Protein 9DQ2 (pdb70)

Structure (mmCIF, N/CA/C/O backbone):
data_9DQ2
#
_entry.id   9DQ2
#
_cell.length_a   75.113
_cell.length_b   78.836
_cell.length_c   97.166
_cell.angle_alpha   90.000
_cell.angle_beta   90.000
_cell.angle_gamma   90.000
#
_symmetry.space_group_name_H-M   'P 21 21 21'
#
loop_
_entity.id
_entity.type
_entity.pdbx_description
1 polymer 'BsmA domain containing protein'
2 non-polymer 6-nitro-L-norleucine
3 non-polymer oxovanadium(2+)
4 non-polymer 'SUCCINIC ACID'
5 non-polymer GLYCEROL
6 non-polymer 'BROMIDE ION'
7 water water
#
loop_
_atom_site.group_PDB
_atom_site.id
_atom_site.type_symbol
_atom_site.label_atom_id
_atom_site.label_alt_id
_atom_site.label_comp_id
_atom_site.label_asym_id
_atom_site.label_entity_id
_atom_site.label_seq_id
_atom_site.pdbx_PDB_ins_code
_atom_site.Cartn_x
_atom_site.Cartn_y
_atom_site.Cartn_z
_atom_site.occupancy
_atom_site.B_iso_or_equiv
_atom_site.auth_seq_id
_atom_site.auth_comp_id
_atom_site.auth_asym_id
_atom_site.auth_atom_id
_atom_site.pdbx_PDB_model_num
ATOM 1 N N . PRO A 1 2 ? -1.27646 11.54705 17.98039 1.000 44.92519 2 PRO A N 1
ATOM 2 C CA . PRO A 1 2 ? -1.55049 11.61726 16.54044 1.000 38.13034 2 PRO A CA 1
ATOM 3 C C . PRO A 1 2 ? -0.27907 11.61784 15.70908 1.000 31.77048 2 PRO A C 1
ATOM 4 O O . PRO A 1 2 ? 0.80143 11.37713 16.25113 1.000 36.69481 2 PRO A O 1
ATOM 8 N N . LEU A 1 3 ? -0.43079 11.86162 14.40940 1.000 26.05387 3 LEU A N 1
ATOM 9 C CA . LEU A 1 3 ? 0.67242 11.80928 13.45792 1.000 23.42938 3 LEU A CA 1
ATOM 10 C C . LEU A 1 3 ? 1.58496 13.02421 13.57506 1.000 33.77057 3 LEU A C 1
ATOM 11 O O . LEU A 1 3 ? 1.15725 14.11303 13.96021 1.000 27.16679 3 LEU A O 1
ATOM 16 N N . GLY A 1 4 ? 2.85039 12.83455 13.17151 1.000 23.77088 4 GLY A N 1
ATOM 17 C CA . GLY A 1 4 ? 3.77726 13.93896 13.02374 1.000 27.85502 4 GLY A CA 1
ATOM 18 C C . GLY A 1 4 ? 3.20934 15.13134 12.26712 1.000 33.62618 4 GLY A C 1
ATOM 19 O O . GLY A 1 4 ? 2.20089 15.01393 11.55605 1.000 27.79411 4 GLY A O 1
ATOM 20 N N . THR A 1 5 ? 3.85535 16.29320 12.41948 1.000 34.69320 5 THR A N 1
ATOM 21 C CA . THR A 1 5 ? 3.35808 17.52047 11.81299 1.000 34.24692 5 THR A CA 1
ATOM 22 C C . THR A 1 5 ? 3.41591 17.47186 10.29527 1.000 28.22222 5 THR A C 1
ATOM 23 O O . THR A 1 5 ? 2.70791 18.23402 9.63195 1.000 29.99722 5 THR A O 1
ATOM 27 N N . GLU A 1 6 ? 4.23863 16.60197 9.72724 1.000 23.54119 6 GLU A N 1
ATOM 28 C CA . GLU A 1 6 ? 4.27466 16.45091 8.28749 1.000 22.58654 6 GLU A CA 1
ATOM 29 C C . GLU A 1 6 ? 3.34418 15.35793 7.79074 1.000 16.85611 6 GLU A C 1
ATOM 30 O O . GLU A 1 6 ? 3.42998 14.98714 6.61748 1.000 21.72901 6 GLU A O 1
ATOM 36 N N . GLY A 1 7 ? 2.47317 14.83190 8.64720 1.000 16.39194 7 GLY A N 1
ATOM 37 C CA . GLY A 1 7 ? 1.44245 13.92379 8.18591 1.000 16.8286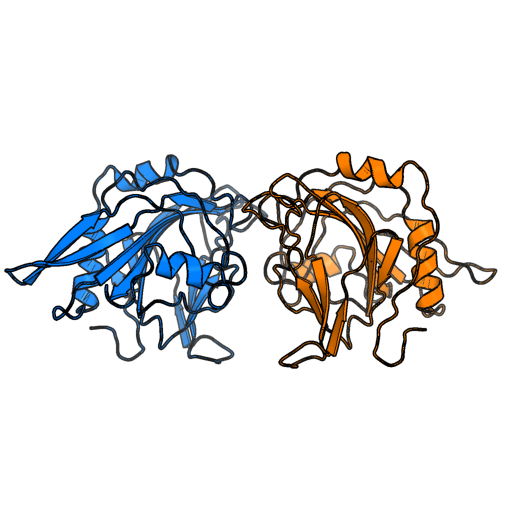7 7 GLY A CA 1
ATOM 38 C C . GLY A 1 7 ? 1.82225 12.46748 8.15086 1.000 10.77744 7 GLY A C 1
ATOM 39 O O . GLY A 1 7 ? 1.10064 11.67248 7.52718 1.000 12.15603 7 GLY A O 1
ATOM 40 N N . PHE A 1 8 ? 2.92849 12.08853 8.77501 1.000 11.76995 8 PHE A N 1
ATOM 41 C CA . PHE A 1 8 ? 3.32222 10.68814 8.84546 1.000 10.55043 8 PHE A CA 1
ATOM 42 C C . PHE A 1 8 ? 4.13960 10.45941 10.10285 1.000 13.68042 8 PHE A C 1
ATOM 43 O O . PHE A 1 8 ? 4.67677 11.40255 10.71288 1.000 12.67922 8 PHE A O 1
ATOM 51 N N . THR A 1 9 ? 4.24191 9.18365 10.46339 1.000 10.44178 9 THR A N 1
ATOM 52 C CA A THR A 1 9 ? 5.06205 8.69874 11.57246 0.640 11.71402 9 THR A CA 1
ATOM 53 C CA B THR A 1 9 ? 5.19110 8.76141 11.47482 0.360 11.79662 9 THR A CA 1
ATOM 54 C C . THR A 1 9 ? 5.60682 7.32050 11.21467 1.000 13.22659 9 THR A C 1
ATOM 55 O O . THR A 1 9 ? 4.85048 6.49576 10.70369 1.000 13.37830 9 THR A O 1
ATOM 62 N N . VAL A 1 10 ? 6.86404 7.04527 11.52755 1.000 10.48752 10 VAL A N 1
ATOM 63 C CA . VAL A 1 10 ? 7.43202 5.72168 11.38966 1.000 10.94852 10 VAL A CA 1
ATOM 64 C C . VAL A 1 10 ? 7.54574 5.13577 12.78868 1.000 14.61603 10 VAL A C 1
ATOM 65 O O . VAL A 1 10 ? 8.04912 5.80183 13.70597 1.000 14.82712 10 VAL A O 1
ATOM 69 N N . ILE A 1 11 ? 7.09481 3.89419 12.94987 1.000 11.35465 11 ILE A N 1
ATOM 70 C CA . ILE A 1 11 ? 7.12445 3.24625 14.25945 1.000 13.26062 11 ILE A CA 1
ATOM 71 C C . ILE A 1 11 ? 7.80443 1.88280 14.16806 1.000 16.33302 11 ILE A C 1
ATOM 72 O O . ILE A 1 11 ? 7.90596 1.26382 13.10210 1.000 14.55642 11 ILE A O 1
ATOM 77 N N . ASP A 1 12 ? 8.31650 1.42765 15.32071 1.000 17.37235 12 ASP A N 1
ATOM 78 C CA . ASP A 1 12 ? 8.77634 0.05781 15.46360 1.000 19.23158 12 ASP A CA 1
ATOM 79 C C . ASP A 1 12 ? 7.60335 -0.83222 15.85416 1.000 20.32702 12 ASP A C 1
ATOM 80 O O . ASP A 1 12 ? 6.70472 -0.40959 16.59011 1.000 24.48088 12 ASP A O 1
ATOM 85 N N . LEU A 1 13 ? 7.61382 -2.07755 15.35473 1.000 19.12044 13 LEU A N 1
ATOM 86 C CA . LEU A 1 13 ? 6.51297 -2.97372 15.65106 1.000 21.04980 13 LEU A CA 1
ATOM 87 C C . LEU A 1 13 ? 6.89101 -3.96196 16.74608 1.000 23.00788 13 LEU A C 1
ATOM 88 O O . LEU A 1 13 ? 8.06105 -4.32235 16.88389 1.000 25.99576 13 LEU A O 1
ATOM 93 N N . PRO A 1 14 ? 5.89892 -4.43990 17.49732 1.000 26.99507 14 PRO A N 1
ATOM 94 C CA . PRO A 1 14 ? 6.16310 -5.48935 18.48419 1.000 39.92251 14 PRO A CA 1
ATOM 95 C C . PRO A 1 14 ? 6.50692 -6.79958 17.79719 1.000 33.08680 14 PRO A C 1
ATOM 96 O O . PRO A 1 14 ? 6.36242 -6.95931 16.58427 1.000 27.51227 14 PRO A O 1
ATOM 100 N N . GLU A 1 15 ? 6.99484 -7.74236 18.60234 1.000 30.90937 15 GLU A N 1
ATOM 101 C CA . GLU A 1 15 ? 7.13260 -9.11917 18.15568 1.000 35.51601 15 GLU A CA 1
ATOM 102 C C . GLU A 1 15 ? 5.76891 -9.64412 17.73340 1.000 24.96830 15 GLU A C 1
ATOM 103 O O . GLU A 1 15 ? 4.74819 -9.31609 18.34473 1.000 29.35724 15 GLU A O 1
ATOM 109 N N . VAL A 1 16 ? 5.73977 -10.42178 16.65844 1.000 28.12880 16 VAL A N 1
ATOM 110 C CA . VAL A 1 16 ? 4.47768 -10.93913 16.14663 1.000 30.38325 16 VAL A CA 1
ATOM 111 C C . VAL A 1 16 ? 4.38267 -12.43612 16.42090 1.000 25.66279 16 VAL A C 1
ATOM 112 O O . VAL A 1 16 ? 5.38139 -13.12960 16.64392 1.000 30.48292 16 VAL A O 1
ATOM 116 N N . ALA A 1 17 ? 3.14734 -12.92624 16.41694 1.000 24.54811 17 ALA A N 1
ATOM 117 C CA . ALA A 1 17 ? 2.87532 -14.33490 16.65546 1.000 26.57268 17 ALA A CA 1
ATOM 118 C C . ALA A 1 17 ? 3.64804 -15.21443 15.67385 1.000 26.84889 17 ALA A C 1
ATOM 119 O O . ALA A 1 17 ? 3.88278 -14.82968 14.52227 1.000 24.27625 17 ALA A O 1
ATOM 121 N N . PRO A 1 18 ? 4.05675 -16.40991 16.09604 1.000 27.90917 18 PRO A N 1
ATOM 122 C CA . PRO A 1 18 ? 4.88368 -17.25496 15.21857 1.000 27.29899 18 PRO A CA 1
ATOM 123 C C . PRO A 1 18 ? 4.19768 -17.72126 13.93261 1.000 20.17965 18 PRO A C 1
ATOM 124 O O . PRO A 1 18 ? 4.91053 -18.13545 13.01010 1.000 25.87610 18 PRO A O 1
ATOM 128 N N . ASP A 1 19 ? 2.86600 -17.67052 13.82360 1.000 24.15213 19 ASP A N 1
ATOM 129 C CA . ASP A 1 19 ? 2.22831 -18.14570 12.59868 1.000 19.45750 19 ASP A CA 1
ATOM 130 C C . ASP A 1 19 ? 2.20077 -17.09220 11.49496 1.000 21.15293 19 ASP A C 1
ATOM 131 O O . ASP A 1 19 ? 1.89038 -17.43230 10.34328 1.000 18.83496 19 ASP A O 1
ATOM 136 N N . ILE A 1 20 ? 2.55723 -15.84693 11.80110 1.000 19.63882 20 ILE A N 1
ATOM 137 C CA . ILE A 1 20 ? 2.38211 -14.77068 10.82342 1.000 19.34154 20 ILE A CA 1
ATOM 138 C C . ILE A 1 20 ? 3.39825 -14.87673 9.68595 1.000 18.84567 20 ILE A C 1
ATOM 139 O O . ILE A 1 20 ? 3.02664 -14.90270 8.50505 1.000 14.97546 20 ILE A O 1
ATOM 144 N N . LEU A 1 21 ? 4.69163 -14.91726 9.99757 1.000 17.62471 21 LEU A N 1
ATOM 145 C CA . LEU A 1 21 ? 5.66247 -14.97471 8.90673 1.000 16.23977 21 LEU A CA 1
ATOM 146 C C . LEU A 1 21 ? 5.47510 -16.19948 8.01381 1.000 15.00919 21 LEU A C 1
ATOM 147 O O . LEU A 1 21 ? 5.49890 -16.04007 6.77564 1.000 17.58011 21 LEU A O 1
ATOM 152 N N . PRO A 1 22 ? 5.21746 -17.40638 8.52997 1.000 14.80369 22 PRO A N 1
ATOM 153 C CA . PRO A 1 22 ? 5.03596 -18.54622 7.62324 1.000 16.75573 22 PRO A CA 1
ATOM 154 C C . PRO A 1 22 ? 3.82060 -18.41698 6.73691 1.000 13.63201 22 PRO A C 1
ATOM 155 O O . PRO A 1 22 ? 3.79465 -18.99426 5.64716 1.000 15.40019 22 PRO A O 1
ATOM 159 N N . SER A 1 23 ? 2.82257 -17.64956 7.16345 1.000 13.97084 23 SER A N 1
ATOM 160 C CA . SER A 1 23 ? 1.58473 -17.59879 6.39827 1.000 14.24134 23 SER A CA 1
ATOM 161 C C . SER A 1 23 ? 1.78355 -16.94780 5.04199 1.000 13.26514 23 SER A C 1
ATOM 162 O O . SER A 1 23 ? 0.96067 -17.15271 4.13737 1.000 12.48746 23 SER A O 1
ATOM 165 N N . TYR A 1 24 ? 2.85920 -16.18079 4.87413 1.000 14.48500 24 TYR A N 1
ATOM 166 C CA . TYR A 1 24 ? 3.05614 -15.54643 3.57516 1.000 13.89348 24 TYR A CA 1
ATOM 167 C C . TYR A 1 24 ? 3.36758 -16.56833 2.50193 1.000 13.90650 24 TYR A C 1
ATOM 168 O O . TYR A 1 24 ? 3.11409 -16.30235 1.32159 1.000 14.32583 24 TYR A O 1
ATOM 177 N N . ASP A 1 25 ? 3.88184 -17.74536 2.89068 1.000 15.24943 25 ASP A N 1
ATOM 178 C CA . ASP A 1 25 ? 4.12932 -18.79515 1.92305 1.000 17.51096 25 ASP A CA 1
ATOM 179 C C . ASP A 1 25 ? 2.84553 -19.38116 1.36893 1.000 16.90657 25 ASP A C 1
ATOM 180 O O . ASP A 1 25 ? 2.89932 -20.06420 0.34668 1.000 21.19482 25 ASP A O 1
ATOM 185 N N . ARG A 1 26 ? 1.70332 -19.14008 2.00852 1.000 14.41345 26 ARG A N 1
ATOM 186 C CA . ARG A 1 26 ? 0.42361 -19.69935 1.60027 1.000 14.60072 26 ARG A CA 1
ATOM 187 C C . ARG A 1 26 ? -0.50028 -18.64486 1.00356 1.000 13.22491 26 ARG A C 1
ATOM 188 O O . ARG A 1 26 ? -1.71827 -18.85738 0.93205 1.000 17.68482 26 ARG A O 1
ATOM 196 N N . CYS A 1 27 ? 0.05478 -17.51388 0.57247 1.000 13.97045 27 CYS A N 1
ATOM 197 C CA . CYS A 1 27 ? -0.75474 -16.49711 -0.10956 1.000 13.93322 27 CYS A CA 1
ATOM 198 C C . CYS A 1 27 ? -0.76795 -16.77808 -1.60961 1.000 10.12390 27 CYS A C 1
ATOM 199 O O . CYS A 1 27 ? 0.30442 -16.83277 -2.22522 1.000 12.83335 27 CYS A O 1
ATOM 202 N N . PRO A 1 28 ? -1.94519 -16.95015 -2.22130 1.000 11.67893 28 PRO A N 1
ATOM 203 C CA . PRO A 1 28 ? -2.02927 -17.18317 -3.67213 1.000 11.57586 28 PRO A CA 1
ATOM 204 C C . PRO A 1 28 ? -1.57806 -15.97276 -4.46994 1.000 12.21061 28 PRO A C 1
ATOM 205 O O . PRO A 1 28 ? -1.65769 -14.84848 -3.99662 1.000 10.34180 28 PRO A O 1
ATOM 209 N N . VAL A 1 29 ? -1.19109 -16.21526 -5.72912 1.000 13.08128 29 VAL A N 1
ATOM 210 C CA . VAL A 1 29 ? -0.80717 -15.12314 -6.62582 1.000 8.92441 29 VAL A CA 1
ATOM 211 C C . VAL A 1 29 ? -1.96765 -14.13455 -6.76813 1.000 9.85166 29 VAL A C 1
ATOM 212 O O . VAL A 1 29 ? -3.15472 -14.50718 -6.76391 1.000 11.51141 29 VAL A O 1
ATOM 216 N N . ASP A 1 30 ? -1.61287 -12.85425 -6.83444 1.000 8.98366 30 ASP A N 1
ATOM 217 C CA . ASP A 1 30 ? -2.56381 -11.77269 -7.11718 1.000 7.77576 30 ASP A CA 1
ATOM 218 C C . ASP A 1 30 ? -2.81063 -11.75020 -8.61733 1.000 10.57036 30 ASP A C 1
ATOM 219 O O . ASP A 1 30 ? -1.89276 -11.44982 -9.38981 1.000 9.69750 30 ASP A O 1
ATOM 224 N N . ASP A 1 31 ? -4.03235 -12.11048 -9.04558 1.000 7.17440 31 ASP A N 1
ATOM 225 C CA . ASP A 1 31 ? -4.29755 -12.20008 -10.47640 1.000 9.50047 31 ASP A CA 1
ATOM 226 C C . ASP A 1 31 ? -4.45958 -10.84316 -11.13795 1.000 8.20424 31 ASP A C 1
ATOM 227 O O . ASP A 1 31 ? -4.53449 -10.77379 -12.37341 1.000 11.57771 31 ASP A O 1
ATOM 232 N N . TYR A 1 32 ? -4.48625 -9.76255 -10.36973 1.000 9.24927 32 TYR A N 1
ATOM 233 C CA . TYR A 1 32 ? -4.89797 -8.47756 -10.90324 1.000 9.16647 32 TYR A CA 1
ATOM 234 C C . TYR A 1 32 ? -3.82228 -7.42255 -10.91010 1.000 9.55278 32 TYR A C 1
ATOM 235 O O . TYR A 1 32 ? -3.96557 -6.41914 -11.62931 1.000 12.14615 32 TYR A O 1
ATOM 244 N N . MET A 1 33 ? -2.80572 -7.57335 -10.07938 1.000 8.18248 33 MET A N 1
ATOM 245 C CA A MET A 1 33 ? -1.74640 -6.59284 -9.97137 0.615 8.83396 33 MET A CA 1
ATOM 246 C CA B MET A 1 33 ? -1.74981 -6.59050 -9.92930 0.385 8.87410 33 MET A CA 1
ATOM 247 C C . MET A 1 33 ? -0.41331 -7.29383 -9.83814 1.000 7.68081 33 MET A C 1
ATOM 248 O O . MET A 1 33 ? -0.32368 -8.40453 -9.30264 1.000 10.04273 33 MET A O 1
ATOM 257 N N . GLY A 1 34 ? 0.59263 -6.61893 -10.35562 1.000 6.43350 34 GLY A N 1
ATOM 258 C CA . GLY A 1 34 ? 1.98112 -7.02027 -10.20967 1.000 9.61233 34 GLY A CA 1
ATOM 259 C C . GLY A 1 34 ? 2.46575 -8.01803 -11.22422 1.000 10.40392 34 GLY A C 1
ATOM 260 O O . GLY A 1 34 ? 3.62661 -8.43077 -11.15429 1.000 8.10464 34 GLY A O 1
ATOM 261 N N . ASN A 1 35 ? 1.62653 -8.41429 -12.18008 1.000 7.56752 35 ASN A N 1
ATOM 262 C CA . ASN A 1 35 ? 2.06351 -9.26090 -13.29440 1.000 6.34747 35 ASN A CA 1
ATOM 263 C C . ASN A 1 35 ? 2.85686 -10.48557 -12.82667 1.000 8.00135 35 ASN A C 1
ATOM 264 O O . ASN A 1 35 ? 3.92720 -10.82752 -13.35901 1.000 10.85414 35 ASN A O 1
ATOM 269 N N . GLY A 1 36 ? 2.27866 -11.17297 -11.84137 1.000 8.70299 36 GLY A N 1
ATOM 270 C CA . GLY A 1 36 ? 2.81464 -12.42383 -11.36094 1.000 10.02564 36 GLY A CA 1
ATOM 271 C C . GLY A 1 36 ? 3.84971 -12.30274 -10.26977 1.000 10.95744 36 GLY A C 1
ATOM 272 O O . GLY A 1 36 ? 4.32264 -13.34846 -9.78952 1.000 14.36424 36 GLY A O 1
ATOM 273 N N . THR A 1 37 ? 4.25825 -11.08052 -9.90749 1.000 8.66105 37 THR A N 1
ATOM 274 C CA . THR A 1 37 ? 5.25448 -10.86985 -8.84294 1.000 8.69394 37 THR A CA 1
ATOM 275 C C . THR A 1 37 ? 4.64341 -10.72755 -7.45877 1.000 8.78116 37 THR A C 1
ATOM 276 O O . THR A 1 37 ? 5.40271 -10.63622 -6.48066 1.000 9.22530 37 THR A O 1
ATOM 280 N N . ARG A 1 38 ? 3.32042 -10.66410 -7.35948 1.000 7.84304 38 ARG A N 1
ATOM 281 C CA . ARG A 1 38 ? 2.62963 -10.34358 -6.10506 1.000 6.34807 38 ARG A CA 1
ATOM 282 C C . ARG A 1 38 ? 1.69576 -11.47728 -5.68396 1.000 8.39509 38 ARG A C 1
ATOM 283 O O . ARG A 1 38 ? 1.05857 -12.12752 -6.52863 1.000 8.84030 38 ARG A O 1
ATOM 291 N N . PHE A 1 39 ? 1.60161 -11.68841 -4.36891 1.000 6.65134 39 PHE A N 1
ATOM 292 C CA . PHE A 1 39 ? 0.78415 -12.71150 -3.74897 1.000 8.76939 39 PHE A CA 1
ATOM 293 C C . PHE A 1 39 ? 0.01883 -12.02552 -2.62791 1.000 10.20674 39 PHE A C 1
ATOM 294 O O . PHE A 1 39 ? 0.56117 -11.13686 -1.95892 1.000 10.60953 39 PHE A O 1
ATOM 302 N N . LYS A 1 40 ? -1.24478 -12.38924 -2.44809 1.000 9.00033 40 LYS A N 1
ATOM 303 C CA . LYS A 1 40 ? -2.12246 -11.56371 -1.61862 1.000 9.66185 40 LYS A CA 1
ATOM 304 C C . LYS A 1 40 ? -3.19508 -12.39709 -0.92830 1.000 11.32246 40 LYS A C 1
ATOM 305 O O . LYS A 1 40 ? -3.70220 -13.35559 -1.50693 1.000 11.78467 40 LYS A O 1
ATOM 311 N N . ARG A 1 41 ? -3.54045 -12.01522 0.30067 1.000 7.38855 41 ARG A N 1
ATOM 312 C CA . ARG A 1 41 ? -4.83474 -12.32648 0.88881 1.000 8.52416 41 ARG A CA 1
ATOM 313 C C . ARG A 1 41 ? -5.44378 -11.02493 1.39640 1.000 7.14481 41 ARG A C 1
ATOM 314 O O . ARG A 1 41 ? -4.73959 -10.01314 1.59016 1.000 9.03712 41 ARG A O 1
ATOM 322 N N . PHE A 1 42 ? -6.76238 -11.03666 1.62800 1.000 7.49744 42 PHE A N 1
ATOM 323 C CA . PHE A 1 42 ? -7.48747 -9.78998 1.86938 1.000 7.34561 42 PHE A CA 1
ATOM 324 C C . PHE A 1 42 ? -8.63311 -10.03228 2.82500 1.000 8.89025 42 PHE A C 1
ATOM 325 O O . PHE A 1 42 ? -9.42472 -10.95149 2.60925 1.000 9.47434 42 PHE A O 1
ATOM 333 N N . SER A 1 43 ? -8.77198 -9.16522 3.83020 1.000 7.28806 43 SER A N 1
ATOM 334 C CA A SER A 1 43 ? -9.90976 -9.24446 4.73867 0.916 8.74778 43 SER A CA 1
ATOM 335 C CA B SER A 1 43 ? -9.90620 -9.24487 4.73726 0.084 8.76248 43 SER A CA 1
ATOM 336 C C . SER A 1 43 ? -10.29058 -7.83756 5.16378 1.000 6.64217 43 SER A C 1
ATOM 337 O O . SER A 1 43 ? -9.50404 -6.89485 5.05316 1.000 7.62882 43 SER A O 1
ATOM 342 N N . GLN A 1 44 ? -11.52686 -7.70710 5.64990 1.000 7.88007 44 GLN A N 1
ATOM 343 C CA . GLN A 1 44 ? -12.05235 -6.41817 6.06364 1.000 6.71114 44 GLN A CA 1
ATOM 344 C C . GLN A 1 44 ? -12.66250 -6.52937 7.44959 1.000 9.27048 44 GLN A C 1
ATOM 345 O O . GLN A 1 44 ? -13.21140 -7.57503 7.81048 1.000 11.15703 44 GLN A O 1
ATOM 351 N N . TYR A 1 45 ? -12.51536 -5.47060 8.23232 1.000 9.04093 45 TYR A N 1
ATOM 352 C CA . TYR A 1 45 ? -12.97493 -5.49450 9.61457 1.000 11.02680 45 TYR A CA 1
ATOM 353 C C . TYR A 1 45 ? -13.74678 -4.23072 9.94437 1.000 10.07032 45 TYR A C 1
ATOM 354 O O . TYR A 1 45 ? -13.47956 -3.14425 9.40962 1.000 10.04887 45 TYR A O 1
ATOM 363 N N . LYS A 1 46 ? -14.71280 -4.38920 10.85644 1.000 10.30243 46 LYS A N 1
ATOM 364 C CA . LYS A 1 46 ? -15.27726 -3.26838 11.58936 1.000 8.72139 46 LYS A CA 1
ATOM 365 C C . LYS A 1 46 ? -14.44718 -3.01698 12.84215 1.000 11.05640 46 LYS A C 1
ATOM 366 O O . LYS A 1 46 ? -14.06042 -3.95001 13.55419 1.000 12.90763 46 LYS A O 1
ATOM 372 N N . LEU A 1 47 ? -14.17030 -1.75335 13.10292 1.000 10.44963 47 LEU A N 1
ATOM 373 C CA . LEU A 1 47 ? -13.24477 -1.33771 14.14919 1.000 12.65777 47 LEU A CA 1
ATOM 374 C C . LEU A 1 47 ? -13.96486 -0.37981 15.10077 1.000 21.64416 47 LEU A C 1
ATOM 375 O O . LEU A 1 47 ? -14.39655 0.70266 14.69103 1.000 17.86768 47 LEU A O 1
ATOM 380 N N . THR A 1 48 ? -14.13924 -0.79051 16.36877 1.000 21.16157 48 THR A N 1
ATOM 381 C CA . THR A 1 48 ? -14.96147 0.02733 17.26025 1.000 20.85758 48 THR A CA 1
ATOM 382 C C . THR A 1 48 ? -14.23773 0.30548 18.57153 1.000 21.38130 48 THR A C 1
ATOM 383 O O . THR A 1 48 ? -13.51194 -0.55512 19.09389 1.000 19.26906 48 THR A O 1
ATOM 387 N N . PRO A 1 49 ? -14.40258 1.49811 19.12879 1.000 24.98915 49 PRO A N 1
ATOM 388 C CA . PRO A 1 49 ? -13.74185 1.80150 20.40711 1.000 26.82830 49 PRO A CA 1
ATOM 389 C C . PRO A 1 49 ? -14.33136 0.97261 21.54107 1.000 32.86918 49 PRO A C 1
ATOM 390 O O . PRO A 1 49 ? -15.54565 0.77756 21.62497 1.000 32.44852 49 PRO A O 1
ATOM 394 N N . ALA A 1 50 ? -13.45634 0.48899 22.41235 1.000 38.27842 50 ALA A N 1
ATOM 395 C CA . ALA A 1 50 ? -13.82536 -0.37223 23.52258 1.000 51.22054 50 ALA A CA 1
ATOM 396 C C . ALA A 1 50 ? -13.42926 0.30293 24.83030 1.000 47.50899 50 ALA A C 1
ATOM 397 O O . ALA A 1 50 ? -12.48340 1.09505 24.86781 1.000 44.38774 50 ALA A O 1
ATOM 399 N N . GLU A 1 51 ? -14.17046 0.00089 25.90272 1.000 56.88512 51 GLU A N 1
ATOM 400 C CA . GLU A 1 51 ? -13.90817 0.62814 27.19714 1.000 64.91737 51 GLU A CA 1
ATOM 401 C C . GLU A 1 51 ? -12.49728 0.27162 27.67116 1.000 56.92330 51 GLU A C 1
ATOM 402 O O . GLU A 1 51 ? -11.87503 -0.66387 27.14822 1.000 52.49945 51 GLU A O 1
ATOM 408 N N . ASP A 1 52 ? -11.97445 1.04220 28.63547 1.000 57.88317 52 ASP A N 1
ATOM 409 C CA . ASP A 1 52 ? -10.57493 0.97498 29.05472 1.000 60.90129 52 ASP A CA 1
ATOM 410 C C . ASP A 1 52 ? -9.65133 1.40877 27.91747 1.000 54.20064 52 ASP A C 1
ATOM 411 O 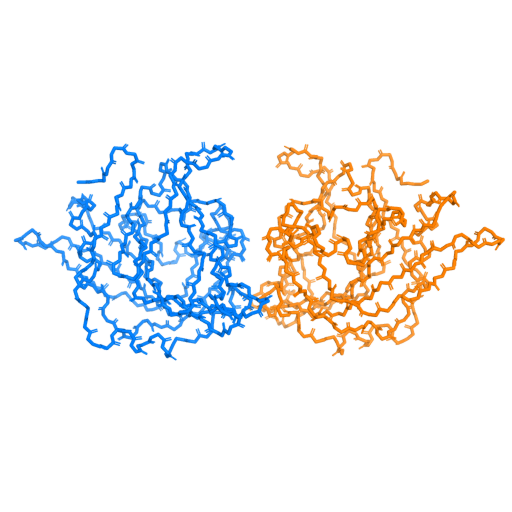O . ASP A 1 52 ? -8.47889 1.02870 27.86603 1.000 57.91389 52 ASP A O 1
ATOM 416 N N . ASP A 1 53 ? -10.20521 2.21277 27.00275 1.000 52.87903 53 ASP A N 1
ATOM 417 C CA . ASP A 1 53 ? -9.44381 2.96071 25.99982 1.000 50.94914 53 ASP A CA 1
ATOM 418 C C . ASP A 1 53 ? -8.73471 2.04044 25.00599 1.000 52.77365 53 ASP A C 1
ATOM 419 O O . ASP A 1 53 ? -7.60340 2.29517 24.58709 1.000 49.71902 53 ASP A O 1
ATOM 424 N N . THR A 1 54 ? -9.41426 0.97685 24.60645 1.000 45.40436 54 THR A N 1
ATOM 425 C CA . THR A 1 54 ? -8.90917 0.03243 23.62432 1.000 43.95055 54 THR A CA 1
ATOM 426 C C . THR A 1 54 ? -9.84953 0.01447 22.42189 1.000 31.57485 54 THR A C 1
ATOM 427 O O . THR A 1 54 ? -10.80041 0.80140 22.34124 1.000 28.96198 54 THR A O 1
ATOM 431 N N . TRP A 1 55 ? -9.58438 -0.91355 21.49578 1.000 31.96884 55 TRP A N 1
ATOM 432 C CA . TRP A 1 55 ? -10.39947 -1.10614 20.30421 1.000 24.58609 55 TRP A CA 1
ATOM 433 C C . TRP A 1 55 ? -10.69383 -2.58239 20.10771 1.000 18.53967 55 TRP A C 1
ATOM 434 O O . TRP A 1 55 ? -9.87147 -3.44750 20.42619 1.000 30.93584 55 TRP A O 1
ATOM 445 N N . SER A 1 56 ? -11.86277 -2.84448 19.54914 1.000 20.31233 56 SER A N 1
ATOM 446 C CA . SER A 1 56 ? -12.35651 -4.17445 19.21992 1.000 25.59782 56 SER A CA 1
ATOM 447 C C . SER A 1 56 ? -12.47090 -4.32226 17.71007 1.000 20.54576 56 SER A C 1
ATOM 448 O O . SER A 1 56 ? -12.92078 -3.39839 17.02037 1.000 19.50485 56 SER A O 1
ATOM 451 N N . PHE A 1 57 ? -12.10948 -5.50274 17.21628 1.000 18.17692 57 PHE A N 1
ATOM 452 C CA . PHE A 1 57 ? -12.12549 -5.82325 15.79683 1.000 15.49561 57 PHE A CA 1
ATOM 453 C C . PHE A 1 57 ? -13.18391 -6.88214 15.51223 1.000 22.01933 57 PHE A C 1
ATOM 454 O O . PHE A 1 57 ? -13.26836 -7.89342 16.22190 1.000 18.72524 57 PHE A O 1
ATOM 462 N N . LYS A 1 58 ? -13.95524 -6.68512 14.44497 1.000 14.80739 58 LYS A N 1
ATOM 463 C CA . LYS A 1 58 ? -14.92281 -7.68680 13.99722 1.000 16.68367 58 LYS A CA 1
ATOM 464 C C . LYS A 1 58 ? -14.70413 -7.95272 12.51979 1.000 11.52975 58 LYS A C 1
ATOM 465 O O . LYS A 1 58 ? -14.83057 -7.03540 11.70855 1.000 14.38531 58 LYS A O 1
ATOM 471 N N . ARG A 1 59 ? -14.34920 -9.18786 12.16612 1.000 12.16156 59 ARG A N 1
ATOM 472 C CA . ARG A 1 59 ? -14.13010 -9.49622 10.75834 1.000 12.79817 59 ARG A CA 1
ATOM 473 C C . ARG A 1 59 ? -15.47681 -9.48279 10.04167 1.000 17.58961 59 ARG A C 1
ATOM 474 O O . ARG A 1 59 ? -16.46121 -10.05353 10.51892 1.000 17.01961 59 ARG A O 1
ATOM 482 N N . LEU A 1 60 ? -15.54463 -8.78416 8.92320 1.000 13.05070 60 LEU A N 1
ATOM 483 C CA . LEU A 1 60 ? -16.75524 -8.66924 8.12036 1.000 8.91594 60 LEU A CA 1
ATOM 484 C C . LEU A 1 60 ? -16.86143 -9.81164 7.11883 1.000 11.68522 60 LEU A C 1
ATOM 485 O O . LEU A 1 60 ? -15.84669 -10.38740 6.73179 1.000 12.44051 60 LEU A O 1
ATOM 490 N N . PRO A 1 61 ? -18.09089 -10.15494 6.70431 1.000 14.43742 61 PRO A N 1
ATOM 491 C CA . PRO A 1 61 ? -18.27164 -11.20357 5.69180 1.000 15.09975 61 PRO A CA 1
ATOM 492 C C . PRO A 1 61 ? -17.41834 -10.92097 4.47033 1.000 15.03699 61 PRO A C 1
ATOM 493 O O . PRO A 1 61 ? -17.32567 -9.78601 4.00383 1.000 15.50608 61 PRO A O 1
ATOM 497 N N . HIS A 1 62 ? -16.81123 -11.97774 3.95560 1.000 15.80435 62 HIS A N 1
ATOM 498 C CA . HIS A 1 62 ? -15.81580 -11.82810 2.91785 1.000 11.34329 62 HIS A CA 1
ATOM 499 C C . HIS A 1 62 ? -16.44341 -11.36725 1.61040 1.000 14.01424 62 HIS A C 1
ATOM 500 O O . HIS A 1 62 ? -17.40701 -11.96906 1.10650 1.000 14.13207 62 HIS A O 1
ATOM 507 N N . ARG A 1 63 ? -15.87579 -10.28978 1.05012 1.000 10.43588 63 ARG A N 1
ATOM 508 C CA . ARG A 1 63 ? -16.32700 -9.69712 -0.20275 1.000 12.03169 63 ARG A CA 1
ATOM 509 C C . ARG A 1 63 ? -15.13362 -9.40727 -1.10153 1.000 9.44978 63 ARG A C 1
ATOM 510 O O . ARG A 1 63 ? -14.00413 -9.20805 -0.62054 1.000 13.04322 63 ARG A O 1
ATOM 518 N N . ASP A 1 64 ? -15.40219 -9.38300 -2.41199 1.000 11.28236 64 ASP A N 1
ATOM 519 C CA . ASP A 1 64 ? -14.38827 -8.96823 -3.38517 1.000 11.77888 64 ASP A CA 1
ATOM 520 C C . ASP A 1 64 ? -13.89618 -7.56705 -3.04993 1.000 9.68963 64 ASP A C 1
ATOM 521 O O . ASP A 1 64 ? -14.64888 -6.71725 -2.55754 1.000 11.77921 64 ASP A O 1
ATOM 526 N N . TYR A 1 65 ? -12.62281 -7.31629 -3.32842 1.000 9.40705 65 TYR A N 1
ATOM 527 C CA . TYR A 1 65 ? -12.05771 -5.98167 -3.15081 1.000 7.32605 65 TYR A CA 1
ATOM 528 C C . TYR A 1 65 ? -12.42802 -5.12979 -4.35171 1.000 10.55811 65 TYR A C 1
ATOM 529 O O . TYR A 1 65 ? -12.27962 -5.56481 -5.49439 1.000 9.85514 65 TYR A O 1
ATOM 538 N N . THR A 1 66 ? -12.88510 -3.90857 -4.10007 1.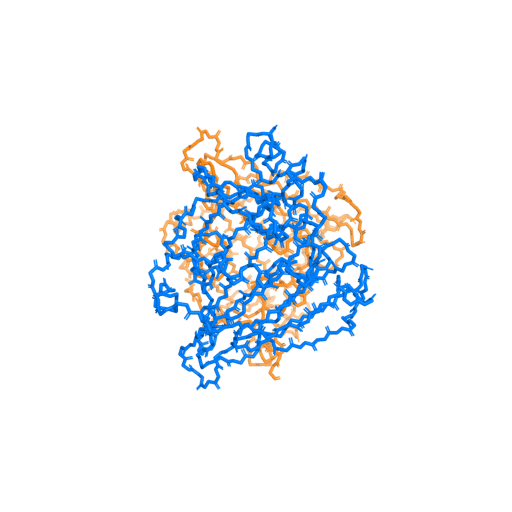000 8.18117 66 THR A N 1
ATOM 539 C CA . THR A 1 66 ? -13.16770 -2.96151 -5.17729 1.000 9.64240 66 THR A CA 1
ATOM 540 C C . THR A 1 66 ? -12.58185 -1.60874 -4.79452 1.000 9.10677 66 THR A C 1
ATOM 541 O O . THR A 1 66 ? -12.72415 -1.14709 -3.65060 1.000 10.99038 66 THR A O 1
ATOM 545 N N . THR A 1 67 ? -11.86275 -0.99078 -5.73622 1.000 8.73418 67 THR A N 1
ATOM 546 C CA . THR A 1 67 ? -11.41659 0.38078 -5.53123 1.000 9.19889 67 THR A CA 1
ATOM 547 C C . THR A 1 67 ? -11.72254 1.19499 -6.79126 1.000 8.24744 67 THR A C 1
ATOM 548 O O . THR A 1 67 ? -12.27223 0.68151 -7.76477 1.000 9.82776 67 THR A O 1
ATOM 552 N N . TYR A 1 68 ? -11.43826 2.49129 -6.72598 1.000 10.39207 68 TYR A N 1
ATOM 553 C CA . TYR A 1 68 ? -11.79945 3.42694 -7.78960 1.000 9.17189 68 TYR A CA 1
ATOM 554 C C . TYR A 1 68 ? -10.63518 3.64036 -8.73360 1.000 12.66120 68 TYR A C 1
ATOM 555 O O . TYR A 1 68 ? -9.50467 3.82536 -8.27710 1.000 11.60594 68 TYR A O 1
ATOM 564 N N . LYS A 1 69 ? -10.94487 3.76280 -10.03590 1.000 11.69186 69 LYS A N 1
ATOM 565 C CA . LYS A 1 69 ? -9.89792 4.09922 -10.99416 1.000 11.77412 69 LYS A CA 1
ATOM 566 C C . LYS A 1 69 ? -9.26757 5.45239 -10.69720 1.000 13.83425 69 LYS A C 1
ATOM 567 O O . LYS A 1 69 ? -8.08116 5.65618 -10.97284 1.000 12.24230 69 LYS A O 1
ATOM 573 N N . LYS A 1 70 ? -10.01726 6.36804 -10.08806 1.000 12.46860 70 LYS A N 1
ATOM 574 C CA . LYS A 1 70 ? -9.46424 7.68207 -9.80516 1.000 16.70003 70 LYS A CA 1
ATOM 575 C C . LYS A 1 70 ? -8.35456 7.64323 -8.76484 1.000 17.16725 70 LYS A C 1
ATOM 576 O O . LYS A 1 70 ? -7.57669 8.59434 -8.69505 1.000 18.84308 70 LYS A O 1
ATOM 582 N N . PHE A 1 71 ? -8.27196 6.59022 -7.93954 1.000 10.92532 71 PHE A N 1
ATOM 583 C CA . PHE A 1 71 ? -7.14890 6.41801 -7.02259 1.000 13.42374 71 PHE A CA 1
ATOM 584 C C . PHE A 1 71 ? -6.13179 5.41765 -7.54227 1.000 13.99293 71 PHE A C 1
ATOM 585 O O . PHE A 1 71 ? -4.92642 5.60304 -7.35002 1.000 15.30095 71 PHE A O 1
ATOM 593 N N . ASN A 1 72 ? -6.60023 4.37495 -8.21784 1.000 12.23014 72 ASN A N 1
ATOM 594 C CA . ASN A 1 72 ? -5.75703 3.27095 -8.66587 1.000 10.75267 72 ASN A CA 1
ATOM 595 C C . ASN A 1 72 ? -6.11587 2.98936 -10.11708 1.000 14.29851 72 ASN A C 1
ATOM 596 O O . ASN A 1 72 ? -7.04723 2.22648 -10.40869 1.000 11.09222 72 ASN A O 1
ATOM 601 N N . PRO A 1 73 ? -5.38833 3.58170 -11.06318 1.000 11.47828 73 PRO A N 1
ATOM 602 C CA . PRO A 1 73 ? -5.76651 3.41634 -12.47579 1.000 13.13311 73 PRO A CA 1
ATOM 603 C C . PRO A 1 73 ? -5.46329 2.03649 -13.02325 1.000 15.56293 73 PRO A C 1
ATOM 604 O O . PRO A 1 73 ? -6.01773 1.66678 -14.05380 1.000 19.60217 73 PRO A O 1
ATOM 608 N N A VAL A 1 74 ? -4.60599 1.26637 -12.36886 0.486 13.31921 74 VAL A N 1
ATOM 609 N N B VAL A 1 74 ? -4.60395 1.24606 -12.37911 0.514 13.31954 74 VAL A N 1
ATOM 610 C CA A VAL A 1 74 ? -4.25910 -0.05801 -12.87158 0.486 13.10077 74 VAL A CA 1
ATOM 611 C CA B VAL A 1 74 ? -4.26741 -0.07235 -12.91753 0.514 13.06359 74 VAL A CA 1
ATOM 612 C C A VAL A 1 74 ? -5.19540 -1.11996 -12.31666 0.486 14.70113 74 VAL A C 1
ATOM 613 C C B VAL A 1 74 ? -5.03119 -1.20548 -12.24475 0.514 14.54009 74 VAL A C 1
ATOM 614 O O A VAL A 1 74 ? -5.57903 -2.05616 -13.02782 0.486 15.67550 74 VAL A O 1
ATOM 615 O O B VAL A 1 74 ? -5.11744 -2.30202 -12.82452 0.514 15.20441 74 VAL A O 1
ATOM 622 N N . GLY A 1 75 ? -5.58745 -0.98251 -11.05205 1.000 10.35716 75 GLY A N 1
ATOM 623 C CA . GLY A 1 75 ? -6.34616 -2.02192 -10.38071 1.000 13.11890 75 GLY A CA 1
ATOM 624 C C . GLY A 1 75 ? -7.71396 -1.59055 -9.90758 1.000 11.34765 75 GLY A C 1
ATOM 625 O O . GLY A 1 75 ? -8.35560 -2.31488 -9.14421 1.000 10.12919 75 GLY A O 1
ATOM 626 N N . GLY A 1 76 ? -8.17845 -0.42734 -10.37133 1.000 9.48349 76 GLY A N 1
ATOM 627 C CA . GLY A 1 76 ? -9.47795 0.08881 -9.98084 1.000 7.70900 76 GLY A CA 1
ATOM 628 C C . GLY A 1 76 ? -10.58008 -0.27875 -10.95637 1.000 9.06555 76 GLY A C 1
ATOM 629 O O . GLY A 1 76 ? -10.33847 -0.69273 -12.09804 1.000 12.17230 76 GLY A O 1
ATOM 630 N N . GLY A 1 77 ? -11.80924 -0.08630 -10.49508 1.000 11.19869 77 GLY A N 1
ATOM 631 C CA . GLY A 1 77 ? -12.94964 -0.27897 -11.36571 1.000 10.41764 77 GLY A CA 1
ATOM 632 C C . GLY A 1 77 ? -13.32120 -1.71528 -11.63276 1.000 10.99844 77 GLY A C 1
ATOM 633 O O . GLY A 1 77 ? -14.15524 -1.96459 -12.51393 1.000 16.90454 77 GLY A O 1
ATOM 634 N N . ILE A 1 78 ? -12.76137 -2.67661 -10.90310 1.000 9.13649 78 ILE A N 1
ATOM 635 C CA . ILE A 1 78 ? -13.04100 -4.08370 -11.15236 1.000 11.97982 78 ILE A CA 1
ATOM 636 C C . ILE A 1 78 ? -13.21744 -4.85380 -9.84157 1.000 9.91278 78 ILE A C 1
ATOM 637 O O . ILE A 1 78 ? -12.65712 -4.50101 -8.79560 1.000 11.80336 78 ILE A O 1
ATOM 642 N N A ARG A 1 79 ? -13.98445 -5.93714 -9.90583 0.495 11.31700 79 ARG A N 1
ATOM 643 N N B ARG A 1 79 ? -13.95118 -5.95886 -9.92516 0.505 11.28280 79 ARG A N 1
ATOM 644 C CA A ARG A 1 79 ? -14.10845 -6.83063 -8.75655 0.495 11.95607 79 ARG A CA 1
ATOM 645 C CA B ARG A 1 79 ? -14.10374 -6.85689 -8.78203 0.505 11.95700 79 ARG A CA 1
ATOM 646 C C A ARG A 1 79 ? -12.86527 -7.70971 -8.67267 0.495 12.18267 79 ARG A C 1
ATOM 647 C C B ARG A 1 79 ? -12.87699 -7.75330 -8.66167 0.505 12.17950 79 ARG A C 1
ATOM 648 O O A ARG A 1 79 ? -12.54236 -8.42702 -9.62602 0.495 15.45445 79 ARG A O 1
ATOM 649 O O B ARG A 1 79 ? -12.58920 -8.54270 -9.56822 0.505 15.48147 79 ARG A O 1
ATOM 664 N N . ARG A 1 80 ? -12.15565 -7.64803 -7.53916 1.000 8.66052 80 ARG A N 1
ATOM 665 C CA . ARG A 1 80 ? -10.91228 -8.39058 -7.34541 1.000 8.26620 80 ARG A CA 1
ATOM 666 C C . ARG A 1 80 ? -11.15579 -9.47351 -6.30730 1.000 11.30000 80 ARG A C 1
ATOM 667 O O . ARG A 1 80 ? -11.34705 -9.17687 -5.11967 1.000 11.71584 80 ARG A O 1
ATOM 675 N N . VAL A 1 81 ? -11.15279 -10.73013 -6.76287 1.000 9.68204 81 VAL A N 1
ATOM 676 C CA . VAL A 1 81 ? -11.55546 -11.86921 -5.95091 1.000 13.02332 81 VAL A CA 1
ATOM 677 C C . VAL A 1 81 ? -10.30651 -12.39592 -5.25576 1.000 13.34668 81 VAL A C 1
ATOM 678 O O . VAL A 1 81 ? -9.41025 -12.94504 -5.91190 1.000 16.87393 81 VAL A O 1
ATOM 682 N N . TYR A 1 82 ? -10.23739 -12.22261 -3.92789 1.000 10.84020 82 TYR A N 1
ATOM 683 C CA . TYR A 1 82 ? -9.08272 -12.62498 -3.13208 1.000 12.35307 82 TYR A CA 1
ATOM 684 C C . TYR A 1 82 ? -9.52106 -13.60997 -2.05420 1.000 12.36455 82 TYR A C 1
ATOM 685 O O . TYR A 1 82 ? -10.68900 -13.63605 -1.63942 1.000 18.46934 82 TYR A O 1
ATOM 694 N N . GLU A 1 83 ? -8.59214 -14.41669 -1.62900 1.000 10.36742 83 GLU A N 1
ATOM 695 C CA . GLU A 1 83 ? -8.84597 -15.29084 -0.49945 1.000 11.68280 83 GLU A CA 1
ATOM 696 C C . GLU A 1 83 ? -8.69044 -14.51707 0.80093 1.000 10.76547 83 GLU A C 1
ATOM 697 O O . GLU A 1 83 ? -7.86548 -13.59767 0.88871 1.000 11.15535 83 GLU A O 1
ATOM 703 N N . PRO A 1 84 ? -9.41216 -14.92083 1.84501 1.000 10.50497 84 PRO A N 1
ATOM 704 C CA . PRO A 1 84 ? -9.26676 -14.26815 3.15460 1.000 12.26082 84 PRO A CA 1
ATOM 705 C C . PRO A 1 84 ? -7.90886 -14.49854 3.80816 1.000 10.48824 84 PRO A C 1
ATOM 706 O O . PRO A 1 84 ? -7.22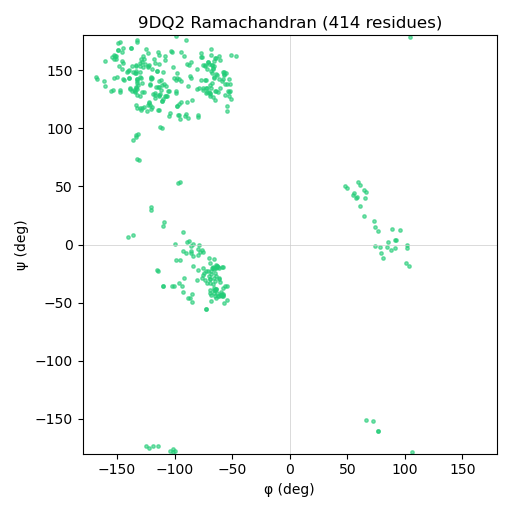611 -15.50299 3.58653 1.000 12.37259 84 PRO A O 1
ATOM 710 N N . ILE A 1 85 ? -7.55051 -13.54628 4.66374 1.000 10.48974 85 ILE A N 1
ATOM 711 C CA . ILE A 1 85 ? -6.38059 -13.66756 5.52465 1.000 10.80687 85 ILE A CA 1
ATOM 712 C C . ILE A 1 85 ? -6.62425 -14.75475 6.56357 1.000 13.21434 85 ILE A C 1
ATOM 713 O O . ILE A 1 85 ? -7.71195 -14.84244 7.15159 1.000 17.36687 85 ILE A O 1
ATOM 718 N N . GLU A 1 86 ? -5.61972 -15.61212 6.76245 1.000 13.11854 86 GLU A N 1
ATOM 719 C CA . GLU A 1 86 ? -5.77346 -16.73985 7.68916 1.000 15.32293 86 GLU A CA 1
ATOM 720 C C . GLU A 1 86 ? -5.31626 -16.40979 9.09190 1.000 19.84597 86 GLU A C 1
ATOM 721 O O . GLU A 1 86 ? -5.82224 -16.99506 10.05469 1.000 25.23115 86 GLU A O 1
ATOM 727 N N . VAL A 1 87 ? -4.36108 -15.50057 9.23070 1.000 13.86583 87 VAL A N 1
ATOM 728 C CA . VAL A 1 87 ? -3.77020 -15.17611 10.51650 1.000 17.27166 87 VAL A CA 1
ATOM 729 C C . VAL A 1 87 ? -4.41391 -13.91370 11.07981 1.000 19.02282 87 VAL A C 1
ATOM 730 O O . VAL A 1 87 ? -5.29934 -13.31859 10.45192 1.000 18.56670 87 VAL A O 1
ATOM 734 N N . ASP A 1 88 ? -3.97335 -13.50051 12.27257 1.000 18.68681 88 ASP A N 1
ATOM 735 C CA . ASP A 1 88 ? -4.59089 -12.39840 13.02172 1.000 15.24299 88 ASP A CA 1
ATOM 736 C C . ASP A 1 88 ? -3.62005 -11.23072 13.08416 1.000 17.05049 88 ASP A C 1
ATOM 737 O O . ASP A 1 88 ? -2.67083 -11.23509 13.88269 1.000 14.75235 88 ASP A O 1
ATOM 742 N N . PHE A 1 89 ? -3.85397 -10.22873 12.23797 1.000 14.35504 89 PHE A N 1
ATOM 743 C CA . PHE A 1 89 ? -3.02155 -9.04035 12.26642 1.000 11.97697 89 PHE A CA 1
ATOM 744 C C . PHE A 1 89 ? -3.52348 -8.00177 13.26584 1.000 12.33725 89 PHE A C 1
ATOM 745 O O . PHE A 1 89 ? -2.93061 -6.91269 13.36983 1.000 15.18586 89 PHE A O 1
ATOM 753 N N . THR A 1 90 ? -4.59473 -8.30820 14.01927 1.000 15.81373 90 THR A N 1
ATOM 754 C CA . THR A 1 90 ? -5.16991 -7.20005 14.78255 1.000 14.77592 90 THR A CA 1
ATOM 755 C C . THR A 1 90 ? -4.26927 -6.72316 15.92833 1.000 17.88584 90 THR A C 1
ATOM 756 O O . THR A 1 90 ? -4.30407 -5.52104 16.22464 1.000 15.54670 90 THR A O 1
ATOM 760 N N . PRO A 1 91 ? -3.41563 -7.56036 16.56434 1.000 18.45917 91 PRO A N 1
ATOM 761 C CA . PRO A 1 91 ? -2.42282 -6.98427 17.50227 1.000 20.18661 91 PRO A CA 1
ATOM 762 C C . PRO A 1 91 ? -1.48856 -5.95662 16.85681 1.000 18.82730 91 PRO A C 1
ATOM 763 O O . PRO A 1 91 ? -1.22608 -4.88690 17.42279 1.000 16.49179 91 PRO A O 1
ATOM 767 N N . LEU A 1 92 ? -0.98650 -6.24724 15.66157 1.000 16.49748 92 LEU A N 1
ATOM 768 C CA . LEU A 1 92 ? -0.09369 -5.30586 14.99444 1.000 15.02022 92 LEU A CA 1
ATOM 769 C C . LEU A 1 92 ? -0.83884 -4.03238 14.63447 1.000 17.19956 92 LEU A C 1
ATOM 770 O O . LEU A 1 92 ? -0.30747 -2.91866 14.74885 1.000 15.52703 92 LEU A O 1
ATOM 775 N N . ILE A 1 93 ? -2.08016 -4.17858 14.19125 1.000 13.52664 93 ILE A N 1
ATOM 776 C CA . ILE A 1 93 ? -2.84910 -3.01710 13.77984 1.000 10.66582 93 ILE A CA 1
ATOM 777 C C . ILE A 1 93 ? -3.14518 -2.13088 14.97323 1.000 15.74061 93 ILE A C 1
ATOM 778 O O . ILE A 1 93 ? -3.16408 -0.90229 14.85711 1.000 16.28647 93 ILE A O 1
ATOM 783 N N . SER A 1 94 ? -3.34193 -2.73725 16.15003 1.000 14.53272 94 SER A N 1
ATOM 784 C CA . SER A 1 94 ? -3.58322 -1.94713 17.35054 1.000 17.88672 94 SER A CA 1
ATOM 785 C C . SER A 1 94 ? -2.41865 -1.02346 17.66238 1.000 20.07923 94 SER A C 1
ATOM 786 O O . SER A 1 94 ? -2.63045 0.05167 18.23693 1.000 18.30492 94 SER A O 1
ATOM 789 N N . GLU A 1 95 ? -1.18556 -1.43944 17.34418 1.000 18.32335 95 GLU A N 1
ATOM 790 C CA . GLU A 1 95 ? -0.02772 -0.56672 17.54765 1.000 20.47180 95 GLU A CA 1
ATOM 791 C C . GLU A 1 95 ? -0.12580 0.67039 16.66793 1.000 21.85193 95 GLU A C 1
ATOM 792 O O . GLU A 1 95 ? 0.18121 1.78400 17.10845 1.000 22.11064 95 GLU A O 1
ATOM 798 N N . GLY A 1 96 ? -0.61201 0.51338 15.43312 1.000 16.75315 96 GLY A N 1
ATOM 799 C CA . GLY A 1 96 ? -0.79239 1.67702 14.57609 1.000 15.81313 96 GLY A CA 1
ATOM 800 C C . GLY A 1 96 ? -1.90867 2.58288 15.04757 1.000 21.66716 96 GLY A C 1
ATOM 801 O O . GLY A 1 96 ? -1.79181 3.81137 14.97974 1.000 19.77844 96 GLY A O 1
ATOM 802 N N . ILE A 1 97 ? -3.00756 1.98834 15.53205 1.000 16.19871 97 ILE A N 1
ATOM 803 C CA . ILE A 1 97 ? -4.15168 2.75704 16.01503 1.000 18.17980 97 ILE A CA 1
ATOM 804 C C . ILE A 1 97 ? -3.72895 3.65516 17.16270 1.000 20.03837 97 ILE A C 1
ATOM 805 O O . ILE A 1 97 ? -4.13360 4.81867 17.24372 1.000 19.87999 97 ILE A O 1
ATOM 810 N N . ARG A 1 98 ? -2.93308 3.11454 18.07714 1.000 20.20382 98 ARG A N 1
ATOM 811 C CA . ARG A 1 98 ? -2.48192 3.89395 19.22662 1.000 24.14651 98 ARG A CA 1
ATOM 812 C C . ARG A 1 98 ? -1.72915 5.14455 18.78626 1.000 24.58869 98 ARG A C 1
ATOM 813 O O . ARG A 1 98 ? -1.85846 6.20720 19.40224 1.000 22.60635 98 ARG A O 1
ATOM 821 N N . GLU A 1 99 ? -0.94239 5.03524 17.71506 1.000 20.29465 99 GLU A N 1
ATOM 822 C CA . GLU A 1 99 ? -0.14781 6.15407 17.23739 1.000 21.45449 99 GLU A CA 1
ATOM 823 C C . GLU A 1 99 ? -0.96965 7.12164 16.40200 1.000 24.05192 99 GLU A C 1
ATOM 824 O O . GLU A 1 99 ? -0.70220 8.33088 16.40168 1.000 27.45628 99 GLU A O 1
ATOM 830 N N . LEU A 1 100 ? -1.98489 6.62024 15.70534 1.000 15.95065 100 LEU A N 1
ATOM 831 C CA . LEU A 1 100 ? -2.87816 7.48263 14.95049 1.000 17.83926 100 LEU A CA 1
ATOM 832 C C . LEU A 1 100 ? -3.75015 8.32373 15.86573 1.000 23.54588 100 LEU A C 1
ATOM 833 O O . LEU A 1 100 ? -4.14873 9.43028 15.49689 1.000 26.22961 100 LEU A O 1
ATOM 838 N N . GLY A 1 101 ? -4.06124 7.81206 17.05447 1.000 27.46025 101 GLY A N 1
ATOM 839 C CA . GLY A 1 101 ? -5.05328 8.46953 17.87562 1.000 25.96526 101 GLY A CA 1
ATOM 840 C C . GLY A 1 101 ? -6.36613 8.53082 17.13026 1.000 27.01924 101 GLY A C 1
ATOM 841 O O . GLY A 1 101 ? -6.93120 9.61520 16.92616 1.000 27.64639 101 GLY A O 1
ATOM 842 N N . LEU A 1 102 ? -6.84002 7.37590 16.66245 1.000 21.19340 102 LEU A N 1
ATOM 843 C CA . LEU A 1 102 ? -8.05512 7.36053 15.86411 1.000 21.46322 102 LEU A CA 1
ATOM 844 C C . LEU A 1 102 ? -9.20919 7.90558 16.68211 1.000 16.34532 102 LEU A C 1
ATOM 845 O O . LEU A 1 102 ? -9.41391 7.49473 17.82864 1.000 21.81283 102 LEU A O 1
ATOM 850 N N . ASP A 1 103 ? -9.97559 8.77449 16.05954 1.000 18.26532 103 ASP A N 1
ATOM 851 C CA . ASP A 1 103 ? -11.14486 9.37922 16.68068 1.000 21.85710 103 ASP A CA 1
ATOM 852 C C . ASP A 1 103 ? -12.10174 8.30982 17.21246 1.000 20.89469 103 ASP A C 1
ATOM 853 O O . ASP A 1 103 ? -12.59948 7.46987 16.46797 1.000 17.22175 103 ASP A O 1
ATOM 858 N N . ARG A 1 104 ? -12.33203 8.31942 18.51449 1.000 17.96571 104 ARG A N 1
ATOM 859 C CA . ARG A 1 104 ? -13.18950 7.32001 19.13547 1.000 18.57099 104 ARG A CA 1
ATOM 860 C C . ARG A 1 104 ? -14.66454 7.69454 19.07637 1.000 16.80187 104 ARG A C 1
ATOM 861 O O . ARG A 1 104 ? -15.50136 6.92568 19.56662 1.000 17.63436 104 ARG A O 1
ATOM 869 N N A SER A 1 105 ? -15.01007 8.83161 18.48106 0.351 15.46414 105 SER A N 1
ATOM 870 N N B SER A 1 105 ? -15.00818 8.82248 18.46304 0.649 15.38137 105 SER A N 1
ATOM 871 C CA A SER A 1 105 ? -16.40030 9.26405 18.49084 0.351 15.14811 105 SER A CA 1
ATOM 872 C CA B SER A 1 105 ? -16.38737 9.30180 18.44830 0.649 15.09971 105 SER A CA 1
ATOM 873 C C A SER A 1 105 ? -17.28144 8.49460 17.51539 0.351 16.01456 105 SER A C 1
ATOM 874 C C B SER A 1 105 ? -17.25706 8.64616 17.38280 0.649 16.40993 105 SER A C 1
ATOM 875 O O A SER A 1 105 ? -18.50814 8.58767 17.62030 0.351 13.90995 105 SER A O 1
ATOM 876 O O B SER A 1 105 ? -18.44722 8.97645 17.28664 0.649 14.75782 105 SER A O 1
ATOM 881 N N . GLU A 1 106 ? -16.70814 7.73840 16.58561 1.000 14.11233 106 GLU A N 1
ATOM 882 C CA . GLU A 1 106 ? -17.51278 6.96802 15.65082 1.000 16.90531 106 GLU A CA 1
ATOM 883 C C . GLU A 1 106 ? -16.73970 5.72170 15.27518 1.000 16.01871 106 GLU A C 1
ATOM 884 O O . GLU A 1 106 ? -15.52622 5.64315 15.52515 1.000 13.51058 106 GLU A O 1
ATOM 890 N N . PRO A 1 107 ? -17.41974 4.70148 14.76983 1.000 13.15436 107 PRO A N 1
ATOM 891 C CA . PRO A 1 107 ? -16.73872 3.46530 14.37109 1.000 12.61448 107 PRO A CA 1
ATOM 892 C C . PRO A 1 107 ? -16.00142 3.63148 13.04695 1.000 11.62259 107 PRO A C 1
ATOM 893 O O . PRO A 1 107 ? -16.29832 4.52060 12.24680 1.000 9.62140 107 PRO A O 1
ATOM 897 N N . TRP A 1 108 ? -15.06045 2.71044 12.81222 1.000 11.34769 108 TRP A N 1
ATOM 898 C CA . TRP A 1 108 ? -14.21233 2.70587 11.61786 1.000 8.23054 108 TRP A CA 1
ATOM 899 C C . TRP A 1 108 ? -14.32088 1.37434 10.90145 1.000 10.43299 108 TRP A C 1
ATOM 900 O O . TRP A 1 108 ? -14.86912 0.40024 11.41329 1.000 10.88502 108 TRP A O 1
ATOM 911 N N . GLN A 1 109 ? -13.78494 1.35295 9.67829 1.000 8.81851 109 GLN A N 1
ATOM 912 C CA . GLN A 1 109 ? -13.78612 0.15931 8.84883 1.000 7.37733 109 GLN A CA 1
ATOM 913 C C . GLN A 1 109 ? -12.40350 0.08961 8.23355 1.000 8.10159 109 GLN A C 1
ATOM 914 O O . GLN A 1 109 ? -11.88511 1.12029 7.78176 1.000 9.41451 109 GLN A O 1
ATOM 920 N N . ILE A 1 110 ? -11.77825 -1.07818 8.28255 1.000 8.05108 110 ILE A N 1
ATOM 921 C CA . ILE A 1 110 ? -10.43906 -1.23849 7.70439 1.000 7.50620 110 ILE A CA 1
ATOM 922 C C . ILE A 1 110 ? -10.43251 -2.29677 6.61392 1.000 9.79521 110 ILE A C 1
ATOM 923 O O . ILE A 1 110 ? -11.09431 -3.34312 6.70597 1.000 8.83050 110 ILE A O 1
ATOM 928 N N . ASN A 1 111 ? -9.62504 -2.02008 5.59419 1.000 7.85342 111 ASN A N 1
ATOM 929 C CA . ASN A 1 111 ? -9.21528 -2.99009 4.58422 1.000 5.72275 111 ASN A CA 1
ATOM 930 C C . ASN A 1 111 ? -7.83338 -3.47162 4.97643 1.000 5.90866 111 ASN A C 1
ATOM 931 O O . ASN A 1 111 ? -6.94181 -2.65354 5.23276 1.000 8.55183 111 ASN A O 1
ATOM 936 N N . VAL A 1 112 ? -7.62460 -4.77524 4.96389 1.000 5.98709 112 VAL A N 1
ATOM 937 C CA . VAL A 1 112 ? -6.33622 -5.35297 5.34320 1.000 7.77600 112 VAL A CA 1
ATOM 938 C C . VAL A 1 112 ? -5.85323 -6.18890 4.18363 1.000 8.83078 112 VAL A C 1
ATOM 939 O O . VAL A 1 112 ? -6.54318 -7.14421 3.77069 1.000 7.74984 112 VAL A O 1
ATOM 943 N N . HIS A 1 113 ? -4.67668 -5.81805 3.66054 1.000 5.56797 113 HIS A N 1
ATOM 944 C CA . HIS A 1 113 ? -4.04075 -6.50157 2.53128 1.000 6.04613 113 HIS A CA 1
ATOM 945 C C . HIS A 1 113 ? -2.76509 -7.15743 3.00134 1.000 5.85000 113 HIS A C 1
ATOM 946 O O . HIS A 1 113 ? -1.81210 -6.46200 3.38601 1.000 6.56519 113 HIS A O 1
ATOM 953 N N . GLN A 1 114 ? -2.71720 -8.48482 2.93502 1.000 5.39856 114 GLN A N 1
ATOM 954 C CA . GLN A 1 114 ? -1.50518 -9.22489 3.25007 1.000 7.04821 114 GLN A CA 1
ATOM 955 C C . GLN A 1 114 ? -0.81012 -9.48549 1.92013 1.000 6.03036 114 GLN A C 1
ATOM 956 O O . GLN A 1 114 ? -1.30422 -10.26009 1.10146 1.000 8.72774 114 GLN A O 1
ATOM 962 N N . ASN A 1 115 ? 0.33783 -8.84099 1.70594 1.000 5.40459 115 ASN A N 1
ATOM 963 C CA . ASN A 1 115 ? 1.03670 -8.87717 0.40986 1.000 6.49154 115 ASN A CA 1
ATOM 964 C C . ASN A 1 115 ? 2.44445 -9.43877 0.52367 1.000 6.75029 115 ASN A C 1
ATOM 965 O O . ASN A 1 115 ? 3.21008 -9.06434 1.43454 1.000 8.89232 115 ASN A O 1
ATOM 970 N N . ARG A 1 116 ? 2.81658 -10.27677 -0.45490 1.000 8.51164 116 ARG A N 1
ATOM 971 C CA . ARG A 1 116 ? 4.20668 -10.61972 -0.73018 1.000 7.30355 116 ARG A CA 1
ATOM 972 C C . ARG A 1 116 ? 4.51678 -10.16364 -2.14110 1.000 8.44843 116 ARG A C 1
ATOM 973 O O . ARG A 1 116 ? 3.74771 -10.47350 -3.06514 1.000 9.77531 116 ARG A O 1
ATOM 981 N N . THR A 1 117 ? 5.62135 -9.42708 -2.30278 1.000 6.20270 117 THR A N 1
ATOM 982 C CA . THR A 1 117 ? 6.17193 -9.12026 -3.61711 1.000 5.66695 117 THR A CA 1
ATOM 983 C C . THR A 1 117 ? 7.51707 -9.81501 -3.74763 1.000 9.73745 117 THR A C 1
ATOM 984 O O . THR A 1 117 ? 8.37354 -9.69341 -2.86470 1.000 10.41054 117 THR A O 1
ATOM 988 N N . ARG A 1 118 ? 7.67973 -10.54690 -4.84211 1.000 7.94958 118 ARG A N 1
ATOM 989 C CA . ARG A 1 118 ? 8.91420 -11.24777 -5.16416 1.000 10.52299 118 ARG A CA 1
ATOM 990 C C . ARG A 1 118 ? 9.75709 -10.43897 -6.13779 1.000 10.70995 118 ARG A C 1
ATOM 991 O O . ARG A 1 118 ? 9.22515 -9.78927 -7.05605 1.000 11.14572 118 ARG A O 1
ATOM 999 N N . ALA A 1 119 ? 11.08142 -10.50317 -5.95896 1.000 10.22877 119 ALA A N 1
ATOM 1000 C CA . ALA A 1 119 ? 12.04630 -9.98200 -6.91519 1.000 11.90886 119 ALA A CA 1
ATOM 1001 C C . ALA A 1 119 ? 12.98797 -11.10516 -7.32850 1.000 11.89495 119 ALA A C 1
ATOM 1002 O O . ALA A 1 119 ? 13.18041 -12.07016 -6.59494 1.000 14.08163 119 ALA A O 1
ATOM 1004 N N . ASP A 1 120 ? 13.53372 -10.98847 -8.53886 1.000 14.04815 120 ASP A N 1
ATOM 1005 C CA . ASP A 1 120 ? 14.56434 -11.91519 -8.99593 1.000 14.60484 120 ASP A CA 1
ATOM 1006 C C . ASP A 1 120 ? 15.53071 -11.14675 -9.88492 1.000 15.48333 120 ASP A C 1
ATOM 1007 O O . ASP A 1 120 ? 15.25192 -10.03789 -10.33430 1.000 14.62923 120 ASP A O 1
ATOM 1012 N N . GLY A 1 121 ? 16.69530 -11.74715 -10.15340 1.000 17.82361 121 GLY A N 1
ATOM 1013 C CA . GLY A 1 121 ? 17.59065 -11.09256 -11.08116 1.000 19.68168 121 GLY A CA 1
ATOM 1014 C C . GLY A 1 121 ? 16.90678 -10.75238 -12.39667 1.000 18.38962 121 GLY A C 1
ATOM 1015 O O . GLY A 1 121 ? 16.24265 -11.59894 -13.00695 1.000 23.26869 121 GLY A O 1
ATOM 1016 N N . GLY A 1 122 ? 17.02084 -9.49247 -12.79294 1.000 21.43090 122 GLY A N 1
ATOM 1017 C CA . GLY A 1 122 ? 16.42276 -9.00150 -14.01482 1.000 19.76022 122 GLY A CA 1
ATOM 1018 C C . GLY A 1 122 ? 14.94475 -8.71441 -13.92868 1.000 22.76808 122 GLY A C 1
ATOM 1019 O O . GLY A 1 122 ? 14.38294 -8.17159 -14.89332 1.000 19.86602 122 GLY A O 1
ATOM 1020 N N . ARG A 1 123 ? 14.27952 -9.06701 -12.82707 1.000 15.06148 123 ARG A N 1
ATOM 1021 C CA . ARG A 1 123 ? 12.84153 -8.81303 -12.69082 1.000 15.25870 123 ARG A CA 1
ATOM 1022 C C . ARG A 1 123 ? 12.54438 -8.19965 -11.33109 1.000 11.23149 123 ARG A C 1
ATOM 1023 O O . ARG A 1 123 ? 12.26365 -8.92415 -10.35999 1.000 12.27442 123 ARG A O 1
ATOM 1031 N N . PRO A 1 124 ? 12.52986 -6.88005 -11.25372 1.000 12.42794 124 PRO A N 1
ATOM 1032 C CA . PRO A 1 124 ? 12.11906 -6.22212 -10.01169 1.000 11.57971 124 PRO A CA 1
ATOM 1033 C C . PRO A 1 124 ? 10.66444 -6.52728 -9.69380 1.000 11.63473 124 PRO A C 1
ATOM 1034 O O . PRO A 1 124 ? 9.87884 -6.99096 -10.53302 1.000 13.19449 124 PRO A O 1
ATOM 1038 N N . GLY A 1 125 ? 10.32405 -6.32487 -8.42633 1.000 9.82907 125 GLY A N 1
ATOM 1039 C CA . GLY A 1 125 ? 8.95900 -6.50165 -7.99485 1.000 10.03747 125 GLY A CA 1
ATOM 1040 C C . GLY A 1 125 ? 8.30784 -5.15364 -7.78611 1.000 9.27929 125 GLY A C 1
ATOM 1041 O O . GLY A 1 125 ? 8.64928 -4.39692 -6.87560 1.000 11.11531 125 GLY A O 1
ATOM 1042 N N . PRO A 1 126 ? 7.36171 -4.80124 -8.64150 1.000 8.78612 126 PRO A N 1
ATOM 1043 C CA . PRO A 1 126 ? 6.78158 -3.46362 -8.51808 1.000 9.46461 126 PRO A CA 1
ATOM 1044 C C . PRO A 1 126 ? 5.88149 -3.37870 -7.30504 1.000 10.24778 126 PRO A C 1
ATOM 1045 O O . PRO A 1 126 ? 5.11985 -4.30329 -6.99467 1.000 12.13831 126 PRO A O 1
ATOM 1049 N N . LEU A 1 127 ? 5.94258 -2.23929 -6.63135 1.000 8.72969 127 LEU A N 1
ATOM 1050 C CA . LEU A 1 127 ? 5.14260 -2.05713 -5.43110 1.000 8.22445 127 LEU A CA 1
ATOM 1051 C C . LEU A 1 127 ? 4.02045 -1.04956 -5.61283 1.000 12.10290 127 LEU A C 1
ATOM 1052 O O . LEU A 1 127 ? 2.94718 -1.22670 -5.03614 1.000 13.95704 127 LEU A O 1
ATOM 1057 N N . THR A 1 128 ? 4.24862 0.00659 -6.38999 1.000 11.05912 128 THR A N 1
ATOM 1058 C CA . THR A 1 128 ? 3.22307 1.01736 -6.67060 1.000 10.91914 128 THR A CA 1
ATOM 1059 C C . THR A 1 128 ? 3.16335 1.27431 -8.17542 1.000 11.50647 128 THR A C 1
ATOM 1060 O O . THR A 1 128 ? 3.56887 2.32897 -8.66780 1.000 12.95857 128 THR A O 1
ATOM 1064 N N . PRO A 1 129 ? 2.61516 0.32498 -8.93638 1.000 13.76401 129 PRO A N 1
ATOM 1065 C CA . PRO A 1 129 ? 2.37319 0.58975 -10.35637 1.000 16.67786 129 PRO A CA 1
ATOM 1066 C C . PRO A 1 129 ? 1.37483 1.70821 -10.58927 1.000 18.36739 129 PRO A C 1
ATOM 1067 O O . PRO A 1 129 ? 1.34601 2.26200 -11.69866 1.000 22.12053 129 PRO A O 1
ATOM 1071 N N . GLU A 1 130 ? 0.57089 2.06263 -9.57798 1.000 13.92791 130 GLU A N 1
ATOM 1072 C CA . GLU A 1 130 ? -0.27345 3.25416 -9.58925 1.000 17.77260 130 GLU A CA 1
ATOM 1073 C C . GLU A 1 130 ? 0.53725 4.53374 -9.77733 1.000 18.34584 130 GLU A C 1
ATOM 1074 O O . GLU A 1 130 ? -0.03393 5.55720 -10.16672 1.000 22.06789 130 GLU A O 1
ATOM 1080 N N . GLY A 1 131 ? 1.84429 4.50189 -9.50965 1.000 13.93028 131 GLY A N 1
ATOM 1081 C CA . GLY A 1 131 ? 2.65019 5.71333 -9.42353 1.000 13.97535 131 GLY A CA 1
ATOM 1082 C C . GLY A 1 131 ? 2.39068 6.42223 -8.10114 1.000 10.77994 131 GLY A C 1
ATOM 1083 O O . GLY A 1 131 ? 1.92738 5.81954 -7.14800 1.000 10.61461 131 GLY A O 1
ATOM 1084 N N . VAL A 1 132 ? 2.72653 7.71064 -8.05182 1.000 8.92184 132 VAL A N 1
ATOM 1085 C CA . VAL A 1 132 ? 2.44480 8.53761 -6.88311 1.000 7.25634 132 VAL A CA 1
ATOM 1086 C C . VAL A 1 132 ? 0.93921 8.64807 -6.73024 1.000 9.09882 132 VAL A C 1
ATOM 1087 O O . VAL A 1 132 ? 0.24346 9.05881 -7.66810 1.000 11.81776 132 VAL A O 1
ATOM 1091 N N . HIS A 1 133 ? 0.41813 8.27164 -5.56184 1.000 7.98126 133 HIS A N 1
ATOM 1092 C CA . HIS A 1 133 ? -1.03714 8.16645 -5.45389 1.000 8.61196 133 HIS A CA 1
ATOM 1093 C C . HIS A 1 133 ? -1.48699 8.44645 -4.02984 1.000 7.16516 133 HIS A C 1
ATOM 1094 O O . HIS A 1 133 ? -0.70848 8.36969 -3.06237 1.000 7.61911 133 HIS A O 1
ATOM 1101 N N . HIS A 1 134 ? -2.79157 8.74232 -3.91681 1.000 9.58414 134 HIS A N 1
ATOM 1102 C CA . HIS A 1 134 ? -3.54653 8.56019 -2.67967 1.000 9.11287 134 HIS A CA 1
ATOM 1103 C C . HIS A 1 134 ? -4.31700 7.24574 -2.75275 1.000 8.22355 134 HIS A C 1
ATOM 1104 O O . HIS A 1 134 ? -4.81464 6.89092 -3.81342 1.000 10.09558 134 HIS A O 1
ATOM 1111 N N . ASP A 1 135 ? -4.40436 6.51786 -1.63161 1.000 8.93704 135 ASP A N 1
ATOM 1112 C CA . ASP A 1 135 ? -5.23515 5.30025 -1.61327 1.000 8.58641 135 ASP A CA 1
ATOM 1113 C C . ASP A 1 135 ? -6.72776 5.60769 -1.64724 1.000 9.96752 135 ASP A C 1
ATOM 1114 O O . ASP A 1 135 ? -7.51458 4.73735 -2.05170 1.000 10.77004 135 ASP A O 1
ATOM 1119 N N . GLY A 1 136 ? -7.12924 6.80378 -1.23739 1.000 9.85240 136 GLY A N 1
ATOM 1120 C CA . GLY A 1 136 ? -8.52422 7.17057 -1.18886 1.000 10.38174 136 GLY A CA 1
ATOM 1121 C C . GLY A 1 136 ? -9.13088 7.12879 0.19522 1.000 9.98338 136 GLY A C 1
ATOM 1122 O O . GLY A 1 136 ? -10.32691 7.44224 0.34352 1.000 13.27696 136 GLY A O 1
ATOM 1123 N N . HIS A 1 137 ? -8.37778 6.71389 1.19029 1.000 9.79708 137 HIS A N 1
ATOM 1124 C CA . HIS A 1 137 ? -8.86631 6.56879 2.55264 1.000 7.86004 137 HIS A CA 1
ATOM 1125 C C . HIS A 1 137 ? -8.40417 7.75891 3.38709 1.000 13.00254 137 HIS A C 1
ATOM 1126 O O . HIS A 1 137 ? -7.78522 8.70921 2.89391 1.000 18.77751 137 HIS A O 1
ATOM 1133 N N . GLU A 1 138 ? -8.70163 7.71324 4.67832 1.000 7.61755 138 GLU A N 1
ATOM 1134 C CA . GLU A 1 138 ? -8.29266 8.77863 5.57465 1.000 8.10374 138 GLU A CA 1
ATOM 1135 C C . GLU A 1 138 ? -6.88540 8.54715 6.11144 1.000 8.37020 138 GLU A C 1
ATOM 1136 O O . GLU A 1 138 ? -6.06049 9.47844 6.14555 1.000 11.22992 138 GLU A O 1
ATOM 1142 N N . PHE A 1 139 ? -6.59931 7.32637 6.55736 1.000 8.51376 139 PHE A N 1
ATOM 1143 C CA . PHE A 1 139 ? -5.27422 6.96973 7.04234 1.000 9.78850 139 PHE A CA 1
ATOM 1144 C C . PHE A 1 139 ? -4.87932 5.64265 6.43314 1.000 9.23003 139 PHE A C 1
ATOM 1145 O O . PHE A 1 139 ? -5.74653 4.82208 6.11481 1.000 8.68923 139 PHE A O 1
ATOM 1153 N N . VAL A 1 140 ? -3.56511 5.43383 6.31449 1.000 6.31022 140 VAL A N 1
ATOM 1154 C CA . VAL A 1 140 ? -2.97249 4.19825 5.80521 1.000 5.54081 140 VAL A CA 1
ATOM 1155 C C . VAL A 1 140 ? -1.83496 3.79639 6.73627 1.000 7.57552 140 VAL A C 1
ATOM 1156 O O . VAL A 1 140 ? -1.04998 4.63892 7.17110 1.000 9.69751 140 VAL A O 1
ATOM 1160 N N . MET A 1 141 ? -1.76855 2.50728 7.07330 1.000 7.60882 141 MET A N 1
ATOM 1161 C CA . MET A 1 141 ? -0.63589 1.92867 7.76159 1.000 8.41595 141 MET A CA 1
ATOM 1162 C C . MET A 1 141 ? -0.00211 0.88343 6.85964 1.000 8.22495 141 MET A C 1
ATOM 1163 O O . MET A 1 141 ? -0.70219 0.00533 6.34471 1.000 8.39078 141 MET A O 1
ATOM 1168 N N . ILE A 1 142 ? 1.31015 0.97450 6.65038 1.000 6.84572 142 ILE A N 1
ATOM 1169 C CA . ILE A 1 142 ? 2.03612 -0.03721 5.88043 1.000 6.42134 142 ILE A CA 1
ATOM 1170 C C . ILE A 1 142 ? 3.09707 -0.62475 6.79579 1.000 9.33695 142 ILE A C 1
ATOM 1171 O O . ILE A 1 142 ? 3.99517 0.10425 7.23688 1.000 8.99764 142 ILE A O 1
ATOM 1176 N N . ALA A 1 143 ? 2.99573 -1.92270 7.08848 1.000 7.23619 143 ALA A N 1
ATOM 1177 C CA . ALA A 1 143 ? 3.90411 -2.56626 8.03515 1.000 7.79480 143 ALA A CA 1
ATOM 1178 C C . ALA A 1 143 ? 4.73743 -3.58696 7.29171 1.000 7.92628 143 ALA A C 1
ATOM 1179 O O . ALA A 1 143 ? 4.18487 -4.37193 6.51818 1.000 9.30319 143 ALA A O 1
ATOM 1181 N N . ILE A 1 144 ? 6.05633 -3.61418 7.56086 1.000 7.23726 144 ILE A N 1
ATOM 1182 C CA . ILE A 1 144 ? 6.95849 -4.58471 6.94157 1.000 10.36449 144 ILE A CA 1
ATOM 1183 C C . ILE A 1 144 ? 7.17276 -5.73780 7.90906 1.000 12.27755 144 ILE A C 1
ATOM 1184 O O . ILE A 1 144 ? 7.71209 -5.54194 9.01285 1.000 12.16246 144 ILE A O 1
ATOM 1189 N N . LEU A 1 145 ? 6.78943 -6.93696 7.49523 1.000 10.24582 145 LEU A N 1
ATOM 1190 C CA . LEU A 1 145 ? 6.94686 -8.12749 8.32418 1.000 10.14547 145 LEU A CA 1
ATOM 1191 C C . LEU A 1 145 ? 8.23660 -8.89518 8.05448 1.000 11.97665 145 LEU A C 1
ATOM 1192 O O . LEU A 1 145 ? 8.82896 -9.44784 8.99168 1.000 12.37139 145 LEU A O 1
ATOM 1197 N N . ASN A 1 146 ? 8.69978 -8.95201 6.80737 1.000 10.25544 146 ASN A N 1
ATOM 1198 C CA . ASN A 1 146 ? 9.85723 -9.76605 6.49563 1.000 10.18110 146 ASN A CA 1
ATOM 1199 C C . ASN A 1 146 ? 10.42609 -9.28453 5.18376 1.000 13.44799 146 ASN A C 1
ATOM 1200 O O . ASN A 1 146 ? 9.67296 -9.03569 4.22629 1.000 12.38821 146 ASN A O 1
ATOM 1205 N N . LYS A 1 147 ? 11.74984 -9.17301 5.13515 1.000 9.81381 147 LYS A N 1
ATOM 1206 C CA . LYS A 1 147 ? 12.45661 -8.89814 3.89403 1.000 9.14307 147 LYS A CA 1
ATOM 1207 C C . LYS A 1 147 ? 13.57204 -9.91237 3.77662 1.000 16.01549 147 LYS A C 1
ATOM 1208 O O . LYS A 1 147 ? 14.37796 -10.06793 4.70095 1.000 16.48962 147 LYS A O 1
ATOM 1214 N N . VAL A 1 148 ? 13.63463 -10.59230 2.64763 1.000 13.03326 148 VAL A N 1
ATOM 1215 C CA . VAL A 1 148 ? 14.66355 -11.60998 2.44181 1.000 15.54184 148 VAL A CA 1
ATOM 1216 C C . VAL A 1 148 ? 15.32462 -11.33383 1.10569 1.000 15.04015 148 VAL A C 1
ATOM 1217 O O . VAL A 1 148 ? 14.65900 -11.39525 0.06671 1.000 12.86020 148 VAL A O 1
ATOM 1221 N N . ASN A 1 149 ? 16.63484 -11.02989 1.13541 1.000 13.61998 149 ASN A N 1
ATOM 1222 C CA . ASN A 1 149 ? 17.46894 -10.89869 -0.06836 1.000 14.57405 149 ASN A CA 1
ATOM 1223 C C . ASN A 1 149 ? 16.93735 -9.84745 -1.04019 1.000 15.33883 149 ASN A C 1
ATOM 1224 O O . ASN A 1 149 ? 16.98481 -10.02551 -2.26604 1.000 14.66520 149 ASN A O 1
ATOM 1229 N N . VAL A 1 150 ? 16.45235 -8.72386 -0.51651 1.000 13.97535 150 VAL A N 1
ATOM 1230 C CA . VAL A 1 150 ? 15.97769 -7.65924 -1.38258 1.000 16.14360 150 VAL A CA 1
ATOM 1231 C C . VAL A 1 150 ? 16.66301 -6.34534 -1.04689 1.000 18.47821 150 VAL A C 1
ATOM 1232 O O . VAL A 1 150 ? 17.17369 -6.13819 0.06138 1.000 20.75526 150 VAL A O 1
ATOM 1236 N N . ALA A 1 151 ? 16.71329 -5.48252 -2.03908 1.000 12.81416 151 ALA A N 1
ATOM 1237 C CA . ALA A 1 151 ? 17.09276 -4.08954 -1.93388 1.000 14.14453 151 ALA A CA 1
ATOM 1238 C C . ALA A 1 151 ? 15.94427 -3.26356 -2.52062 1.000 16.83624 151 ALA A C 1
ATOM 1239 O O . ALA A 1 151 ? 14.89560 -3.81431 -2.86562 1.000 14.48082 151 ALA A O 1
ATOM 1241 N N . GLY A 1 152 ? 16.14883 -1.94991 -2.64413 1.000 17.59475 152 GLY A N 1
ATOM 1242 C CA . GLY A 1 152 ? 15.06589 -1.08534 -3.13858 1.000 14.88784 152 GLY A CA 1
ATOM 1243 C C . GLY A 1 152 ? 13.91398 -1.04885 -2.14459 1.000 16.11183 152 GLY A C 1
ATOM 1244 O O . GLY A 1 152 ? 14.10033 -1.21811 -0.93441 1.000 14.20153 152 GLY A O 1
ATOM 1245 N N . GLY A 1 153 ? 12.69860 -0.83897 -2.66232 1.000 13.37974 153 GLY A N 1
ATOM 1246 C CA . GLY A 1 153 ? 11.53221 -0.75143 -1.79521 1.000 11.42430 153 GLY A CA 1
ATOM 1247 C C . GLY A 1 153 ? 11.60802 0.44794 -0.86778 1.000 9.40432 153 GLY A C 1
ATOM 1248 O O . GLY A 1 153 ? 11.33651 0.37240 0.33502 1.000 11.45313 153 GLY A O 1
ATOM 1249 N N . THR A 1 154 ? 11.93995 1.59603 -1.43172 1.000 9.96468 154 THR A N 1
ATOM 1250 C CA . THR A 1 154 ? 12.05722 2.83443 -0.68221 1.000 11.42531 154 THR A CA 1
ATOM 1251 C C . THR A 1 154 ? 10.75265 3.60696 -0.79373 1.000 10.32187 154 THR A C 1
ATOM 1252 O O . THR A 1 154 ? 10.33553 3.95085 -1.90545 1.000 9.17096 154 THR A O 1
ATOM 1256 N N . THR A 1 155 ? 10.13679 3.86737 0.34976 1.000 8.49708 155 THR A N 1
ATOM 1257 C CA . THR A 1 155 ? 8.93279 4.68984 0.45147 1.000 9.27330 155 THR A CA 1
ATOM 1258 C C . THR A 1 155 ? 9.26953 6.16172 0.22899 1.000 10.04973 155 THR A C 1
ATOM 1259 O O . THR A 1 155 ? 10.22008 6.68812 0.81720 1.000 10.08464 155 THR A O 1
ATOM 1263 N N . ARG A 1 156 ? 8.45394 6.84382 -0.58828 1.000 7.52243 156 ARG A N 1
ATOM 1264 C CA . ARG A 1 156 ? 8.63794 8.26237 -0.85304 1.000 7.26688 156 ARG A CA 1
ATOM 1265 C C . ARG A 1 156 ? 7.30273 8.95582 -0.59629 1.000 8.12375 156 ARG A C 1
ATOM 1266 O O . ARG A 1 156 ? 6.25139 8.47640 -1.04926 1.000 8.11369 156 ARG A O 1
ATOM 1274 N N . LEU A 1 157 ? 7.33963 10.05163 0.16530 1.000 7.46030 157 LEU A N 1
ATOM 1275 C CA . LEU A 1 157 ? 6.11841 10.78163 0.48413 1.000 7.41415 157 LEU A CA 1
ATOM 1276 C C . LEU A 1 157 ? 6.15923 12.14060 -0.21155 1.000 8.63558 157 LEU A C 1
ATOM 1277 O O . LEU A 1 157 ? 7.20886 12.78267 -0.26922 1.000 10.67626 157 LEU A O 1
ATOM 1282 N N . TRP A 1 158 ? 5.01484 12.56794 -0.71416 1.000 8.73058 158 TRP A N 1
ATOM 1283 C CA . TRP A 1 158 ? 4.92136 13.69774 -1.62512 1.000 7.86231 158 TRP A CA 1
ATOM 1284 C C . TRP A 1 158 ? 3.83072 14.64213 -1.16702 1.000 9.89011 158 TRP A C 1
ATOM 1285 O O . TRP A 1 158 ? 2.72696 14.21714 -0.81758 1.000 10.93771 158 TRP A O 1
ATOM 1296 N N . LYS A 1 159 ? 4.11087 15.93808 -1.21412 1.000 9.74616 159 LYS A N 1
ATOM 1297 C CA . LYS A 1 159 ? 3.02844 16.88446 -1.04483 1.000 11.09611 159 LYS A CA 1
ATOM 1298 C C . LYS A 1 159 ? 2.14825 16.86418 -2.29075 1.000 12.69122 159 LYS A C 1
ATOM 1299 O O . LYS A 1 159 ? 2.62805 16.58033 -3.39409 1.000 12.60018 159 LYS A O 1
ATOM 1305 N N . PRO A 1 160 ? 0.85947 17.15991 -2.15855 1.000 13.05468 160 PRO A N 1
ATOM 1306 C CA . PRO A 1 160 ? -0.01562 17.07026 -3.33298 1.000 18.34478 160 PRO A CA 1
ATOM 1307 C C . PRO A 1 160 ? 0.48823 17.94328 -4.47744 1.000 13.79748 160 PRO A C 1
ATOM 1308 O O . PRO A 1 160 ? 0.83766 19.11872 -4.30215 1.000 17.65463 160 PRO A O 1
ATOM 1312 N N . GLY A 1 161 ? 0.60427 17.32503 -5.64927 1.000 17.32662 161 GLY A N 1
ATOM 1313 C CA . GLY A 1 161 ? 1.03558 18.02008 -6.84518 1.000 11.96319 161 GLY A CA 1
ATOM 1314 C C . GLY A 1 161 ? 2.52227 18.28404 -6.96982 1.000 11.55570 161 GLY A C 1
ATOM 1315 O O . GLY A 1 161 ? 2.94491 18.83806 -7.98800 1.000 15.05438 161 GLY A O 1
ATOM 1316 N N . ALA A 1 162 ? 3.34135 17.91970 -5.98061 1.000 10.55638 162 ALA A N 1
ATOM 1317 C CA . ALA A 1 162 ? 4.77098 18.21541 -6.01942 1.000 10.68088 162 ALA A CA 1
ATOM 1318 C C . ALA A 1 162 ? 5.48611 17.38231 -7.06934 1.000 12.90331 162 ALA A C 1
ATOM 1319 O O . ALA A 1 162 ? 5.02346 16.29976 -7.44338 1.000 16.22578 162 ALA A O 1
ATOM 1321 N N . ASP A 1 163 ? 6.62745 17.88964 -7.54761 1.000 13.29919 163 ASP A N 1
ATOM 1322 C CA . ASP A 1 163 ? 7.35358 17.12623 -8.55063 1.000 16.66341 163 ASP A CA 1
ATOM 1323 C C . ASP A 1 163 ? 8.51641 16.33658 -7.96052 1.000 15.20464 163 ASP A C 1
ATOM 1324 O O . ASP A 1 163 ? 9.22013 15.63717 -8.69242 1.000 15.47238 163 ASP A O 1
ATOM 1329 N N . ALA A 1 164 ? 8.72035 16.42078 -6.66239 1.000 14.66433 164 ALA A N 1
ATOM 1330 C CA . ALA A 1 164 ? 9.72202 15.62688 -5.97206 1.000 15.19968 164 ALA A CA 1
ATOM 1331 C C . ALA A 1 164 ? 9.18572 15.29757 -4.59294 1.000 12.17364 164 ALA A C 1
ATOM 1332 O O . ALA A 1 164 ? 8.40022 16.06512 -4.03638 1.000 12.62834 164 ALA A O 1
ATOM 1334 N N . PRO A 1 165 ? 9.59383 14.17310 -4.01431 1.000 12.10464 165 PRO A N 1
ATOM 1335 C CA . PRO A 1 165 ? 9.15320 13.84934 -2.65152 1.000 10.72300 165 PRO A CA 1
ATOM 1336 C C . PRO A 1 165 ? 9.83749 14.71245 -1.60845 1.000 13.10317 165 PRO A C 1
ATOM 1337 O O . PRO A 1 165 ? 10.94066 15.22876 -1.82078 1.000 18.88690 165 PRO A O 1
ATOM 1341 N N . PHE A 1 166 ? 9.17508 14.87793 -0.46436 1.000 11.32880 166 PHE A N 1
ATOM 1342 C CA . PHE A 1 166 ? 9.82313 15.62117 0.62027 1.000 12.53691 166 PHE A CA 1
ATOM 1343 C C . PHE A 1 166 ? 10.45019 14.72435 1.66766 1.000 16.25538 166 PHE A C 1
ATOM 1344 O O . PHE A 1 166 ? 11.23339 15.21398 2.49171 1.000 18.85254 166 PHE A O 1
ATOM 1352 N N . TRP A 1 167 ? 10.12838 13.43540 1.66446 1.000 13.89767 167 TRP A N 1
ATOM 1353 C CA . TRP A 1 167 ? 10.72756 12.47250 2.58108 1.000 11.67520 167 TRP A CA 1
ATOM 1354 C C . TRP A 1 167 ? 10.86908 11.14811 1.85224 1.000 13.46729 167 TRP A C 1
ATOM 1355 O O . TRP A 1 167 ? 9.99138 10.76941 1.08040 1.000 10.42678 167 TRP A O 1
ATOM 1366 N N . SER A 1 168 ? 11.97678 10.44070 2.11443 1.000 10.85546 168 SER A N 1
ATOM 1367 C CA . SER A 1 168 ? 12.21944 9.13454 1.53764 1.000 10.12951 168 SER A CA 1
ATOM 1368 C C . SER A 1 168 ? 12.82448 8.27564 2.63276 1.000 14.67268 168 SER A C 1
ATOM 1369 O O . SER A 1 168 ? 13.62486 8.76590 3.44214 1.000 18.13212 168 SER A O 1
ATOM 1372 N N . GLY A 1 169 ? 12.45512 6.99966 2.64756 1.000 13.23732 169 GLY A N 1
ATOM 1373 C CA . GLY A 1 169 ? 13.06854 6.09475 3.61537 1.000 10.49009 169 GLY A CA 1
ATOM 1374 C C . GLY A 1 169 ? 12.72183 4.68086 3.25687 1.000 12.21397 169 GLY A C 1
ATOM 1375 O O . GLY A 1 169 ? 11.61789 4.40354 2.77550 1.000 10.57800 169 GLY A O 1
ATOM 1376 N N . THR A 1 170 ? 13.64968 3.76639 3.46836 1.000 12.18255 170 THR A N 1
ATOM 1377 C CA . THR A 1 170 ? 13.42529 2.35229 3.19883 1.000 11.68750 170 THR A CA 1
ATOM 1378 C C . THR A 1 170 ? 12.99434 1.68547 4.48707 1.000 13.92270 170 THR A C 1
ATOM 1379 O O . THR A 1 170 ? 13.79818 1.55033 5.42257 1.000 13.68797 170 THR A O 1
ATOM 1383 N N . LEU A 1 171 ? 11.72313 1.31574 4.56253 1.000 11.52025 171 LEU A N 1
ATOM 1384 C CA . LEU A 1 171 ? 11.23602 0.65521 5.76261 1.000 8.46660 171 LEU A CA 1
ATOM 1385 C C . LEU A 1 171 ? 11.79613 -0.75520 5.82324 1.000 8.50648 171 LEU A C 1
ATOM 1386 O O . LEU A 1 171 ? 11.75849 -1.50611 4.84437 1.000 12.30565 171 LEU A O 1
ATOM 1391 N N . GLU A 1 172 ? 12.27920 -1.14195 7.00072 1.000 11.22191 172 GLU A N 1
ATOM 1392 C CA . GLU A 1 172 ? 12.82147 -2.48144 7.21301 1.000 10.57478 172 GLU A CA 1
ATOM 1393 C C . GLU A 1 172 ? 11.82121 -3.35800 7.96172 1.000 7.78526 172 GLU A C 1
ATOM 1394 O O . GLU A 1 172 ? 10.84745 -2.86762 8.53820 1.000 9.71492 172 GLU A O 1
ATOM 1400 N N . ALA A 1 173 ? 12.09179 -4.67525 7.96166 1.000 11.06463 173 ALA A N 1
ATOM 1401 C CA . ALA A 1 173 ? 11.26566 -5.61166 8.71697 1.000 9.78420 173 ALA A CA 1
ATOM 1402 C C . ALA A 1 173 ? 11.16454 -5.15936 10.16472 1.000 11.78071 173 ALA A C 1
ATOM 1403 O O . ALA A 1 173 ? 12.17178 -4.78340 10.77867 1.000 13.76809 173 ALA A O 1
ATOM 1405 N N . GLY A 1 174 ? 9.94220 -5.13659 10.69148 1.000 9.87492 174 GLY A N 1
ATOM 1406 C CA . GLY A 1 174 ? 9.71330 -4.61623 12.03829 1.000 10.28108 174 GLY A CA 1
ATOM 1407 C C . GLY A 1 174 ? 9.38593 -3.13716 12.13217 1.000 15.34092 174 GLY A C 1
ATOM 1408 O O . GLY A 1 174 ? 9.24095 -2.61609 13.25471 1.000 16.50980 174 GLY A O 1
ATOM 1409 N N . GLN A 1 175 ? 9.25491 -2.43985 11.00380 1.000 10.54912 175 GLN A N 1
ATOM 1410 C CA . GLN A 1 175 ? 8.85949 -1.03370 10.98441 1.000 10.26463 175 GLN A CA 1
ATOM 1411 C C . GLN A 1 175 ? 7.53020 -0.87529 10.25330 1.000 10.06907 175 GLN A C 1
ATOM 1412 O O . GLN A 1 175 ? 7.15833 -1.71149 9.42219 1.000 9.77021 175 GLN A O 1
ATOM 1418 N N . ALA A 1 176 ? 6.83142 0.19959 10.57231 1.000 11.03217 176 ALA A N 1
ATOM 1419 C CA . ALA A 1 176 ? 5.60601 0.55950 9.86193 1.000 11.05268 176 ALA A CA 1
ATOM 1420 C C . ALA A 1 176 ? 5.55802 2.06242 9.68878 1.000 11.45923 176 ALA A C 1
ATOM 1421 O O . ALA A 1 176 ? 6.08477 2.81690 10.51907 1.000 9.71798 176 ALA A O 1
ATOM 1423 N N . VAL A 1 177 ? 4.93519 2.50962 8.58372 1.000 9.78959 177 VAL A N 1
ATOM 1424 C CA . VAL A 1 177 ? 4.65116 3.92668 8.42140 1.000 10.10480 177 VAL A CA 1
ATOM 1425 C C . VAL A 1 177 ? 3.13732 4.14830 8.52226 1.000 10.60990 177 VAL A C 1
ATOM 1426 O O . VAL A 1 177 ? 2.33032 3.33028 8.04433 1.000 8.69816 177 VAL A O 1
ATOM 1430 N N . LEU A 1 178 ? 2.76001 5.19347 9.23994 1.000 9.91028 178 LEU A N 1
ATOM 1431 C CA . LEU A 1 178 ? 1.38574 5.64957 9.35643 1.000 9.14849 178 LEU A CA 1
ATOM 1432 C C . LEU A 1 178 ? 1.28683 6.95972 8.57784 1.000 9.46323 178 LEU A C 1
ATOM 1433 O O . LEU A 1 178 ? 2.13788 7.83209 8.74541 1.000 11.02547 178 LEU A O 1
ATOM 1438 N N A LEU A 1 179 ? 0.28684 7.11229 7.72112 0.389 8.95119 179 LEU A N 1
ATOM 1439 N N B LEU A 1 179 ? 0.24650 7.09274 7.73823 0.611 8.93105 179 LEU A N 1
ATOM 1440 C CA A LEU A 1 179 ? 0.27245 8.34401 6.94499 0.389 8.10638 179 LEU A CA 1
ATOM 1441 C CA B LEU A 1 179 ? 0.11962 8.18365 6.76885 0.611 8.17454 179 LEU A CA 1
ATOM 1442 C C A LEU A 1 179 ? -1.13687 8.87870 6.77061 0.389 9.53536 179 LEU A C 1
ATOM 1443 C C B LEU A 1 179 ? -1.22924 8.87661 6.86148 0.611 9.55693 179 LEU A C 1
ATOM 1444 O O A LEU A 1 179 ? -2.11492 8.13162 6.65534 0.389 8.42247 179 LEU A O 1
ATOM 1445 O O B LEU A 1 179 ? -2.27363 8.22575 6.97337 0.611 8.48135 179 LEU A O 1
ATOM 1454 N N . ASP A 1 180 ? -1.20473 10.20481 6.74153 1.000 8.81301 180 ASP A N 1
ATOM 1455 C CA . ASP A 1 180 ? -2.39422 10.95475 6.40322 1.000 10.09894 180 ASP A CA 1
ATOM 1456 C C . ASP A 1 180 ? -2.59566 10.80934 4.90640 1.000 12.63411 180 ASP A C 1
ATOM 1457 O O . ASP A 1 180 ? -1.93027 11.47433 4.10882 1.000 12.91796 180 ASP A O 1
ATOM 1462 N N . ASP A 1 181 ? -3.51616 9.93652 4.51006 1.000 9.30108 181 ASP A N 1
ATOM 1463 C CA . ASP A 1 181 ? -3.64371 9.57003 3.10863 1.000 9.01165 181 ASP A CA 1
ATOM 1464 C C . ASP A 1 181 ? -4.36257 10.62145 2.27329 1.000 12.62815 181 ASP A C 1
ATOM 1465 O O . ASP A 1 181 ? -4.40706 10.49668 1.03890 1.000 11.33692 181 ASP A O 1
ATOM 1470 N N . ARG A 1 182 ? -4.90600 11.66209 2.91416 1.000 10.80944 182 ARG A N 1
ATOM 1471 C CA . ARG A 1 182 ? -5.49171 12.78864 2.20333 1.000 13.80637 182 ARG A CA 1
ATOM 1472 C C . ARG A 1 182 ? -4.48417 13.90671 1.98875 1.000 11.28075 182 ARG A C 1
ATOM 1473 O O . ARG A 1 182 ? -4.41758 14.46384 0.88306 1.000 16.31818 182 ARG A O 1
ATOM 1481 N N . GLY A 1 183 ? -3.66036 14.19292 2.99922 1.000 10.75390 183 GLY A N 1
ATOM 1482 C CA . GLY A 1 183 ? -2.77359 15.34077 2.91827 1.000 12.95652 183 GLY A CA 1
ATOM 1483 C C . GLY A 1 183 ? -1.48415 15.07132 2.18207 1.000 16.25791 183 GLY A C 1
ATOM 1484 O O . GLY A 1 183 ? -0.81235 16.01284 1.76054 1.000 14.70141 183 GLY A O 1
ATOM 1485 N N . LEU A 1 184 ? -1.11601 13.81093 2.03623 1.000 10.48732 184 LEU A N 1
ATOM 1486 C CA . LEU A 1 184 ? 0.12410 13.39711 1.38642 1.000 11.67714 184 LEU A CA 1
ATOM 1487 C C . LEU A 1 184 ? -0.21209 12.33659 0.35395 1.000 11.09461 184 LEU A C 1
ATOM 1488 O O . LEU A 1 184 ? -1.22542 11.64138 0.46510 1.000 13.05940 184 LEU A O 1
ATOM 1493 N N . ALA A 1 185 ? 0.65809 12.20252 -0.64150 1.000 8.00653 185 ALA A N 1
ATOM 1494 C CA . ALA A 1 185 ? 0.63405 11.08214 -1.57271 1.000 8.11291 185 ALA A CA 1
ATOM 1495 C C . ALA A 1 185 ? 1.89338 10.25444 -1.37235 1.000 6.59284 185 ALA A C 1
ATOM 1496 O O . ALA A 1 185 ? 2.85325 10.69858 -0.73016 1.000 8.89518 185 ALA A O 1
ATOM 1498 N N . HIS A 1 186 ? 1.88960 9.04113 -1.92182 1.000 7.22224 186 HIS A N 1
ATOM 1499 C CA . HIS A 1 186 ? 3.04493 8.18029 -1.69093 1.000 7.13454 186 HIS A CA 1
ATOM 1500 C C . HIS A 1 186 ? 3.30981 7.32916 -2.92362 1.000 6.36670 186 HIS A C 1
ATOM 1501 O O . HIS A 1 186 ? 2.42251 7.06232 -3.75921 1.000 6.92066 186 HIS A O 1
ATOM 1508 N N . ASP A 1 187 ? 4.56322 6.87988 -3.00951 1.000 6.73887 187 ASP A N 1
ATOM 1509 C CA . ASP A 1 187 ? 4.87251 5.76310 -3.88328 1.000 7.46010 187 ASP A CA 1
ATOM 1510 C C . ASP A 1 187 ? 6.03312 5.03422 -3.24563 1.000 9.06973 187 ASP A C 1
ATOM 1511 O O . ASP A 1 187 ? 6.54422 5.46079 -2.20998 1.000 7.62070 187 ASP A O 1
ATOM 1516 N N . VAL A 1 188 ? 6.39584 3.89219 -3.82740 1.000 6.98196 188 VAL A N 1
ATOM 1517 C CA . VAL A 1 188 ? 7.50211 3.07834 -3.31790 1.000 9.77017 188 VAL A CA 1
ATOM 1518 C C . VAL A 1 188 ? 8.31279 2.57647 -4.50749 1.000 11.61751 188 VAL A C 1
ATOM 1519 O O . VAL A 1 188 ? 7.75043 2.09579 -5.50075 1.000 11.33555 188 VAL A O 1
ATOM 1523 N N . THR A 1 189 ? 9.63966 2.67045 -4.41340 1.000 9.14746 189 THR A N 1
ATOM 1524 C CA . THR A 1 189 ? 10.44310 2.13382 -5.51673 1.000 8.90946 189 THR A CA 1
ATOM 1525 C C . THR A 1 189 ? 10.38948 0.59989 -5.54393 1.000 12.51508 189 THR A C 1
ATOM 1526 O O . THR A 1 189 ? 10.10974 -0.06025 -4.53859 1.000 11.95266 189 THR A O 1
ATOM 1530 N N . ASP A 1 190 ? 10.65227 0.02797 -6.71792 1.000 10.61134 190 ASP A N 1
ATOM 1531 C CA . ASP A 1 190 ? 10.56275 -1.41491 -6.91136 1.000 11.39901 190 ASP A CA 1
ATOM 1532 C C . ASP A 1 190 ? 11.47010 -2.16592 -5.93080 1.000 9.42821 190 ASP A C 1
ATOM 1533 O O . ASP A 1 190 ? 12.54179 -1.67472 -5.53880 1.000 12.58032 190 ASP A O 1
ATOM 1538 N N . VAL A 1 191 ? 11.01543 -3.36235 -5.55941 1.000 11.62863 191 VAL A N 1
ATOM 1539 C CA . VAL A 1 191 ? 11.83109 -4.33323 -4.82778 1.000 12.10464 191 VAL A CA 1
ATOM 1540 C C . VAL A 1 191 ? 12.84718 -4.89828 -5.80288 1.000 12.71708 191 VAL A C 1
ATOM 1541 O O . VAL A 1 191 ? 12.47765 -5.33756 -6.89265 1.000 12.89613 191 VAL A O 1
ATOM 1545 N N . LEU A 1 192 ? 14.12364 -4.91352 -5.41615 1.000 11.54278 192 LEU A N 1
ATOM 1546 C CA . LEU A 1 192 ? 15.17138 -5.46396 -6.26114 1.000 14.09546 192 LEU A CA 1
ATOM 1547 C C . LEU A 1 192 ? 15.79080 -6.67945 -5.59489 1.000 13.71376 192 LEU A C 1
ATOM 1548 O O . LEU A 1 192 ? 15.87218 -6.75519 -4.36519 1.000 15.35393 192 LEU A O 1
ATOM 1553 N N . SER A 1 193 ? 16.25652 -7.61597 -6.41022 1.000 12.61091 193 SER A N 1
ATOM 1554 C CA . SER A 1 193 ? 17.06856 -8.70746 -5.88553 1.000 14.69241 193 SER A CA 1
ATOM 1555 C C . SER A 1 193 ? 18.38629 -8.16105 -5.34184 1.000 13.97601 193 SER A C 1
ATOM 1556 O O . SER A 1 193 ? 19.06455 -7.36116 -5.99767 1.000 15.97624 193 SER A O 1
ATOM 1559 N N . ALA A 1 194 ? 18.75502 -8.58386 -4.12135 1.000 15.71409 194 ALA A N 1
ATOM 1560 C CA . ALA A 1 194 ? 19.97575 -8.05213 -3.52623 1.000 19.99483 194 ALA A CA 1
ATOM 1561 C C . ALA A 1 194 ? 21.22966 -8.65461 -4.14948 1.000 19.57283 194 ALA A C 1
ATOM 1562 O O . ALA A 1 194 ? 22.28795 -8.00736 -4.15146 1.000 20.87420 194 ALA A O 1
ATOM 1564 N N . ASP A 1 195 ? 21.13221 -9.86999 -4.69480 1.000 18.59976 195 ASP A N 1
ATOM 1565 C CA . ASP A 1 195 ? 22.32747 -10.54472 -5.18272 1.000 23.69853 195 ASP A CA 1
ATOM 1566 C C . ASP A 1 195 ? 22.15494 -11.21842 -6.53740 1.000 25.93245 195 ASP A C 1
ATOM 1567 O O . ASP A 1 195 ? 23.05219 -11.96490 -6.94853 1.000 28.24773 195 ASP A O 1
ATOM 1572 N N . GLY A 1 196 ? 21.03629 -11.01089 -7.23428 1.000 25.15385 196 GLY A N 1
ATOM 1573 C CA . GLY A 1 196 ? 20.76914 -11.67371 -8.48738 1.000 19.90235 196 GLY A CA 1
ATOM 1574 C C . GLY A 1 196 ? 19.82567 -12.85170 -8.38458 1.000 24.53773 196 GLY A C 1
ATOM 1575 O O . GLY A 1 196 ? 19.29363 -13.29358 -9.41719 1.000 22.76387 196 GLY A O 1
ATOM 1576 N N . GLY A 1 197 ? 19.59731 -13.36070 -7.17083 1.000 18.31062 197 GLY A N 1
ATOM 1577 C CA . GLY A 1 197 ? 18.70705 -14.46621 -6.94273 1.000 17.62336 197 GLY A CA 1
ATOM 1578 C C . GLY A 1 197 ? 17.35781 -14.01184 -6.39600 1.000 14.02169 197 GLY A C 1
ATOM 1579 O O . GLY A 1 197 ? 17.10254 -12.81762 -6.22264 1.000 18.66959 197 GLY A O 1
ATOM 1580 N N . PRO A 1 198 ? 16.47603 -14.96904 -6.12602 1.000 18.99298 198 PRO A N 1
ATOM 1581 C CA . PRO A 1 198 ? 15.13479 -14.61983 -5.63317 1.000 19.20565 198 PRO A CA 1
ATOM 1582 C C . PRO A 1 198 ? 15.17064 -13.97474 -4.25871 1.000 18.33545 198 PRO A C 1
ATOM 1583 O O . PRO A 1 198 ? 15.97265 -14.33550 -3.39127 1.000 18.91554 198 PRO A O 1
ATOM 1587 N N . GLY A 1 199 ? 14.26179 -13.02131 -4.06071 1.000 13.09011 199 GLY A N 1
ATOM 1588 C CA . GLY A 1 199 ? 14.10154 -12.34114 -2.79220 1.000 14.23066 199 GLY A CA 1
ATOM 1589 C C . GLY A 1 199 ? 12.64066 -11.96592 -2.67835 1.000 15.12794 199 GLY A C 1
ATOM 1590 O O . GLY A 1 199 ? 11.87874 -12.06714 -3.64963 1.000 12.61466 199 GLY A O 1
ATOM 1591 N N . HIS A 1 200 ? 12.23652 -11.56456 -1.47407 1.000 11.06696 200 HIS A N 1
ATOM 1592 C CA . HIS A 1 200 ? 10.83899 -11.16709 -1.31655 1.000 12.50594 200 HIS A CA 1
ATOM 1593 C C . HIS A 1 200 ? 10.66669 -10.19136 -0.16247 1.000 11.02380 200 HIS A C 1
ATOM 1594 O O . HIS A 1 200 ? 11.50595 -10.07080 0.73227 1.000 10.27391 200 HIS A O 1
ATOM 1601 N N . ARG A 1 201 ? 9.53897 -9.49258 -0.19583 1.000 8.62450 201 ARG A N 1
ATOM 1602 C CA . ARG A 1 201 ? 9.19745 -8.48953 0.79487 1.000 10.54076 201 ARG A CA 1
ATOM 1603 C C . ARG A 1 201 ? 7.75538 -8.73229 1.20578 1.000 10.97225 201 ARG A C 1
ATOM 1604 O O . ARG A 1 201 ? 6.84757 -8.68276 0.36472 1.000 7.56635 201 ARG A O 1
ATOM 1612 N N . ASP A 1 202 ? 7.55256 -8.99520 2.49762 1.000 7.25753 202 ASP A N 1
ATOM 1613 C CA . ASP A 1 202 ? 6.25694 -9.40170 3.03722 1.000 7.94102 202 ASP A CA 1
ATOM 1614 C C . ASP A 1 202 ? 5.71979 -8.26756 3.90000 1.000 9.20088 202 ASP A C 1
ATOM 1615 O O . ASP A 1 202 ? 6.38216 -7.84422 4.86199 1.000 8.27784 202 ASP A O 1
ATOM 1620 N N . ILE A 1 203 ? 4.50916 -7.77241 3.57730 1.000 6.52154 203 ILE A N 1
ATOM 1621 C CA . ILE A 1 203 ? 3.96751 -6.56930 4.21962 1.000 6.84656 203 ILE A CA 1
ATOM 1622 C C . ILE A 1 203 ? 2.48841 -6.77413 4.54261 1.000 6.75385 203 ILE A C 1
ATOM 1623 O O . ILE A 1 203 ? 1.83509 -7.73629 4.11302 1.000 6.94678 203 ILE A O 1
ATOM 1628 N N . VAL A 1 204 ? 1.95246 -5.84947 5.32011 1.000 6.20351 204 VAL A N 1
ATOM 1629 C CA . VAL A 1 204 ? 0.50562 -5.74822 5.46773 1.000 7.50950 204 VAL A CA 1
ATOM 1630 C C . VAL A 1 204 ? 0.16125 -4.27661 5.32388 1.000 7.83771 204 VAL A C 1
ATOM 1631 O O . VAL A 1 204 ? 0.86718 -3.40954 5.85659 1.000 8.83502 204 VAL A O 1
ATOM 1635 N N . ILE A 1 205 ? -0.87101 -3.98484 4.54090 1.000 6.23347 205 ILE A N 1
ATOM 1636 C CA . ILE A 1 205 ? -1.36492 -2.62343 4.34787 1.000 5.38254 205 ILE A CA 1
ATOM 1637 C C . ILE A 1 205 ? -2.74283 -2.52603 4.97349 1.000 6.25196 205 ILE A C 1
ATOM 1638 O O . ILE A 1 205 ? -3.59825 -3.38278 4.73224 1.000 7.60479 205 ILE A O 1
ATOM 1643 N N . ILE A 1 206 ? -2.95069 -1.51316 5.80153 1.000 5.19592 206 ILE A N 1
ATOM 1644 C CA . ILE A 1 206 ? -4.23964 -1.33384 6.44895 1.000 7.95555 206 ILE A CA 1
ATOM 1645 C C . ILE A 1 206 ? -4.74878 0.04751 6.07964 1.000 8.33278 206 ILE A C 1
ATOM 1646 O O . ILE A 1 206 ? -4.10301 1.06059 6.36986 1.000 9.39238 206 ILE A O 1
ATOM 1651 N N . ALA A 1 207 ? -5.91288 0.09385 5.46266 1.000 6.54944 207 ALA A N 1
ATOM 1652 C CA . ALA A 1 207 ? -6.50172 1.34712 5.02809 1.000 5.40359 207 ALA A CA 1
ATOM 1653 C C . ALA A 1 207 ? -7.69032 1.63878 5.93843 1.000 8.55858 207 ALA A C 1
ATOM 1654 O O . ALA A 1 207 ? -8.59419 0.79456 6.06731 1.000 9.05010 207 ALA A O 1
ATOM 1656 N N . PHE A 1 208 ? -7.70974 2.84082 6.51812 1.000 6.01892 208 PHE A N 1
ATOM 1657 C CA . PHE A 1 208 ? -8.69504 3.23073 7.53541 1.000 8.29708 208 PHE A CA 1
ATOM 1658 C C . PHE A 1 208 ? -9.69824 4.22617 6.96659 1.000 8.06396 208 PHE A C 1
ATOM 1659 O O . PHE A 1 208 ? -9.31550 5.30479 6.47484 1.000 9.32858 208 PHE A O 1
ATOM 1667 N N . SER A 1 209 ? -10.97104 3.91240 7.13362 1.000 7.84766 209 SER A N 1
ATOM 1668 C CA . SER A 1 209 ? -12.05328 4.83819 6.81913 1.000 8.10106 209 SER A CA 1
ATOM 1669 C C . SER A 1 209 ? -13.09339 4.81182 7.92528 1.000 10.69182 209 SER A C 1
ATOM 1670 O O . SER A 1 209 ? -13.33573 3.77391 8.55097 1.000 9.93754 209 SER A O 1
ATOM 1673 N N . ARG A 1 210 ? -13.73760 5.95826 8.13435 1.000 11.00726 210 ARG A N 1
ATOM 1674 C CA . ARG A 1 210 ? -14.86114 5.96158 9.07279 1.000 8.81239 210 ARG A CA 1
ATOM 1675 C C . ARG A 1 210 ? -15.96162 5.05182 8.53740 1.000 11.04836 210 ARG A C 1
ATOM 1676 O O . ARG A 1 210 ? -16.14408 4.89899 7.32221 1.000 10.59320 210 ARG A O 1
ATOM 1684 N N . TRP A 1 211 ? -16.67911 4.38187 9.45939 1.000 10.46002 211 TRP A N 1
ATOM 1685 C CA . TRP A 1 211 ? -17.76023 3.51001 9.00401 1.000 9.79978 211 TRP A CA 1
ATOM 1686 C C . TRP A 1 211 ? -18.74888 4.26396 8.10403 1.000 11.31016 211 TRP A C 1
ATOM 1687 O O . TRP A 1 211 ? -19.25512 3.70368 7.13042 1.000 10.31272 211 TRP A O 1
ATOM 1698 N N . ALA A 1 212 ? -18.99919 5.54749 8.38445 1.000 12.78421 212 ALA A N 1
ATOM 1699 C CA . ALA A 1 212 ? -19.88914 6.35775 7.55993 1.000 13.23317 212 ALA A CA 1
ATOM 1700 C C . ALA A 1 212 ? -19.38055 6.53259 6.13112 1.000 15.76190 212 ALA A C 1
ATOM 1701 O O . ALA A 1 212 ? -20.15405 6.91353 5.24792 1.000 15.11608 212 ALA A O 1
ATOM 1703 N N . GLU A 1 213 ? -18.08921 6.28615 5.89582 1.000 12.43130 213 GLU A N 1
ATOM 1704 C CA . GLU A 1 213 ? -17.44070 6.37547 4.59035 1.000 16.24718 213 GLU A CA 1
ATOM 1705 C C . GLU A 1 213 ? -16.82783 5.04422 4.18146 1.000 14.13740 213 GLU A C 1
ATOM 1706 O O . GLU A 1 213 ? -15.80929 5.02163 3.47746 1.000 13.41310 213 GLU A O 1
ATOM 1712 N N . LYS A 1 214 ? -17.40967 3.93046 4.62666 1.000 12.12493 214 LYS A N 1
ATOM 1713 C CA . LYS A 1 214 ? -16.72093 2.64639 4.53314 1.000 9.99117 214 LYS A CA 1
ATOM 1714 C C . LYS A 1 214 ? -16.53927 2.18841 3.08263 1.000 11.06749 214 LYS A C 1
ATOM 1715 O O . LYS A 1 214 ? -17.34196 2.47047 2.18601 1.000 11.65921 214 LYS A O 1
ATOM 1721 N N . TRP A 1 215 ? -15.48117 1.42349 2.87974 1.000 11.73772 215 TRP A N 1
ATOM 1722 C CA . TRP A 1 215 ? -15.18081 0.82022 1.58399 1.000 10.61636 215 TRP A CA 1
ATOM 1723 C C . TRP A 1 215 ? -15.67411 -0.61360 1.53638 1.000 11.66896 215 TRP A C 1
ATOM 1724 O O . TRP A 1 215 ? -14.93071 -1.56085 1.28476 1.000 11.36512 215 TRP A O 1
ATOM 1735 N N . TYR A 1 216 ? -16.94775 -0.80235 1.85062 1.000 9.62807 216 TYR A N 1
ATOM 1736 C CA . TYR A 1 216 ? -17.47502 -2.13991 2.08091 1.000 9.48707 216 TYR A CA 1
ATOM 1737 C C . TYR A 1 216 ? -18.96364 -2.12102 1.76675 1.000 11.31521 216 TYR A C 1
ATOM 1738 O O . TYR A 1 216 ? -19.67140 -1.22204 2.23458 1.000 13.57143 216 TYR A O 1
ATOM 1747 N N . GLY A 1 217 ? -19.43896 -3.09266 1.00588 1.000 11.61633 217 GLY A N 1
ATOM 1748 C CA . GLY A 1 217 ? -20.86632 -3.24042 0.79220 1.000 13.34951 217 GLY A CA 1
ATOM 1749 C C . GLY A 1 217 ? -21.32175 -2.80874 -0.59933 1.000 16.50180 217 GLY A C 1
ATOM 1750 O O . GLY A 1 217 ? -20.54188 -2.38598 -1.45161 1.000 13.35915 217 GLY A O 1
ATOM 1751 N N . ASP A 1 218 ? -22.64351 -2.91231 -0.80387 1.000 15.95419 218 ASP A N 1
ATOM 1752 C CA . ASP A 1 218 ? -23.21132 -2.77211 -2.14863 1.000 19.56292 218 ASP A CA 1
ATOM 1753 C C . ASP A 1 218 ? -23.02556 -1.37276 -2.71472 1.000 17.24328 218 ASP A C 1
ATOM 1754 O O . ASP A 1 218 ? -22.71764 -1.21737 -3.90349 1.000 15.51057 218 ASP A O 1
ATOM 1759 N N . GLU A 1 219 ? -23.27620 -0.34683 -1.89737 1.000 15.47969 219 GLU A N 1
ATOM 1760 C CA . GLU A 1 219 ? -23.17232 1.03427 -2.34753 1.000 18.41424 219 GLU A CA 1
ATOM 1761 C C . GLU A 1 219 ? -21.73940 1.37333 -2.72972 1.000 15.48239 219 GLU A C 1
ATOM 1762 O O . GLU A 1 219 ? -21.50185 1.99466 -3.77282 1.000 17.64657 219 GLU A O 1
ATOM 1768 N N . HIS A 1 220 ? -20.77985 0.99277 -1.87471 1.000 16.32842 220 HIS A N 1
ATOM 1769 C CA . HIS A 1 220 ? -19.37462 1.19947 -2.19867 1.000 10.53585 220 HIS A CA 1
ATOM 1770 C C . HIS A 1 220 ? -19.02957 0.52849 -3.51478 1.000 13.03759 220 HIS A C 1
ATOM 1771 O O . HIS A 1 220 ? -18.39504 1.13559 -4.38472 1.000 12.47716 220 HIS A O 1
ATOM 1778 N N . ASP A 1 221 ? -19.39902 -0.74683 -3.65484 1.000 10.92376 221 ASP A N 1
ATOM 1779 C CA . ASP A 1 221 ? -19.04620 -1.48387 -4.86324 1.000 11.09819 221 ASP A CA 1
ATOM 1780 C C . ASP A 1 221 ? -19.60208 -0.80086 -6.10032 1.000 12.48063 221 ASP A C 1
ATOM 1781 O O . ASP A 1 221 ? -18.91794 -0.69447 -7.12146 1.000 13.86724 221 ASP A O 1
ATOM 1786 N N . ALA A 1 222 ? -20.85798 -0.33939 -6.02537 1.000 15.82199 222 ALA A N 1
ATOM 1787 C CA . ALA A 1 222 ? -21.48608 0.25537 -7.19582 1.000 16.12409 222 ALA A CA 1
ATOM 1788 C C . ALA A 1 222 ? -20.76294 1.52455 -7.59116 1.000 14.42930 222 ALA A C 1
ATOM 1789 O O . ALA A 1 222 ? -20.55495 1.79062 -8.78592 1.000 17.87121 222 ALA A O 1
ATOM 1791 N N . ALA A 1 223 ? -20.33643 2.30481 -6.59882 1.000 13.90690 223 ALA A N 1
ATOM 1792 C CA . ALA A 1 223 ? -19.60423 3.54064 -6.87573 1.000 15.75208 223 ALA A CA 1
ATOM 1793 C C . ALA A 1 223 ? -18.21924 3.24641 -7.45026 1.000 14.31930 223 ALA A C 1
ATOM 1794 O O . ALA A 1 223 ? -17.77679 3.90401 -8.40486 1.000 17.16888 223 ALA A O 1
ATOM 1796 N N . ALA A 1 224 ? -17.51349 2.27309 -6.87340 1.000 14.57477 224 ALA A N 1
ATOM 1797 C CA . ALA A 1 224 ? -16.15962 1.99527 -7.34832 1.000 12.98581 224 ALA A CA 1
ATOM 1798 C C . ALA A 1 224 ? -16.16686 1.39095 -8.74700 1.000 15.61976 224 ALA A C 1
ATOM 1799 O O . ALA A 1 224 ? -15.23937 1.64274 -9.52797 1.000 14.40516 224 ALA A O 1
ATOM 1801 N N . LEU A 1 225 ? -17.18664 0.59410 -9.07735 1.000 12.26289 225 LEU A N 1
ATOM 1802 C CA . LEU A 1 225 ? -17.33035 -0.06794 -10.37112 1.000 14.89598 225 LEU A CA 1
ATOM 1803 C C . LEU A 1 225 ? -18.00719 0.82865 -11.40472 1.000 20.09896 225 LEU A C 1
ATOM 1804 O O . LEU A 1 225 ? -18.09168 0.44881 -12.57896 1.000 22.81817 225 LEU A O 1
ATOM 1809 N N . GLU A 1 226 ? -18.46109 2.00755 -10.98091 1.000 19.56556 226 GLU A N 1
ATOM 1810 C CA . GLU A 1 226 ? -19.10835 3.01124 -11.82715 1.000 23.62230 226 GLU A CA 1
ATOM 1811 C C . GLU A 1 226 ? -20.39136 2.47006 -12.44893 1.000 35.60243 226 GLU A C 1
ATOM 1812 O O . GLU A 1 226 ? -20.77565 2.84596 -13.55873 1.000 46.07269 226 GLU A O 1
ATOM 1818 N N . GLU A 1 227 ? -21.07350 1.60068 -11.70619 1.000 34.09078 227 GLU A N 1
ATOM 1819 C CA . GLU A 1 227 ? -22.32232 0.99607 -12.15320 1.000 42.68788 227 GLU A CA 1
ATOM 1820 C C . GLU A 1 227 ? -23.50677 1.94698 -11.98257 1.000 52.77912 227 GLU A C 1
ATOM 1821 O O . GLU A 1 227 ? -23.94112 2.21881 -10.86233 1.000 53.01537 227 GLU A O 1
ATOM 1827 N N . PRO B 1 2 ? 1.14274 13.04251 -46.27555 1.000 48.52925 2 PRO B N 1
ATOM 1828 C CA . PRO B 1 2 ? 1.41326 12.40354 -44.98404 1.000 36.38783 2 PRO B CA 1
ATOM 1829 C C . PRO B 1 2 ? 0.20484 12.43889 -44.04217 1.000 32.36521 2 PRO B C 1
ATOM 1830 O O . PRO B 1 2 ? -0.92650 12.35622 -44.51962 1.000 34.93307 2 PRO B O 1
ATOM 1834 N N . LEU B 1 3 ? 0.43620 12.57566 -42.73649 1.000 28.48210 3 LEU B N 1
ATOM 1835 C CA . LEU B 1 3 ? -0.65577 12.50982 -41.76933 1.000 24.89872 3 LEU B CA 1
ATOM 1836 C C . LEU B 1 3 ? -1.62609 13.67441 -41.93254 1.000 29.77524 3 LEU B C 1
ATOM 1837 O O . LEU B 1 3 ? -1.26132 14.75248 -42.40691 1.000 24.83389 3 LEU B O 1
ATOM 1842 N N . GLY B 1 4 ? -2.87932 13.44557 -41.53222 1.000 22.39637 4 GLY B N 1
ATOM 1843 C CA . GLY B 1 4 ? -3.83914 14.53196 -41.42944 1.000 21.86554 4 GLY B CA 1
ATOM 1844 C C . GLY B 1 4 ? -3.35543 15.73775 -40.63412 1.000 30.95726 4 GLY B C 1
ATOM 1845 O O . GLY B 1 4 ? -2.38405 15.62768 -39.88060 1.000 24.74083 4 GLY B O 1
ATOM 1846 N N . THR B 1 5 ? -4.01436 16.89517 -40.77693 1.000 23.94168 5 THR B N 1
ATOM 1847 C CA . THR B 1 5 ? -3.49566 18.10653 -40.15137 1.000 24.63594 5 THR B CA 1
ATOM 1848 C C . THR B 1 5 ? -3.52372 18.04137 -38.63779 1.000 28.96854 5 THR B C 1
ATOM 1849 O O . THR B 1 5 ? -2.79393 18.80157 -38.00875 1.000 32.27731 5 THR B O 1
ATOM 1853 N N . GLU B 1 6 ? -4.35435 17.18092 -38.05239 1.000 21.42630 6 GLU B N 1
ATOM 1854 C CA . GLU B 1 6 ? -4.44177 17.01805 -36.61553 1.000 23.61811 6 GLU B CA 1
ATOM 1855 C C . GLU B 1 6 ? -3.47134 15.97227 -36.08641 1.000 20.20105 6 GLU B C 1
ATOM 1856 O O . GLU B 1 6 ? -3.47501 15.69176 -34.87926 1.000 21.69852 6 GLU B O 1
ATOM 1862 N N . GLY B 1 7 ? -2.65481 15.39503 -36.95518 1.000 14.56692 7 GLY B N 1
ATOM 1863 C CA . GLY B 1 7 ? -1.58615 14.53483 -36.49503 1.000 16.60169 7 GLY B CA 1
ATOM 1864 C C . GLY B 1 7 ? -1.92033 13.06783 -36.49614 1.000 13.33309 7 GLY B C 1
ATOM 1865 O O . GLY B 1 7 ? -1.17789 12.28915 -35.88554 1.000 11.67620 7 GLY B O 1
ATOM 1866 N N . PHE B 1 8 ? -3.02285 12.68148 -37.13012 1.000 13.34149 8 PHE B N 1
ATOM 1867 C CA . PHE B 1 8 ? -3.37403 11.27292 -37.23921 1.000 11.14128 8 PHE B CA 1
ATOM 1868 C C . PHE B 1 8 ? -4.17429 11.05756 -38.51258 1.000 11.04332 8 PHE B C 1
ATOM 1869 O O . PHE B 1 8 ? -4.73498 11.99411 -39.08932 1.000 13.00484 8 PHE B O 1
ATOM 1877 N N . THR B 1 9 ? -4.20889 9.80573 -38.95879 1.000 9.61233 9 THR B N 1
ATOM 1878 C CA A THR B 1 9 ? -5.01948 9.36728 -40.08917 0.653 11.48038 9 THR B CA 1
ATOM 1879 C CA B THR B 1 9 ? -5.12954 9.41183 -40.00521 0.347 11.51159 9 THR B CA 1
ATOM 1880 C C . THR B 1 9 ? -5.57963 7.99042 -39.73893 1.000 12.59864 9 THR B C 1
ATOM 1881 O O . THR B 1 9 ? -4.83695 7.15844 -39.21558 1.000 13.84049 9 THR B O 1
ATOM 1888 N N . VAL B 1 10 ? -6.83867 7.73240 -40.06545 1.000 10.71759 10 VAL B N 1
ATOM 1889 C CA . VAL B 1 10 ? -7.39373 6.38661 -39.96391 1.000 7.84988 10 VAL B CA 1
ATOM 1890 C C . VAL B 1 10 ? -7.51910 5.84687 -41.37919 1.000 13.55742 10 VAL B C 1
ATOM 1891 O O . VAL B 1 10 ? -8.03024 6.53852 -42.26957 1.000 14.35916 10 VAL B O 1
ATOM 1895 N N . ILE B 1 11 ? -7.05025 4.62355 -41.58662 1.000 7.36862 11 ILE B N 1
ATOM 1896 C CA . ILE B 1 11 ? -7.08506 4.00274 -42.90618 1.000 11.26449 11 ILE B CA 1
ATOM 1897 C C . ILE B 1 11 ? -7.75849 2.64454 -42.84569 1.000 12.79907 11 ILE B C 1
ATOM 1898 O O . ILE B 1 11 ? -7.87016 2.02332 -41.79267 1.000 12.23383 11 ILE B O 1
ATOM 1903 N N . ASP B 1 12 ? -8.22457 2.19926 -44.01349 1.000 14.79687 12 ASP B N 1
ATOM 1904 C CA . ASP B 1 12 ? -8.65099 0.82113 -44.21879 1.000 14.29198 12 ASP B CA 1
ATOM 1905 C C . ASP B 1 12 ? -7.47549 -0.06969 -44.59285 1.000 17.65016 12 ASP B C 1
ATOM 1906 O O . ASP B 1 12 ? -6.55916 0.33860 -45.31604 1.000 19.58716 12 ASP B O 1
ATOM 1911 N N . LEU B 1 13 ? -7.50781 -1.24274 -44.11378 1.000 14.49926 13 LEU B N 1
ATOM 1912 C CA . LEU B 1 13 ? -6.45148 -2.18366 -44.41840 1.000 17.83675 13 LEU B CA 1
ATOM 1913 C C . LEU B 1 13 ? -6.84605 -3.12029 -45.55993 1.000 14.96718 13 LEU B C 1
ATOM 1914 O O . LEU B 1 13 ? -8.01676 -3.48173 -45.69657 1.000 19.47161 13 LEU B O 1
ATOM 1919 N N . PRO B 1 14 ? -5.84397 -3.52414 -46.33754 1.000 22.83869 14 PRO B N 1
ATOM 1920 C CA . PRO B 1 14 ? -6.05753 -4.55349 -47.35023 1.000 29.77188 14 PRO B CA 1
ATOM 1921 C C . PRO B 1 14 ? -6.33869 -5.89393 -46.69455 1.000 28.21479 14 PRO B C 1
ATOM 1922 O O . PRO B 1 14 ? -6.10757 -6.10352 -45.50438 1.000 19.51441 14 PRO B O 1
ATOM 1926 N N . GLU B 1 15 ? -6.88008 -6.80018 -47.50147 1.000 27.00281 15 GLU B N 1
ATOM 1927 C CA . GLU B 1 15 ? -6.99036 -8.19738 -47.10615 1.000 28.65469 15 GLU B CA 1
ATOM 1928 C C . GLU B 1 15 ? -5.63357 -8.71937 -46.66805 1.000 18.57764 15 GLU B C 1
ATOM 1929 O O . GLU B 1 15 ? -4.60296 -8.41988 -47.28352 1.000 21.21081 15 GLU B O 1
ATOM 1935 N N . VAL B 1 16 ? -5.63148 -9.55944 -45.63252 1.000 22.06614 16 VAL B N 1
ATOM 1936 C CA . VAL B 1 16 ? -4.37303 -10.09107 -45.12759 1.000 18.06054 16 VAL B CA 1
ATOM 1937 C C . VAL B 1 16 ? -4.28672 -11.56663 -45.50371 1.000 15.39641 16 VAL B C 1
ATOM 1938 O O . VAL B 1 16 ? -5.28126 -12.20688 -45.86295 1.000 19.98665 16 VAL B O 1
ATOM 1942 N N . ALA B 1 17 ? -3.06983 -12.08257 -45.44869 1.000 14.05019 17 ALA B N 1
ATOM 1943 C CA . ALA B 1 17 ? -2.80716 -13.46907 -45.81762 1.000 16.50826 17 ALA B CA 1
ATOM 1944 C C . ALA B 1 17 ? -3.47267 -14.41791 -44.81653 1.000 18.02092 17 ALA B C 1
ATOM 1945 O O . ALA B 1 17 ? -3.66340 -14.07115 -43.64466 1.000 13.87260 17 ALA B O 1
ATOM 1947 N N . PRO B 1 18 ? -3.83326 -15.63435 -45.24855 1.000 14.48006 18 PRO B N 1
ATOM 1948 C CA . PRO B 1 18 ? -4.60410 -16.54334 -44.38076 1.000 16.12233 18 PRO B CA 1
ATOM 1949 C C . PRO B 1 18 ? -3.87812 -17.03594 -43.13766 1.000 12.22310 18 PRO B C 1
ATOM 1950 O O . PRO B 1 18 ? -4.55760 -17.58253 -42.25393 1.000 12.85041 18 PRO B O 1
ATOM 1954 N N . ASP B 1 19 ? -2.55859 -16.84761 -43.02422 1.000 12.92319 19 ASP B N 1
ATOM 1955 C CA . ASP B 1 19 ? -1.91860 -17.25157 -41.78548 1.000 14.43903 19 ASP B CA 1
ATOM 1956 C C . ASP B 1 19 ? -1.95815 -16.19105 -40.68643 1.000 12.22445 19 ASP B C 1
ATOM 1957 O O . ASP B 1 19 ? -1.63384 -16.52513 -39.54158 1.000 11.92160 19 ASP B O 1
ATOM 1962 N N . ILE B 1 20 ? -2.41950 -14.96267 -40.95976 1.000 10.57217 20 ILE B N 1
ATOM 1963 C CA . ILE B 1 20 ? -2.27169 -13.89359 -39.96120 1.000 9.75064 20 ILE B CA 1
ATOM 1964 C C . ILE B 1 20 ? -3.23657 -14.08259 -38.78633 1.000 7.53106 20 ILE B C 1
ATOM 1965 O O . ILE B 1 20 ? -2.82909 -14.14594 -37.61466 1.000 9.70177 20 ILE B O 1
ATOM 1970 N N . LEU B 1 21 ? -4.53318 -14.18514 -39.06454 1.000 10.15462 21 LEU B N 1
ATOM 1971 C CA . LEU B 1 21 ? -5.48819 -14.25958 -37.96528 1.000 10.60001 21 LEU B CA 1
ATOM 1972 C C . LEU B 1 21 ? -5.28624 -15.50210 -37.11353 1.000 10.96256 21 LEU B C 1
ATOM 1973 O O . LEU B 1 21 ? -5.30811 -15.38883 -35.87191 1.000 10.07031 21 LEU B O 1
ATOM 1978 N N . PRO B 1 22 ? -5.02506 -16.67689 -37.67305 1.000 9.40937 22 PRO B N 1
ATOM 1979 C CA . PRO B 1 22 ? -4.81066 -17.84046 -36.81716 1.000 9.73698 22 PRO B CA 1
ATOM 1980 C C . PRO B 1 22 ? -3.59993 -17.73688 -35.92085 1.000 8.68503 22 PRO B C 1
ATOM 1981 O O . PRO B 1 22 ? -3.57926 -18.36176 -34.84503 1.000 10.88706 22 PRO B O 1
ATOM 1985 N N . SER B 1 23 ? -2.59048 -16.96118 -36.32549 1.000 8.95729 23 SER B N 1
ATOM 1986 C CA . SER B 1 23 ? -1.35368 -16.89994 -35.56229 1.000 7.80609 23 SER B CA 1
ATOM 1987 C C . SER B 1 23 ? -1.58103 -16.31161 -34.18002 1.000 7.87095 23 SER B C 1
ATOM 1988 O O . SER B 1 23 ? -0.73579 -16.49572 -33.29769 1.000 8.92210 23 SER B O 1
ATOM 1991 N N . TYR B 1 24 ? -2.68209 -15.58875 -33.98664 1.000 8.49772 24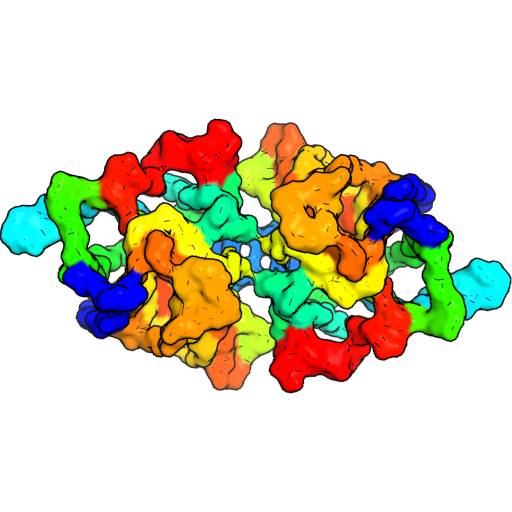 TYR B N 1
ATOM 1992 C CA . TYR B 1 24 ? -2.89182 -14.99336 -32.67615 1.000 7.54297 24 TYR B CA 1
ATOM 1993 C C . TYR B 1 24 ? -3.17234 -16.05367 -31.63132 1.000 7.41848 24 TYR B C 1
ATOM 1994 O O . TYR B 1 24 ? -2.92079 -15.82569 -30.43947 1.000 9.49506 24 TYR B O 1
ATOM 2003 N N . ASP B 1 25 ? -3.69328 -17.20896 -32.05610 1.000 9.93163 25 ASP B N 1
ATOM 2004 C CA . ASP B 1 25 ? -3.95125 -18.26672 -31.09831 1.000 9.40977 25 ASP B CA 1
ATOM 2005 C C . ASP B 1 25 ? -2.66933 -18.87102 -30.57299 1.000 13.20076 25 ASP B C 1
ATOM 2006 O O . ASP B 1 25 ? -2.72336 -19.62748 -29.59553 1.000 15.54971 25 ASP B O 1
ATOM 2011 N N . ARG B 1 26 ? -1.52928 -18.56358 -31.19447 1.000 10.08452 26 ARG B N 1
ATOM 2012 C CA . ARG B 1 26 ? -0.25129 -19.13125 -30.78633 1.000 8.34978 26 ARG B CA 1
ATOM 2013 C C . ARG B 1 26 ? 0.65561 -18.09558 -30.13301 1.000 10.50259 26 ARG B C 1
ATOM 2014 O O . ARG B 1 26 ? 1.86628 -18.30598 -30.05649 1.000 12.31244 26 ARG B O 1
ATOM 2022 N N . CYS B 1 27 ? 0.10129 -16.94179 -29.72235 1.000 11.26657 27 CYS B N 1
ATOM 2023 C CA . CYS B 1 27 ? 0.88368 -15.95819 -28.95990 1.000 11.47073 27 CYS B CA 1
ATOM 2024 C C . CYS B 1 27 ? 0.86509 -16.31642 -27.47790 1.000 8.06290 27 CYS B C 1
ATOM 2025 O O . CYS B 1 27 ? -0.21500 -16.46062 -26.89920 1.000 10.65608 27 CYS B O 1
ATOM 2028 N N . PRO B 1 28 ? 2.02188 -16.47399 -26.83510 1.000 9.38041 28 PRO B N 1
ATOM 2029 C CA . PRO B 1 28 ? 2.04151 -16.83035 -25.41015 1.000 8.07108 28 PRO B CA 1
ATOM 2030 C C . PRO B 1 28 ? 1.71890 -15.62845 -24.54491 1.000 9.20646 28 PRO B C 1
ATOM 2031 O O . PRO B 1 28 ? 1.77265 -14.48000 -24.99284 1.000 9.77542 28 PRO B O 1
ATOM 2035 N N . VAL B 1 29 ? 1.39941 -15.91182 -23.28399 1.000 11.06856 29 VAL B N 1
ATOM 2036 C CA . VAL B 1 29 ? 1.01334 -14.83228 -22.37189 1.000 10.91625 29 VAL B CA 1
ATOM 2037 C C . VAL B 1 29 ? 2.15502 -13.84376 -22.19402 1.000 11.24843 29 VAL B C 1
ATOM 2038 O O . VAL B 1 29 ? 3.34710 -14.19498 -22.19376 1.000 10.93679 29 VAL B O 1
ATOM 2042 N N . ASP B 1 30 ? 1.78263 -12.56572 -22.09872 1.000 7.80086 30 ASP B N 1
ATOM 2043 C CA . ASP B 1 30 ? 2.70281 -11.47037 -21.80241 1.000 8.62141 30 ASP B CA 1
ATOM 2044 C C . ASP B 1 30 ? 2.94698 -11.48296 -20.30425 1.000 8.16793 30 ASP B C 1
ATOM 2045 O O . ASP B 1 30 ? 2.03005 -11.21400 -19.52496 1.000 9.59894 30 ASP B O 1
ATOM 2050 N N . ASP B 1 31 ? 4.15640 -11.86767 -19.88247 1.000 8.10930 31 ASP B N 1
ATOM 2051 C CA . ASP B 1 31 ? 4.39489 -11.99379 -18.44838 1.000 9.08239 31 ASP B CA 1
ATOM 2052 C C . ASP B 1 31 ? 4.58451 -10.65034 -17.75889 1.000 9.51705 31 ASP B C 1
ATOM 2053 O O . ASP B 1 31 ? 4.64448 -10.61147 -16.51577 1.000 10.77241 31 ASP B O 1
ATOM 2058 N N . TYR B 1 32 ? 4.61808 -9.54897 -18.50534 1.000 8.49842 32 TYR B N 1
ATOM 2059 C CA . TYR B 1 32 ? 5.04265 -8.27543 -17.95241 1.000 8.64835 32 TYR B CA 1
ATOM 2060 C C . TYR B 1 32 ? 3.95670 -7.23060 -17.89741 1.000 8.97335 32 TYR B C 1
ATOM 2061 O O . TYR B 1 32 ? 4.09829 -6.25130 -17.14404 1.000 12.45067 32 TYR B O 1
ATOM 2070 N N . MET B 1 33 ? 2.93649 -7.36746 -18.72932 1.000 7.81397 33 MET B N 1
ATOM 2071 C CA A MET B 1 33 ? 1.87255 -6.37978 -18.89347 0.501 8.86725 33 MET B CA 1
ATOM 2072 C CA B MET B 1 33 ? 1.86558 -6.39087 -18.76863 0.499 8.81808 33 MET B CA 1
ATOM 2073 C C . MET B 1 33 ? 0.54218 -7.10342 -18.95507 1.000 8.62964 33 MET B C 1
ATOM 2074 O O . MET B 1 33 ? 0.45016 -8.18414 -19.55446 1.000 8.76889 33 MET B O 1
ATOM 2083 N N . GLY B 1 34 ? -0.48056 -6.48863 -18.40692 1.000 7.60465 34 GLY B N 1
ATOM 2084 C CA . GLY B 1 34 ? -1.84714 -6.94506 -18.61382 1.000 9.27929 34 GLY B CA 1
ATOM 2085 C C . GLY B 1 34 ? -2.36376 -7.92913 -17.59767 1.000 8.24449 34 GLY B C 1
ATOM 2086 O O . GLY B 1 34 ? -3.52185 -8.33450 -17.68960 1.000 8.02505 34 GLY B O 1
ATOM 2087 N N . ASN B 1 35 ? -1.52653 -8.34195 -16.64261 1.000 6.82042 35 ASN B N 1
ATOM 2088 C CA . ASN B 1 35 ? -1.93834 -9.23390 -15.55041 1.000 7.52185 35 ASN B CA 1
ATOM 2089 C C . ASN B 1 35 ? -2.72442 -10.44897 -16.05481 1.000 7.16816 35 ASN B C 1
ATOM 2090 O O . ASN B 1 35 ? -3.80728 -10.79725 -15.55696 1.000 9.31759 35 ASN B O 1
ATOM 2095 N N . GLY B 1 36 ? -2.12887 -11.12809 -17.06375 1.000 7.72521 36 GLY B N 1
ATOM 2096 C CA . GLY B 1 36 ? -2.66436 -12.34709 -17.61815 1.000 9.08075 36 GLY B CA 1
ATOM 2097 C C . GLY B 1 36 ? -3.71494 -12.18255 -18.69742 1.000 9.23011 36 GLY B C 1
ATOM 2098 O O . GLY B 1 36 ? -4.18026 -13.20061 -19.23077 1.000 12.06573 36 GLY B O 1
ATOM 2099 N N . THR B 1 37 ? -4.10912 -10.94527 -19.04218 1.000 7.16066 37 THR B N 1
ATOM 2100 C CA . THR B 1 37 ? -5.10185 -10.72712 -20.08990 1.000 6.80433 37 THR B CA 1
ATOM 2101 C C . THR B 1 37 ? -4.48191 -10.51363 -21.46012 1.000 7.22043 37 THR B C 1
ATOM 2102 O O . THR B 1 37 ? -5.23297 -10.41479 -22.44554 1.000 7.30683 37 THR B O 1
ATOM 2106 N N . ARG B 1 38 ? -3.14983 -10.43329 -21.54945 1.000 6.15113 38 ARG B N 1
ATOM 2107 C CA . ARG B 1 38 ? -2.47143 -10.04450 -22.78334 1.000 6.32233 38 ARG B CA 1
ATOM 2108 C C . ARG B 1 38 ? -1.54489 -11.15675 -23.25265 1.000 8.58826 38 ARG B C 1
ATOM 2109 O O . ARG B 1 38 ? -0.90455 -11.83085 -22.43761 1.000 8.29049 38 ARG B O 1
ATOM 2117 N N . PHE B 1 39 ? -1.46164 -11.32569 -24.56885 1.000 5.59360 39 PHE B N 1
ATOM 2118 C CA . PHE B 1 39 ? -0.64556 -12.34026 -25.21577 1.000 7.97790 39 PHE B CA 1
ATOM 2119 C C . PHE B 1 39 ? 0.12062 -11.64696 -26.32656 1.000 9.13130 39 PHE B C 1
ATOM 2120 O O . PHE B 1 39 ? -0.41280 -10.73880 -26.95162 1.000 8.12114 39 PHE B O 1
ATOM 2128 N N . LYS B 1 40 ? 1.38460 -12.03584 -26.54358 1.000 7.21510 40 LYS B N 1
ATOM 2129 C CA . LYS B 1 40 ? 2.26812 -11.18438 -27.32489 1.000 7.46971 40 LYS B CA 1
ATOM 2130 C C . LYS B 1 40 ? 3.35975 -11.95834 -28.03344 1.000 7.57771 40 LYS B C 1
ATOM 2131 O O . LYS B 1 40 ? 3.90201 -12.90379 -27.47205 1.000 8.77865 40 LYS B O 1
ATOM 2137 N N . ARG B 1 41 ? 3.69679 -11.51536 -29.23795 1.000 6.28385 41 ARG B N 1
ATOM 2138 C CA . ARG B 1 41 ? 4.98611 -11.78437 -29.87560 1.000 6.28724 41 ARG B CA 1
ATOM 2139 C C . ARG B 1 41 ? 5.59105 -10.47615 -30.35935 1.000 6.99533 41 ARG B C 1
ATOM 2140 O O . ARG B 1 41 ? 4.88011 -9.48042 -30.53131 1.000 7.83644 41 ARG B O 1
ATOM 2148 N N . PHE B 1 42 ? 6.91366 -10.46913 -30.58319 1.000 5.95635 42 PHE B N 1
ATOM 2149 C CA . PHE B 1 42 ? 7.63714 -9.21557 -30.77306 1.000 6.78674 42 PHE B CA 1
ATOM 2150 C C . PHE B 1 42 ? 8.77676 -9.42896 -31.73893 1.000 7.99620 42 PHE B C 1
ATOM 2151 O O . PHE B 1 42 ? 9.53291 -10.38900 -31.57356 1.000 8.46546 42 PHE B O 1
ATOM 2159 N N . SER B 1 43 ? 8.88961 -8.55359 -32.74573 1.000 6.44055 43 SER B N 1
ATOM 2160 C CA A SER B 1 43 ? 10.03801 -8.58129 -33.64934 0.913 7.48968 43 SER B CA 1
ATOM 2161 C CA B SER B 1 43 ? 10.01554 -8.59206 -33.66972 0.087 7.56326 43 SER B CA 1
ATOM 2162 C C . SER B 1 43 ? 10.39507 -7.16858 -34.04344 1.000 7.60580 43 SER B C 1
ATOM 2163 O O . SER B 1 43 ? 9.58759 -6.23825 -33.91794 1.000 6.59272 43 SER B O 1
ATOM 2168 N N . GLN B 1 44 ? 11.64974 -7.00167 -34.50946 1.000 6.83113 44 GLN B N 1
ATOM 2169 C CA . GLN B 1 44 ? 12.16328 -5.69586 -34.88454 1.000 6.46559 44 GLN B CA 1
ATOM 2170 C C . GLN B 1 44 ? 12.78406 -5.78727 -36.25734 1.000 9.23629 44 GLN B C 1
ATOM 2171 O O . GLN B 1 44 ? 13.32234 -6.83966 -36.61574 1.000 10.80860 44 GLN B O 1
ATOM 2177 N N . TYR B 1 45 ? 12.71742 -4.69150 -37.00009 1.000 9.49630 45 TYR B N 1
ATOM 2178 C CA . TYR B 1 45 ? 13.14703 -4.67636 -38.39473 1.000 11.51437 45 TYR B CA 1
ATOM 2179 C C . TYR B 1 45 ? 13.89532 -3.39801 -38.70229 1.000 12.59479 45 TYR B C 1
ATOM 2180 O O . TYR B 1 45 ? 13.60332 -2.34268 -38.13702 1.000 9.79356 45 TYR B O 1
ATOM 2189 N N . LYS B 1 46 ? 14.83833 -3.48875 -39.65712 1.000 10.96997 46 LYS B N 1
ATOM 2190 C CA . LYS B 1 46 ? 15.34755 -2.30608 -40.32934 1.000 10.56371 46 LYS B CA 1
ATOM 2191 C C . LYS B 1 46 ? 14.50604 -2.03289 -41.57477 1.000 9.33545 46 LYS B C 1
ATOM 2192 O O . LYS B 1 46 ? 14.20540 -2.95866 -42.34226 1.000 14.64078 46 LYS B O 1
ATOM 2198 N N A LEU B 1 47 ? 14.09872 -0.77788 -41.73737 0.267 11.27836 47 LEU B N 1
ATOM 2199 N N B LEU B 1 47 ? 14.19637 -0.75544 -41.81937 0.733 11.09086 47 LEU B N 1
ATOM 2200 C CA A LEU B 1 47 ? 13.41871 -0.31375 -42.93546 0.267 15.51874 47 LEU B CA 1
ATOM 2201 C CA B LEU B 1 47 ? 13.33875 -0.30665 -42.91864 0.733 15.42837 47 LEU B CA 1
ATOM 2202 C C A LEU B 1 47 ? 14.40651 0.48052 -43.76563 0.267 17.32669 47 LEU B C 1
ATOM 2203 C C B LEU B 1 47 ? 14.13447 0.63570 -43.82490 0.733 16.99673 47 LEU B C 1
ATOM 2204 O O A LEU B 1 47 ? 15.12751 1.33502 -43.23534 0.267 15.92131 47 LEU B O 1
ATOM 2205 O O B LEU B 1 47 ? 14.44372 1.76326 -43.42638 0.733 17.71466 47 LEU B O 1
ATOM 2214 N N . THR B 1 48 ? 14.43234 0.20331 -45.06319 1.000 21.86595 48 THR B N 1
ATOM 2215 C CA . THR B 1 48 ? 15.28302 0.97356 -45.95302 1.000 26.18986 48 THR B CA 1
ATOM 2216 C C . THR B 1 48 ? 14.53104 1.35885 -47.22054 1.000 21.32421 48 THR B C 1
ATOM 2217 O O . THR B 1 48 ? 13.78403 0.54627 -47.77543 1.000 23.60651 48 THR B O 1
ATOM 2221 N N . PRO B 1 49 ? 14.69537 2.59800 -47.68703 1.000 28.56131 49 PRO B N 1
ATOM 2222 C CA . PRO B 1 49 ? 14.11826 2.98869 -48.97754 1.000 34.67069 49 PRO B CA 1
ATOM 2223 C C . PRO B 1 49 ? 14.72323 2.16086 -50.10061 1.000 32.64734 49 PRO B C 1
ATOM 2224 O O . PRO B 1 49 ? 15.94298 1.99815 -50.18636 1.000 28.91166 49 PRO B O 1
ATOM 2228 N N . ALA B 1 50 ? 13.85836 1.61697 -50.94063 1.000 32.74081 50 ALA B N 1
ATOM 2229 C CA . ALA B 1 50 ? 14.27456 0.80505 -52.06736 1.000 51.51726 50 ALA B CA 1
ATOM 2230 C C . ALA B 1 50 ? 14.00116 1.56485 -53.35344 1.000 51.16480 50 ALA B C 1
ATOM 2231 O O . ALA B 1 50 ? 13.05747 2.35571 -53.43088 1.000 44.14766 50 ALA B O 1
ATOM 2233 N N . GLU B 1 51 ? 14.84108 1.33190 -54.35903 1.000 59.98155 51 GLU B N 1
ATOM 2234 C CA . GLU B 1 51 ? 14.58883 1.94112 -55.65385 1.000 61.47984 51 GLU B CA 1
ATOM 2235 C C . GLU B 1 51 ? 13.23328 1.46888 -56.18310 1.000 62.15811 51 GLU B C 1
ATOM 2236 O O . GLU B 1 51 ? 12.70273 0.43304 -55.76796 1.000 59.64573 51 GLU B O 1
ATOM 2242 N N . ASP B 1 52 ? 12.67331 2.25810 -57.10513 1.000 61.94160 52 ASP B N 1
ATOM 2243 C CA . ASP B 1 52 ? 11.27475 2.19605 -57.53453 1.000 61.71346 52 ASP B CA 1
ATOM 2244 C C . ASP B 1 52 ? 10.32528 2.75803 -56.48025 1.000 56.73162 52 ASP B C 1
ATOM 2245 O O . ASP B 1 52 ? 9.12858 2.44302 -56.49054 1.000 54.26377 52 ASP B O 1
ATOM 2250 N N . ASP B 1 53 ? 10.84905 3.58005 -55.56528 1.000 56.73525 53 ASP B N 1
ATOM 2251 C CA . ASP B 1 53 ? 10.06489 4.23982 -54.50945 1.000 60.11463 53 ASP B CA 1
ATOM 2252 C C . ASP B 1 53 ? 9.27618 3.23881 -53.66544 1.000 57.75098 53 ASP B C 1
ATOM 2253 O O . ASP B 1 53 ? 8.11099 3.45599 -53.32454 1.000 52.48612 53 ASP B O 1
ATOM 2258 N N . THR B 1 54 ? 9.92414 2.13825 -53.31476 1.000 55.73356 54 THR B N 1
ATOM 2259 C CA . THR B 1 54 ? 9.37376 1.14647 -52.40326 1.000 42.71459 54 THR B CA 1
ATOM 2260 C C . THR B 1 54 ? 10.22953 1.12726 -51.13798 1.000 32.11930 54 THR B C 1
ATOM 2261 O O . THR B 1 54 ? 11.12768 1.95555 -50.96080 1.000 33.66171 54 THR B O 1
ATOM 2265 N N . TRP B 1 55 ? 9.93978 0.17279 -50.25090 1.000 34.43385 55 TRP B N 1
ATOM 2266 C CA . TRP B 1 55 ? 10.67160 0.01718 -49.00036 1.000 26.43602 55 TRP B CA 1
ATOM 2267 C C . TRP B 1 55 ? 11.04562 -1.43702 -48.79762 1.000 27.76061 55 TRP B C 1
ATOM 2268 O O . TRP B 1 55 ? 10.25947 -2.33102 -49.10066 1.000 31.08578 55 TRP B O 1
ATOM 2279 N N . SER B 1 56 ? 12.24024 -1.65191 -48.25435 1.000 25.81047 56 SER B N 1
ATOM 2280 C CA . SER B 1 56 ? 12.77985 -2.97397 -47.97336 1.000 27.21055 56 SER B CA 1
ATOM 2281 C C . SER B 1 56 ? 12.77417 -3.22266 -46.46548 1.000 22.92386 56 SER B C 1
ATOM 2282 O O . SER B 1 56 ? 13.12433 -2.33085 -45.68186 1.000 21.62905 56 SER B O 1
ATOM 2285 N N . PHE B 1 57 ? 12.36164 -4.42501 -46.06286 1.000 17.21760 57 PHE B N 1
ATOM 2286 C CA . PHE B 1 57 ? 12.29844 -4.79913 -44.64967 1.000 17.48839 57 PHE B CA 1
ATOM 2287 C C . PHE B 1 57 ? 13.35173 -5.85753 -44.37092 1.000 24.66124 57 PHE B C 1
ATOM 2288 O O . PHE B 1 57 ? 13.43839 -6.84430 -45.10707 1.000 24.38562 57 PHE B O 1
ATOM 2296 N N . LYS B 1 58 ? 14.11445 -5.68798 -43.29019 1.000 14.12662 58 LYS B N 1
ATOM 2297 C CA . LYS B 1 58 ? 15.07938 -6.69717 -42.84830 1.000 16.75763 58 LYS B CA 1
ATOM 2298 C C . LYS B 1 58 ? 14.82148 -7.03234 -41.38665 1.000 11.79674 58 LYS B C 1
ATOM 2299 O O . LYS B 1 58 ? 14.96571 -6.16100 -40.52971 1.000 14.26661 58 LYS B O 1
ATOM 2305 N N . ARG B 1 59 ? 14.49110 -8.28517 -41.09340 1.000 13.43480 59 ARG B N 1
ATOM 2306 C CA . ARG B 1 59 ? 14.29126 -8.66763 -39.69701 1.000 14.48588 59 ARG B CA 1
ATOM 2307 C C . ARG B 1 59 ? 15.63400 -8.63896 -38.98415 1.000 16.99093 59 ARG B C 1
ATOM 2308 O O . ARG B 1 59 ? 16.63076 -9.18118 -39.47591 1.000 18.83441 59 ARG B O 1
ATOM 2316 N N . LEU B 1 60 ? 15.67458 -7.97306 -37.84636 1.000 10.93974 60 LEU B N 1
ATOM 2317 C CA . LEU B 1 60 ? 16.87188 -7.88481 -37.02989 1.000 8.65128 60 LEU B CA 1
ATOM 2318 C C . LEU B 1 60 ? 17.01036 -9.07413 -36.07468 1.000 11.17290 60 LEU B C 1
ATOM 2319 O O . LEU B 1 60 ? 16.02379 -9.73209 -35.71124 1.0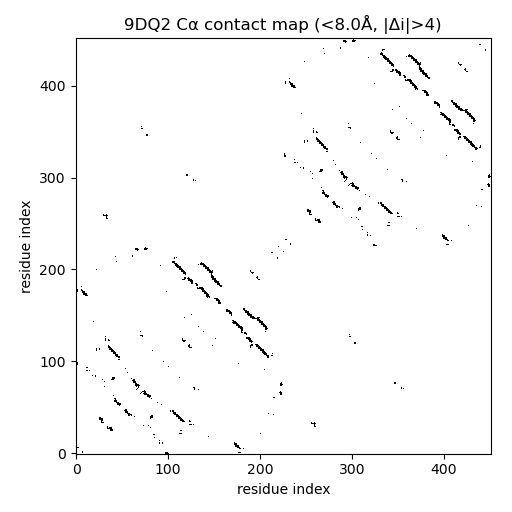00 11.92754 60 LEU B O 1
ATOM 2324 N N . PRO B 1 61 ? 18.23499 -9.37414 -35.61600 1.000 12.98405 61 PRO B N 1
ATOM 2325 C CA . PRO B 1 61 ? 18.41000 -10.46477 -34.64022 1.000 10.94863 61 PRO B CA 1
ATOM 2326 C C . PRO B 1 61 ? 17.54988 -10.22994 -33.39838 1.000 13.88852 61 PRO B C 1
ATOM 2327 O O . PRO B 1 61 ? 17.42479 -9.10657 -32.89995 1.000 15.22645 61 PRO B O 1
ATOM 2331 N N . HIS B 1 62 ? 16.93879 -11.30208 -32.92058 1.000 15.12583 62 HIS B N 1
ATOM 2332 C CA . HIS B 1 62 ? 15.93231 -11.18653 -31.87503 1.000 12.61411 62 HIS B CA 1
ATOM 2333 C C . HIS B 1 62 ? 16.54203 -10.76619 -30.53783 1.000 14.40017 62 HIS B C 1
ATOM 2334 O O . HIS B 1 62 ? 17.50079 -11.37415 -30.05474 1.000 14.51632 62 HIS B O 1
ATOM 2341 N N . ARG B 1 63 ? 15.95861 -9.73101 -29.92371 1.000 11.39652 63 ARG B N 1
ATOM 2342 C CA . ARG B 1 63 ? 16.45044 -9.15169 -28.68240 1.000 12.59351 63 ARG B CA 1
ATOM 2343 C C . ARG B 1 63 ? 15.27224 -8.88406 -27.76621 1.000 10.59912 63 ARG B C 1
ATOM 2344 O O . ARG B 1 63 ? 14.14974 -8.65002 -28.23681 1.000 12.67103 63 ARG B O 1
ATOM 2352 N N . ASP B 1 64 ? 15.55410 -8.87843 -26.45843 1.000 10.54522 64 ASP B N 1
ATOM 2353 C CA . ASP B 1 64 ? 14.53695 -8.48485 -25.48312 1.000 11.75018 64 ASP B CA 1
ATOM 2354 C C . ASP B 1 64 ? 14.02217 -7.08436 -25.79316 1.000 11.74565 64 ASP B C 1
ATOM 2355 O O . ASP B 1 64 ? 14.76681 -6.20343 -26.21760 1.000 12.13962 64 ASP B O 1
ATOM 2360 N N . TYR B 1 65 ? 12.73771 -6.87061 -25.53281 1.000 10.18034 65 TYR B N 1
ATOM 2361 C CA . TYR B 1 65 ? 12.18090 -5.52770 -25.64002 1.000 8.03332 65 TYR B CA 1
ATOM 2362 C C . TYR B 1 65 ? 12.53140 -4.70502 -24.40749 1.000 10.76492 65 TYR B C 1
ATOM 2363 O O . TYR B 1 65 ? 12.36369 -5.18059 -23.27646 1.000 10.31203 65 TYR B O 1
ATOM 2372 N N . THR B 1 66 ? 12.97239 -3.46648 -24.62601 1.000 10.52032 66 THR B N 1
ATOM 2373 C CA . THR B 1 66 ? 13.23501 -2.53889 -23.52809 1.000 9.69479 66 THR B CA 1
ATOM 2374 C C . THR B 1 66 ? 12.65113 -1.18400 -23.89220 1.000 8.77476 66 THR B C 1
ATOM 2375 O O . THR B 1 66 ? 12.77539 -0.71373 -25.03332 1.000 10.66280 66 THR B O 1
ATOM 2379 N N . THR B 1 67 ? 11.92811 -0.58486 -22.94321 1.000 9.74003 67 THR B N 1
ATOM 2380 C CA . THR B 1 67 ? 11.45995 0.77485 -23.11175 1.000 9.01215 67 THR B CA 1
ATOM 2381 C C . THR B 1 67 ? 11.76314 1.53480 -21.83123 1.000 8.50968 67 THR B C 1
ATOM 2382 O O . THR B 1 67 ? 12.26368 0.96958 -20.85075 1.000 10.33915 67 THR B O 1
ATOM 2386 N N . TYR B 1 68 ? 11.49469 2.83483 -21.87501 1.000 11.27669 68 TYR B N 1
ATOM 2387 C CA . TYR B 1 68 ? 11.84222 3.75289 -20.78652 1.000 10.93829 68 TYR B CA 1
ATOM 2388 C C . TYR B 1 68 ? 10.67136 3.92848 -19.83490 1.000 13.92671 68 TYR B C 1
ATOM 2389 O O . TYR B 1 68 ? 9.53947 4.07054 -20.27581 1.000 12.05091 68 TYR B O 1
ATOM 2398 N N . LYS B 1 69 ? 10.96291 3.98396 -18.53447 1.000 12.24607 69 LYS B N 1
ATOM 2399 C CA . LYS B 1 69 ? 9.89170 4.26069 -17.58184 1.000 13.90156 69 LYS B CA 1
ATOM 2400 C C . LYS B 1 69 ? 9.26224 5.62374 -17.83418 1.000 14.53271 69 LYS B C 1
ATOM 2401 O O . LYS B 1 69 ? 8.07585 5.82291 -17.54177 1.000 13.22125 69 LYS B O 1
ATOM 2407 N N . LYS B 1 70 ? 10.03221 6.57916 -18.36535 1.000 14.08412 70 LYS B N 1
ATOM 2408 C CA . LYS B 1 70 ? 9.47793 7.90255 -18.63082 1.000 17.30773 70 LYS B CA 1
ATOM 2409 C C . LYS B 1 70 ? 8.36718 7.88381 -19.67856 1.000 15.55782 70 LYS B C 1
ATOM 2410 O O . LYS B 1 70 ? 7.55627 8.81294 -19.71241 1.000 20.75214 70 LYS B O 1
ATOM 2416 N N . PHE B 1 71 ? 8.28777 6.84836 -20.52410 1.000 12.31337 71 PHE B N 1
ATOM 2417 C CA . PHE B 1 71 ? 7.16226 6.70003 -21.44959 1.000 13.25979 71 PHE B CA 1
ATOM 2418 C C . PHE B 1 71 ? 6.16206 5.66342 -20.97697 1.000 16.04845 71 PHE B C 1
ATOM 2419 O O . PHE B 1 71 ? 4.94731 5.82763 -21.17105 1.000 15.61673 71 PHE B O 1
ATOM 2427 N N . ASN B 1 72 ? 6.64615 4.59410 -20.35396 1.000 12.65899 72 ASN B N 1
ATOM 2428 C CA . ASN B 1 72 ? 5.80635 3.47939 -19.92874 1.000 9.88622 72 ASN B CA 1
ATOM 2429 C C . ASN B 1 72 ? 6.17219 3.17714 -18.48152 1.000 12.59448 72 ASN B C 1
ATOM 2430 O O . ASN B 1 72 ? 7.11953 2.42491 -18.19520 1.000 13.17405 72 ASN B O 1
ATOM 2435 N N . PRO B 1 73 ? 5.42307 3.73495 -17.53116 1.000 13.92474 73 PRO B N 1
ATOM 2436 C CA . PRO B 1 73 ? 5.77188 3.55192 -16.11900 1.000 15.07955 73 PRO B CA 1
ATOM 2437 C C . PRO B 1 73 ? 5.51882 2.14808 -15.58490 1.000 15.99264 73 PRO B C 1
ATOM 2438 O O . PRO B 1 73 ? 6.11666 1.78446 -14.57068 1.000 22.48390 73 PRO B O 1
ATOM 2442 N N A VAL B 1 74 ? 4.70209 1.33865 -16.25920 0.556 11.95992 74 VAL B N 1
ATOM 2443 N N B VAL B 1 74 ? 4.62577 1.36241 -16.18282 0.444 12.01374 74 VAL B N 1
ATOM 2444 C CA A VAL B 1 74 ? 4.29205 0.02014 -15.77466 0.556 12.60629 74 VAL B CA 1
ATOM 2445 C CA B VAL B 1 74 ? 4.41091 0.00773 -15.67366 0.444 12.44679 74 VAL B CA 1
ATOM 2446 C C A VAL B 1 74 ? 5.11140 -1.09037 -16.42515 0.556 13.38689 74 VAL B C 1
ATOM 2447 C C B VAL B 1 74 ? 5.35676 -0.99512 -16.32770 0.444 13.31816 74 VAL B C 1
ATOM 2448 O O A VAL B 1 74 ? 5.22498 -2.19704 -15.87578 0.556 14.46755 74 VAL B O 1
ATOM 2449 O O B VAL B 1 74 ? 5.82459 -1.92819 -15.66650 0.444 17.54087 74 VAL B O 1
ATOM 2456 N N . GLY B 1 75 ? 5.67567 -0.81627 -17.60030 1.000 12.39442 75 GLY B N 1
ATOM 2457 C CA . GLY B 1 75 ? 6.46108 -1.83117 -18.30120 1.000 12.22199 75 GLY B CA 1
ATOM 2458 C C . GLY B 1 75 ? 7.82237 -1.37223 -18.76850 1.000 13.11493 75 GLY B C 1
ATOM 2459 O O . GLY B 1 75 ? 8.47093 -2.07290 -19.56166 1.000 10.46950 75 GLY B O 1
ATOM 2460 N N . GLY B 1 76 ? 8.26215 -0.19769 -18.29234 1.000 10.31591 76 GLY B N 1
ATOM 2461 C CA . GLY B 1 76 ? 9.53433 0.36623 -18.66402 1.000 8.35133 76 GLY B CA 1
ATOM 2462 C C . GLY B 1 76 ? 10.65368 -0.02405 -17.71037 1.000 10.96877 76 GLY B C 1
ATOM 2463 O O . GLY B 1 76 ? 10.45414 -0.51999 -16.59595 1.000 12.56596 76 GLY B O 1
ATOM 2464 N N . GLY B 1 77 ? 11.87798 0.15431 -18.18911 1.000 11.86777 77 GLY B N 1
ATOM 2465 C CA . GLY B 1 77 ? 13.04640 -0.05969 -17.35374 1.000 11.73269 77 GLY B CA 1
ATOM 2466 C C . GLY B 1 77 ? 13.38871 -1.50096 -17.06235 1.000 13.63122 77 GLY B C 1
ATOM 2467 O O . GLY B 1 77 ? 14.21748 -1.74611 -16.17624 1.000 18.97736 77 GLY B O 1
ATOM 2468 N N . ILE B 1 78 ? 12.83380 -2.46437 -17.80479 1.000 11.28648 78 ILE B N 1
ATOM 2469 C CA . ILE B 1 78 ? 13.13272 -3.87732 -17.59838 1.000 11.97347 78 ILE B CA 1
ATOM 2470 C C . ILE B 1 78 ? 13.33042 -4.58253 -18.93867 1.000 10.92356 78 ILE B C 1
ATOM 2471 O O . ILE B 1 78 ? 12.79130 -4.17304 -19.97258 1.000 11.64434 78 ILE B O 1
ATOM 2476 N N A ARG B 1 79 ? 14.07879 -5.68419 -18.90442 0.543 12.03846 79 ARG B N 1
ATOM 2477 N N B ARG B 1 79 ? 14.09383 -5.67044 -18.90244 0.457 12.05950 79 ARG B N 1
ATOM 2478 C CA A ARG B 1 79 ? 14.22021 -6.54117 -20.08062 0.543 12.23378 79 ARG B CA 1
ATOM 2479 C CA B ARG B 1 79 ? 14.20355 -6.56203 -20.05077 0.457 12.27465 79 ARG B CA 1
ATOM 2480 C C A ARG B 1 79 ? 13.00304 -7.44921 -20.19414 0.543 10.79943 79 ARG B C 1
ATOM 2481 C C B ARG B 1 79 ? 12.93437 -7.39049 -20.14987 0.457 10.80863 79 ARG B C 1
ATOM 2482 O O A ARG B 1 79 ? 12.75075 -8.27892 -19.31095 0.543 15.25632 79 ARG B O 1
ATOM 2483 O O B ARG B 1 79 ? 12.56802 -8.09283 -19.19923 0.457 14.93984 79 ARG B O 1
ATOM 2498 N N . ARG B 1 80 ? 12.25848 -7.30538 -21.29556 1.000 9.31247 80 ARG B N 1
ATOM 2499 C CA . ARG B 1 80 ? 11.03945 -8.06934 -21.52923 1.000 9.49634 80 ARG B CA 1
ATOM 2500 C C . ARG B 1 80 ? 11.29233 -9.12067 -22.60658 1.000 9.55653 80 ARG B C 1
ATOM 2501 O O . ARG B 1 80 ? 11.47320 -8.78655 -23.78747 1.000 10.53607 80 ARG B O 1
ATOM 2509 N N . VAL B 1 81 ? 11.31434 -10.38005 -22.17982 1.000 11.19572 81 VAL B N 1
ATOM 2510 C CA . VAL B 1 81 ? 11.68528 -11.50527 -23.03516 1.000 11.66825 81 VAL B CA 1
ATOM 2511 C C . VAL B 1 81 ? 10.42586 -11.99197 -23.72960 1.000 9.78466 81 VAL B C 1
ATOM 2512 O O . VAL B 1 81 ? 9.55220 -12.59253 -23.10474 1.000 16.48507 81 VAL B O 1
ATOM 2516 N N . TYR B 1 82 ? 10.33297 -11.73830 -25.02867 1.000 9.68217 82 TYR B N 1
ATOM 2517 C CA . TYR B 1 82 ? 9.20532 -12.16715 -25.83895 1.000 12.35984 82 TYR B CA 1
ATOM 2518 C C . TYR B 1 82 ? 9.67500 -13.12215 -26.92397 1.000 13.06592 82 TYR B C 1
ATOM 2519 O O . TYR B 1 82 ? 10.86409 -13.16147 -27.27212 1.000 18.77071 82 TYR B O 1
ATOM 2528 N N . GLU B 1 83 ? 8.74696 -13.87608 -27.44192 1.000 10.81523 83 GLU B N 1
ATOM 2529 C CA . GLU B 1 83 ? 9.12404 -14.69606 -28.58934 1.000 10.26443 83 GLU B CA 1
ATOM 2530 C C . GLU B 1 83 ? 8.91113 -13.94071 -29.90192 1.000 11.41217 83 GLU B C 1
ATOM 2531 O O . GLU B 1 83 ? 8.06512 -13.03024 -29.98216 1.000 9.62172 83 GLU B O 1
ATOM 2537 N N . PRO B 1 84 ? 9.64064 -14.29759 -30.96229 1.000 9.17722 84 PRO B N 1
ATOM 2538 C CA . PRO B 1 84 ? 9.49783 -13.59076 -32.24886 1.000 8.59935 84 PRO B CA 1
ATOM 2539 C C . PRO B 1 84 ? 8.14349 -13.82724 -32.89881 1.000 9.87926 84 PRO B C 1
ATOM 2540 O O . PRO B 1 84 ? 7.48318 -14.85263 -32.71440 1.000 9.57399 84 PRO B O 1
ATOM 2544 N N . ILE B 1 85 ? 7.75610 -12.86303 -33.72794 1.000 8.03363 85 ILE B N 1
ATOM 2545 C CA . ILE B 1 85 ? 6.56910 -13.01168 -34.55822 1.000 8.00569 85 ILE B CA 1
ATOM 2546 C C . ILE B 1 85 ? 6.82959 -14.07466 -35.62928 1.000 8.80533 85 ILE B C 1
ATOM 2547 O O . ILE B 1 85 ? 7.91953 -14.12924 -36.22403 1.000 12.67697 85 ILE B O 1
ATOM 2552 N N . GLU B 1 86 ? 5.84002 -14.93985 -35.84690 1.000 9.82985 86 GLU B N 1
ATOM 2553 C CA . GLU B 1 86 ? 5.95387 -16.03692 -36.82615 1.000 12.70172 86 GLU B CA 1
ATOM 2554 C C . GLU B 1 86 ? 5.59423 -15.57466 -38.23198 1.000 17.42124 86 GLU B C 1
ATOM 2555 O O . GLU B 1 86 ? 6.29881 -15.90483 -39.20261 1.000 20.00150 86 GLU B O 1
ATOM 2561 N N . VAL B 1 87 ? 4.53309 -14.77798 -38.35902 1.000 9.43592 87 VAL B N 1
ATOM 2562 C CA . VAL B 1 87 ? 3.96538 -14.35331 -39.63252 1.000 11.23880 87 VAL B CA 1
ATOM 2563 C C . VAL B 1 87 ? 4.59356 -13.05234 -40.14629 1.000 11.21650 87 VAL B C 1
ATOM 2564 O O . VAL B 1 87 ? 5.45383 -12.45987 -39.48332 1.000 13.94070 87 VAL B O 1
ATOM 2568 N N . ASP B 1 88 ? 4.19109 -12.62853 -41.35369 1.000 13.04613 88 ASP B N 1
ATOM 2569 C CA . ASP B 1 88 ? 4.81680 -11.50552 -42.06765 1.000 11.88231 88 ASP B CA 1
ATOM 2570 C C . ASP B 1 88 ? 3.83159 -10.34920 -42.10458 1.000 12.26381 88 ASP B C 1
ATOM 2571 O O . ASP B 1 88 ? 2.92479 -10.31677 -42.93581 1.000 12.41655 88 ASP B O 1
ATOM 2576 N N . PHE B 1 89 ? 4.03032 -9.38998 -41.21828 1.000 11.81464 89 PHE B N 1
ATOM 2577 C CA . PHE B 1 89 ? 3.20807 -8.19223 -41.21230 1.000 10.05834 89 PHE B CA 1
ATOM 2578 C C . PHE B 1 89 ? 3.67123 -7.11761 -42.17555 1.000 11.28080 89 PHE B C 1
ATOM 2579 O O . PHE B 1 89 ? 3.04213 -6.04891 -42.22875 1.000 10.96651 89 PHE B O 1
ATOM 2587 N N . THR B 1 90 ? 4.74686 -7.35660 -42.92356 1.000 13.02457 90 THR B N 1
ATOM 2588 C CA . THR B 1 90 ? 5.28644 -6.22051 -43.64404 1.000 11.96884 90 THR B CA 1
ATOM 2589 C C . THR B 1 90 ? 4.39653 -5.73540 -44.79275 1.000 16.16048 90 THR B C 1
ATOM 2590 O O . THR B 1 90 ? 4.41863 -4.52894 -45.06346 1.000 15.93790 90 THR B O 1
ATOM 2594 N N . PRO B 1 91 ? 3.55050 -6.55906 -45.43852 1.000 17.27863 91 PRO B N 1
ATOM 2595 C CA . PRO B 1 91 ? 2.56100 -5.96712 -46.36601 1.000 17.85208 91 PRO B CA 1
ATOM 2596 C C . PRO B 1 91 ? 1.62035 -4.99037 -45.69789 1.000 18.12077 91 PRO B C 1
ATOM 2597 O O . PRO B 1 91 ? 1.38210 -3.88745 -46.21217 1.000 17.44102 91 PRO B O 1
ATOM 2601 N N . LEU B 1 92 ? 1.12696 -5.34972 -44.51679 1.000 16.00340 92 LEU B N 1
ATOM 2602 C CA . LEU B 1 92 ? 0.26626 -4.44831 -43.76867 1.000 19.55967 92 LEU B CA 1
ATOM 2603 C C . LEU B 1 92 ? 1.00159 -3.16073 -43.41707 1.000 15.11754 92 LEU B C 1
ATOM 2604 O O . LEU B 1 92 ? 0.44694 -2.06153 -43.53658 1.000 17.33960 92 LEU B O 1
ATOM 2609 N N . ILE B 1 93 ? 2.24783 -3.28008 -42.95785 1.000 12.64831 93 ILE B N 1
ATOM 2610 C CA . ILE B 1 93 ? 3.00829 -2.11181 -42.54035 1.000 11.76330 93 ILE B CA 1
ATOM 2611 C C . ILE B 1 93 ? 3.27669 -1.19240 -43.72342 1.000 14.81416 93 ILE B C 1
ATOM 2612 O O . ILE B 1 93 ? 3.33327 0.03755 -43.57473 1.000 17.81073 93 ILE B O 1
ATOM 2617 N N . SER B 1 94 ? 3.42021 -1.76142 -44.92340 1.000 16.04702 94 SER B N 1
ATOM 2618 C CA . SER B 1 94 ? 3.72116 -0.92332 -46.07691 1.000 12.79810 94 SER B CA 1
ATOM 2619 C C . SER B 1 94 ? 2.57329 0.02419 -46.40313 1.000 19.47321 94 SER B C 1
ATOM 2620 O O . SER B 1 94 ? 2.81877 1.10245 -46.95435 1.000 19.05043 94 SER B O 1
ATOM 2623 N N . GLU B 1 95 ? 1.32642 -0.36649 -46.09454 1.000 17.53708 95 GLU B N 1
ATOM 2624 C CA . GLU B 1 95 ? 0.16979 0.52926 -46.23392 1.000 17.28151 95 GLU B CA 1
ATOM 2625 C C . GLU B 1 95 ? 0.29922 1.73731 -45.33418 1.000 24.96192 95 GLU B C 1
ATOM 2626 O O . GLU B 1 95 ? -0.03246 2.86040 -45.73166 1.000 19.93588 95 GLU B O 1
ATOM 2632 N N . GLY B 1 96 ? 0.71366 1.51699 -44.09032 1.000 16.20576 96 GLY B N 1
ATOM 2633 C CA . GLY B 1 96 ? 0.92534 2.64186 -43.18798 1.000 14.79996 96 GLY B CA 1
ATOM 2634 C C . GLY B 1 96 ? 2.06134 3.54665 -43.63248 1.000 18.89803 96 GLY B C 1
ATOM 2635 O O . GLY B 1 96 ? 1.94800 4.77446 -43.54829 1.000 20.03637 96 GLY B O 1
ATOM 2636 N N . ILE B 1 97 ? 3.16982 2.95602 -44.10221 1.000 15.24331 97 ILE B N 1
ATOM 2637 C CA . ILE B 1 97 ? 4.31149 3.72551 -44.58951 1.000 19.36859 97 ILE B CA 1
ATOM 2638 C C . ILE B 1 97 ? 3.87613 4.64508 -45.71681 1.000 21.23429 97 ILE B C 1
ATOM 2639 O O . ILE B 1 97 ? 4.29936 5.81164 -45.79254 1.000 20.91473 97 ILE B O 1
ATOM 2644 N N . ARG B 1 98 ? 3.07038 4.10463 -46.63205 1.000 22.13625 98 ARG B N 1
ATOM 2645 C CA . ARG B 1 98 ? 2.60363 4.86281 -47.78541 1.000 24.27290 98 ARG B CA 1
ATOM 2646 C C . ARG B 1 98 ? 1.82332 6.07468 -47.33660 1.000 20.48859 98 ARG B C 1
ATOM 2647 O O . ARG B 1 98 ? 2.02965 7.18183 -47.85437 1.000 24.93012 98 ARG B O 1
ATOM 2655 N N . GLU B 1 99 ? 0.99152 5.90908 -46.29823 1.000 18.50204 99 GLU B N 1
ATOM 2656 C CA . GLU B 1 99 ? 0.21776 7.01405 -45.77256 1.000 21.59042 99 GLU B CA 1
ATOM 2657 C C . GLU B 1 99 ? 1.05539 7.96439 -44.92005 1.000 24.28230 99 GLU B C 1
ATOM 2658 O O . GLU B 1 99 ? 0.75610 9.16656 -44.86898 1.000 26.12521 99 GLU B O 1
ATOM 2664 N N . LEU B 1 100 ? 2.11794 7.46535 -44.26475 1.000 16.27659 100 LEU B N 1
ATOM 2665 C CA . LEU B 1 100 ? 2.97193 8.35100 -43.47926 1.000 17.67592 100 LEU B CA 1
ATOM 2666 C C . LEU B 1 100 ? 3.85580 9.21940 -44.36394 1.000 20.76984 100 LEU B C 1
ATOM 2667 O O . LEU B 1 100 ? 4.19893 10.33686 -43.97270 1.000 26.92468 100 LEU B O 1
ATOM 2672 N N . GLY B 1 101 ? 4.23353 8.71755 -45.54199 1.000 24.13946 101 GLY B N 1
ATOM 2673 C CA . GLY B 1 101 ? 5.21442 9.39558 -46.37084 1.000 23.97560 101 GLY B CA 1
ATOM 2674 C C . GLY B 1 101 ? 6.53018 9.50545 -45.62616 1.000 27.84833 101 GLY B C 1
ATOM 2675 O O . GLY B 1 101 ? 7.09250 10.59750 -45.51864 1.000 27.55347 101 GLY B O 1
ATOM 2676 N N . LEU B 1 102 ? 7.01355 8.37898 -45.09090 1.000 24.90484 102 LEU B N 1
ATOM 2677 C CA . LEU B 1 102 ? 8.24858 8.36937 -44.31944 1.000 24.41856 102 LEU B CA 1
ATOM 2678 C C . LEU B 1 102 ? 9.40613 8.97696 -45.09898 1.000 21.87329 102 LEU B C 1
ATOM 2679 O O . LEU B 1 102 ? 9.59785 8.69198 -46.28610 1.000 27.55463 102 LEU B O 1
ATOM 2684 N N . ASP B 1 103 ? 10.19797 9.77090 -44.39627 1.000 18.89213 103 ASP B N 1
ATOM 2685 C CA . ASP B 1 103 ? 11.38542 10.40706 -44.96186 1.000 20.18477 103 ASP B CA 1
ATOM 2686 C C . ASP B 1 103 ? 12.29643 9.35191 -45.57245 1.000 22.92634 103 ASP B C 1
ATOM 2687 O O . ASP B 1 103 ? 12.84204 8.50552 -44.86324 1.000 22.85264 103 ASP B O 1
ATOM 2692 N N . ARG B 1 104 ? 12.47236 9.40995 -46.89116 1.000 22.31362 104 ARG B N 1
ATOM 2693 C CA . ARG B 1 104 ? 13.34406 8.45696 -47.57458 1.000 30.07584 104 ARG B CA 1
ATOM 2694 C C . ARG B 1 104 ? 14.83266 8.79724 -47.46345 1.000 19.91392 104 ARG B C 1
ATOM 2695 O O . ARG B 1 104 ? 15.66805 7.99371 -47.90983 1.000 26.60593 104 ARG B O 1
ATOM 2703 N N . SER B 1 105 ? 15.20055 9.91855 -46.85819 1.000 23.45045 105 SER B N 1
ATOM 2704 C CA . SER B 1 105 ? 16.60029 10.34668 -46.83050 1.000 25.28922 105 SER B CA 1
ATOM 2705 C C . SER B 1 105 ? 17.44524 9.61420 -45.79307 1.000 27.91453 105 SER B C 1
ATOM 2706 O O . SER B 1 105 ? 18.64823 9.88265 -45.69048 1.000 25.23195 105 SER B O 1
ATOM 2709 N N . GLU B 1 106 ? 16.87101 8.69485 -45.02746 1.000 21.26851 106 GLU B N 1
ATOM 2710 C CA . GLU B 1 106 ? 17.65513 7.91060 -44.08700 1.000 16.84928 106 GLU B CA 1
ATOM 2711 C C . GLU B 1 106 ? 16.86343 6.65939 -43.73590 1.000 18.94092 106 GLU B C 1
ATOM 2712 O O . GLU B 1 106 ? 15.63819 6.61176 -43.94668 1.000 16.93529 106 GLU B O 1
ATOM 2718 N N . PRO B 1 107 ? 17.52557 5.60912 -43.27213 1.000 14.59810 107 PRO B N 1
ATOM 2719 C CA . PRO B 1 107 ? 16.80594 4.38457 -42.92127 1.000 13.40432 107 PRO B CA 1
ATOM 2720 C C . PRO B 1 107 ? 16.08894 4.51875 -41.57820 1.000 10.93826 107 PRO B C 1
ATOM 2721 O O . PRO B 1 107 ? 16.35294 5.41798 -40.77286 1.000 12.73844 107 PRO B O 1
ATOM 2725 N N . TRP B 1 108 ? 15.12816 3.61398 -41.39120 1.000 13.11363 108 TRP B N 1
ATOM 2726 C CA . TRP B 1 108 ? 14.24104 3.59070 -40.23686 1.000 13.00002 108 TRP B CA 1
ATOM 2727 C C . TRP B 1 108 ? 14.35093 2.24462 -39.53936 1.000 12.43817 108 TRP B C 1
ATOM 2728 O O . TRP B 1 108 ? 14.87408 1.26598 -40.08122 1.000 13.11677 108 TRP B O 1
ATOM 2739 N N . GLN B 1 109 ? 13.84372 2.20154 -38.30130 1.000 10.18060 109 GLN B N 1
ATOM 2740 C CA . GLN B 1 109 ? 13.85388 0.98342 -37.49901 1.000 9.39530 109 GLN B CA 1
ATOM 2741 C C . GLN B 1 109 ? 12.47169 0.84481 -36.87486 1.000 8.13490 109 GLN B C 1
ATOM 2742 O O . GLN B 1 109 ? 11.94138 1.82865 -36.35955 1.000 11.12851 109 GLN B O 1
ATOM 2748 N N . ILE B 1 110 ? 11.86635 -0.32730 -36.97627 1.000 7.08971 110 ILE B N 1
ATOM 2749 C CA . ILE B 1 110 ? 10.52940 -0.50873 -36.41416 1.000 8.65129 110 ILE B CA 1
ATOM 2750 C C . ILE B 1 110 ? 10.50599 -1.61167 -35.36385 1.000 9.04094 110 ILE B C 1
ATOM 2751 O O . ILE B 1 110 ? 11.15457 -2.65927 -35.48314 1.000 9.04858 110 ILE B O 1
ATOM 2756 N N . ASN B 1 111 ? 9.71294 -1.36115 -34.32807 1.000 7.87304 111 ASN B N 1
ATOM 2757 C CA . ASN B 1 111 ? 9.31013 -2.34210 -33.33494 1.000 7.87606 111 ASN B CA 1
ATOM 2758 C C . ASN B 1 111 ? 7.92375 -2.82261 -33.72909 1.000 7.11328 111 ASN B C 1
ATOM 2759 O O . ASN B 1 111 ? 7.04506 -2.00470 -33.98975 1.000 8.25536 111 ASN B O 1
ATOM 2764 N N . VAL B 1 112 ? 7.72304 -4.12769 -33.78053 1.000 4.87926 112 VAL B N 1
ATOM 2765 C CA . VAL B 1 112 ? 6.44125 -4.70330 -34.16528 1.000 5.59928 112 VAL B CA 1
ATOM 2766 C C . VAL B 1 112 ? 5.94648 -5.57616 -33.01820 1.000 7.10993 112 VAL B C 1
ATOM 2767 O O . VAL B 1 112 ? 6.61914 -6.54726 -32.61944 1.000 5.27719 112 VAL B O 1
ATOM 2771 N N . HIS B 1 113 ? 4.77139 -5.22699 -32.47849 1.000 5.11830 113 HIS B N 1
ATOM 2772 C CA . HIS B 1 113 ? 4.16129 -5.94781 -31.35612 1.000 5.94608 113 HIS B CA 1
ATOM 2773 C C . HIS B 1 113 ? 2.87978 -6.60306 -31.82252 1.000 7.23112 113 HIS B C 1
ATOM 2774 O O . HIS B 1 113 ? 1.91894 -5.90697 -32.18444 1.000 6.05145 113 HIS B O 1
ATOM 2781 N N . GLN B 1 114 ? 2.83023 -7.92616 -31.80667 1.000 3.90750 114 GLN B N 1
ATOM 2782 C CA . GLN B 1 114 ? 1.60752 -8.63865 -32.16615 1.000 4.47984 114 GLN B CA 1
ATOM 2783 C C . GLN B 1 114 ? 0.92215 -8.96270 -30.83802 1.000 5.30089 114 GLN B C 1
ATOM 2784 O O . GLN B 1 114 ? 1.41143 -9.78583 -30.06991 1.000 7.13578 114 GLN B O 1
ATOM 2790 N N . ASN B 1 115 ? -0.21658 -8.33259 -30.58269 1.000 2.84143 115 ASN B N 1
ATOM 2791 C CA . ASN B 1 115 ? -0.89547 -8.41279 -29.28786 1.000 4.31724 115 ASN B CA 1
ATOM 2792 C C . ASN B 1 115 ? -2.30403 -8.96782 -29.42753 1.000 5.84117 115 ASN B C 1
ATOM 2793 O O . ASN B 1 115 ? -3.06218 -8.58355 -30.33328 1.000 5.09252 115 ASN B O 1
ATOM 2798 N N . ARG B 1 116 ? -2.66645 -9.85166 -28.50633 1.000 4.38811 116 ARG B N 1
ATOM 2799 C CA . ARG B 1 116 ? -4.05992 -10.22355 -28.23424 1.000 4.72239 116 ARG B CA 1
ATOM 2800 C C . ARG B 1 116 ? -4.37782 -9.81465 -26.81253 1.000 6.36659 116 ARG B C 1
ATOM 2801 O O . ARG B 1 116 ? -3.62146 -10.14888 -25.89443 1.000 7.71835 116 ARG B O 1
ATOM 2809 N N . THR B 1 117 ? -5.49498 -9.10381 -26.61355 1.000 4.45055 117 THR B N 1
ATOM 2810 C CA . THR B 1 117 ? -6.03460 -8.85962 -25.28288 1.000 4.63646 117 THR B CA 1
ATOM 2811 C C . THR B 1 117 ? -7.36811 -9.55887 -25.15578 1.000 6.75405 117 THR B C 1
ATOM 2812 O O . THR B 1 117 ? -8.22866 -9.44068 -26.04163 1.000 7.82352 117 THR B O 1
ATOM 2816 N N A ARG B 1 118 ? -7.52829 -10.28990 -24.06372 0.426 5.79174 118 ARG B N 1
ATOM 2817 N N B ARG B 1 118 ? -7.53137 -10.30227 -24.06256 0.574 5.75355 118 ARG B N 1
ATOM 2818 C CA A ARG B 1 118 ? -8.75562 -10.99633 -23.75430 0.426 7.21257 118 ARG B CA 1
ATOM 2819 C CA B ARG B 1 118 ? -8.73338 -11.06972 -23.75739 0.574 7.17753 118 ARG B CA 1
ATOM 2820 C C A ARG B 1 118 ? -9.62212 -10.19577 -22.78892 0.426 7.22653 118 ARG B C 1
ATOM 2821 C C B ARG B 1 118 ? -9.59491 -10.36297 -22.71217 0.574 7.31263 118 ARG B C 1
ATOM 2822 O O A ARG B 1 118 ? -9.13996 -9.43815 -21.93842 0.426 8.48197 118 ARG B O 1
ATOM 2823 O O B ARG B 1 118 ? -9.07817 -9.85030 -21.70527 0.574 8.52449 118 ARG B O 1
ATOM 2838 N N . ALA B 1 119 ? -10.91196 -10.38716 -22.91903 1.000 6.53579 119 ALA B N 1
ATOM 2839 C CA . ALA B 1 119 ? -11.88729 -9.87332 -21.95844 1.000 8.28525 119 ALA B CA 1
ATOM 2840 C C . ALA B 1 119 ? -12.80443 -11.02437 -21.57590 1.000 9.72553 119 ALA B C 1
ATOM 2841 O O . ALA B 1 119 ? -13.03029 -11.93739 -22.36633 1.000 11.10517 119 ALA B O 1
ATOM 2843 N N . ASP B 1 120 ? -13.32915 -10.98278 -20.35443 1.000 10.02698 120 ASP B N 1
ATOM 2844 C CA . ASP B 1 120 ? -14.34133 -11.96069 -19.97050 1.000 10.46106 120 ASP B CA 1
ATOM 2845 C C . ASP B 1 120 ? -15.32833 -11.26561 -19.04834 1.000 13.18242 120 ASP B C 1
ATOM 2846 O O . ASP B 1 120 ? -15.09147 -10.15496 -18.58330 1.000 10.50258 120 ASP B O 1
ATOM 2851 N N . GLY B 1 121 ? -16.44895 -11.93412 -18.77152 1.000 16.15845 121 GLY B N 1
ATOM 2852 C CA . GLY B 1 121 ? -17.36730 -11.37595 -17.79665 1.000 18.98597 121 GLY B CA 1
ATOM 2853 C C . GLY B 1 121 ? -16.70098 -10.98786 -16.48441 1.000 13.72036 121 GLY B C 1
ATOM 2854 O O . GLY B 1 121 ? -15.99813 -11.79063 -15.87328 1.000 20.18179 121 GLY B O 1
ATOM 2855 N N . GLY B 1 122 ? -16.87970 -9.73269 -16.08652 1.000 16.76133 122 GLY B N 1
ATOM 2856 C CA . GLY B 1 122 ? -16.27062 -9.19501 -14.88400 1.000 17.91508 122 GLY B CA 1
ATOM 2857 C C . GLY B 1 122 ? -14.77763 -8.91040 -14.95514 1.000 19.44591 122 GLY B C 1
ATOM 2858 O O . GLY B 1 122 ? -14.21120 -8.43768 -13.95713 1.000 17.68273 122 GLY B O 1
ATOM 2859 N N . ARG B 1 123 ? -14.10756 -9.18410 -16.07486 1.000 14.31302 123 ARG B N 1
ATOM 2860 C CA . ARG B 1 123 ? -12.66159 -8.94860 -16.17606 1.000 13.46509 123 ARG B CA 1
ATOM 2861 C C . ARG B 1 123 ? -12.36049 -8.30432 -17.51617 1.000 9.74675 123 ARG B C 1
ATOM 2862 O O . ARG B 1 123 ? -12.08898 -8.99229 -18.50397 1.000 9.30450 123 ARG B O 1
ATOM 2870 N N . PRO B 1 124 ? -12.38291 -6.98020 -17.56684 1.000 9.22356 124 PRO B N 1
ATOM 2871 C CA . PRO B 1 124 ? -12.04033 -6.27440 -18.80901 1.000 7.97997 124 PRO B CA 1
ATOM 2872 C C . PRO B 1 124 ? -10.57784 -6.52569 -19.13636 1.000 8.04194 124 PRO B C 1
ATOM 2873 O O . PRO B 1 124 ? -9.77745 -6.95936 -18.28924 1.000 12.53801 124 PRO B O 1
ATOM 2877 N N . GLY B 1 125 ? -10.23705 -6.29600 -20.39807 1.000 7.06893 125 GLY B N 1
ATOM 2878 C CA . GLY B 1 125 ? -8.85754 -6.39733 -20.79488 1.000 7.67619 125 GLY B CA 1
ATOM 2879 C C . GLY B 1 125 ? -8.24918 -5.03231 -20.97068 1.000 9.13349 125 GLY B C 1
ATOM 2880 O O . GLY B 1 125 ? -8.62611 -4.26486 -21.86538 1.000 9.32002 125 GLY B O 1
ATOM 2881 N N . PRO B 1 126 ? -7.30679 -4.68186 -20.11563 1.000 6.95350 126 PRO B N 1
ATOM 2882 C CA . PRO B 1 126 ? -6.73395 -3.33673 -20.21134 1.000 7.61933 126 PRO B CA 1
ATOM 2883 C C . PRO B 1 126 ? -5.81549 -3.22821 -21.42038 1.000 7.97656 126 PRO B C 1
ATOM 2884 O O . PRO B 1 126 ? -5.02843 -4.13516 -21.73985 1.000 10.52999 126 PRO B O 1
ATOM 2888 N N . LEU B 1 127 ? -5.87493 -2.07702 -22.06913 1.000 8.70860 127 LEU B N 1
ATOM 2889 C CA . LEU B 1 127 ? -5.10137 -1.85933 -23.27543 1.000 7.40776 127 LEU B CA 1
ATOM 2890 C C . LEU B 1 127 ? -3.98123 -0.86961 -23.06869 1.000 11.04597 127 LEU B C 1
ATOM 2891 O O . LEU B 1 127 ? -2.91655 -1.02657 -23.65745 1.000 13.63285 127 LEU B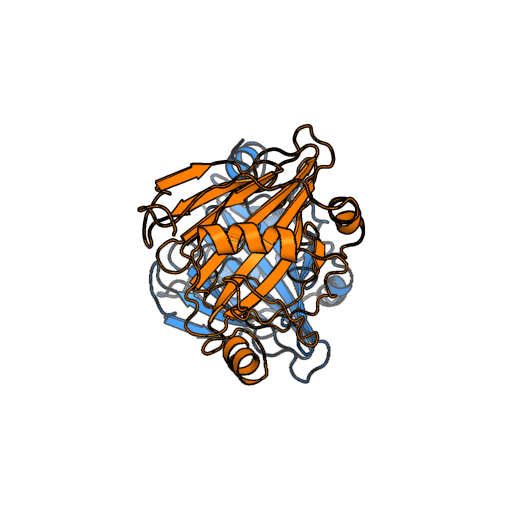 O 1
ATOM 2896 N N . THR B 1 128 ? -4.20175 0.15165 -22.24676 1.000 11.81043 128 THR B N 1
ATOM 2897 C CA . THR B 1 128 ? -3.17725 1.15485 -21.96473 1.000 8.96951 128 THR B CA 1
ATOM 2898 C C . THR B 1 128 ? -3.12798 1.36560 -20.45211 1.000 9.71348 128 THR B C 1
ATOM 2899 O O . THR B 1 128 ? -3.53725 2.40725 -19.93604 1.000 12.81112 128 THR B O 1
ATOM 2903 N N . PRO B 1 129 ? -2.56685 0.40032 -19.70814 1.000 12.98412 129 PRO B N 1
ATOM 2904 C CA . PRO B 1 129 ? -2.29185 0.63980 -18.28820 1.000 15.27153 129 PRO B CA 1
ATOM 2905 C C . PRO B 1 129 ? -1.30230 1.77725 -18.03323 1.000 16.66668 129 PRO B C 1
ATOM 2906 O O . PRO B 1 129 ? -1.30193 2.32122 -16.91793 1.000 23.12468 129 PRO B O 1
ATOM 2910 N N . GLU B 1 130 ? -0.49966 2.16964 -19.02743 1.000 15.28427 130 GLU B N 1
ATOM 2911 C CA . GLU B 1 130 ? 0.31011 3.38983 -18.99632 1.000 16.53120 130 GLU B CA 1
ATOM 2912 C C . GLU B 1 130 ? -0.53249 4.65046 -18.78292 1.000 16.84097 130 GLU B C 1
ATOM 2913 O O . GLU B 1 130 ? 0.02037 5.68549 -18.38458 1.000 24.28403 130 GLU B O 1
ATOM 2919 N N . GLY B 1 131 ? -1.84383 4.59849 -19.04486 1.000 13.41004 131 GLY B N 1
ATOM 2920 C CA . GLY B 1 131 ? -2.65679 5.81969 -19.08727 1.000 12.60672 131 GLY B CA 1
ATOM 2921 C C . GLY B 1 131 ? -2.40842 6.56568 -20.39028 1.000 9.12315 131 GLY B C 1
ATOM 2922 O O . GLY B 1 131 ? -1.92518 5.99167 -21.35899 1.000 11.18865 131 GLY B O 1
ATOM 2923 N N . VAL B 1 132 ? -2.74858 7.86297 -20.40661 1.000 8.61427 132 VAL B N 1
ATOM 2924 C CA . VAL B 1 132 ? -2.50658 8.69741 -21.57490 1.000 6.45042 132 VAL B CA 1
ATOM 2925 C C . VAL B 1 132 ? -0.99726 8.83552 -21.72602 1.000 9.89263 132 VAL B C 1
ATOM 2926 O O . VAL B 1 132 ? -0.29700 9.19572 -20.76627 1.000 12.21363 132 VAL B O 1
ATOM 2930 N N . HIS B 1 133 ? -0.47153 8.52185 -22.90267 1.000 8.32384 133 HIS B N 1
ATOM 2931 C CA . HIS B 1 133 ? 0.98603 8.41534 -23.00159 1.000 9.52124 133 HIS B CA 1
ATOM 2932 C C . HIS B 1 133 ? 1.44513 8.72804 -24.41368 1.000 6.34751 133 HIS B C 1
ATOM 2933 O O . HIS B 1 133 ? 0.68518 8.65726 -25.38404 1.000 8.18078 133 HIS B O 1
ATOM 2940 N N . HIS B 1 134 ? 2.75918 9.01258 -24.51742 1.000 9.22880 134 HIS B N 1
ATOM 2941 C CA . HIS B 1 134 ? 3.50437 8.88209 -25.76526 1.000 9.54470 134 HIS B CA 1
ATOM 2942 C C . HIS B 1 134 ? 4.28809 7.57780 -25.73479 1.000 8.67581 134 HIS B C 1
ATOM 2943 O O . HIS B 1 134 ? 4.76892 7.17878 -24.68103 1.000 10.76769 134 HIS B O 1
ATOM 2950 N N . ASP B 1 135 ? 4.40000 6.89138 -26.88797 1.000 8.80454 135 ASP B N 1
ATOM 2951 C CA . ASP B 1 135 ? 5.23833 5.68742 -26.93590 1.000 10.27446 135 ASP B CA 1
ATOM 2952 C C . ASP B 1 135 ? 6.73325 6.00337 -26.90159 1.000 11.90064 135 ASP B C 1
ATOM 2953 O O . ASP B 1 135 ? 7.51815 5.13446 -26.51527 1.000 12.67326 135 ASP B O 1
ATOM 2958 N N . GLY B 1 136 ? 7.12484 7.21550 -27.28486 1.000 11.50532 136 GLY B N 1
ATOM 2959 C CA . GLY B 1 136 ? 8.50927 7.61463 -27.31266 1.000 10.39711 136 GLY B CA 1
ATOM 2960 C C . GLY B 1 136 ? 9.12182 7.60352 -28.68803 1.000 11.78275 136 GLY B C 1
ATOM 2961 O O . GLY B 1 136 ? 10.30840 7.94146 -28.82007 1.000 14.12409 136 GLY B O 1
ATOM 2962 N N . HIS B 1 137 ? 8.36234 7.24220 -29.70840 1.000 10.74687 137 HIS B N 1
ATOM 2963 C CA . HIS B 1 137 ? 8.84042 7.11907 -31.07379 1.000 9.11177 137 HIS B CA 1
ATOM 2964 C C . HIS B 1 137 ? 8.35688 8.32039 -31.89104 1.000 13.37375 137 HIS B C 1
ATOM 2965 O O . HIS B 1 137 ? 7.69220 9.23588 -31.37846 1.000 17.69001 137 HIS B O 1
ATOM 2972 N N . GLU B 1 138 ? 8.68510 8.32328 -33.17797 1.000 7.65938 138 GLU B N 1
ATOM 2973 C CA . GLU B 1 138 ? 8.27348 9.41357 -34.05148 1.000 9.84827 138 GLU B CA 1
ATOM 2974 C C . GLU B 1 138 ? 6.86339 9.17500 -34.58822 1.000 10.37779 138 GLU B C 1
ATOM 2975 O O . GLU B 1 138 ? 6.02188 10.08770 -34.55009 1.000 12.14798 138 GLU B O 1
ATOM 2981 N N . PHE B 1 139 ? 6.59869 7.96826 -35.12026 1.000 8.91553 139 PHE B N 1
ATOM 2982 C CA . PHE B 1 139 ? 5.25959 7.62262 -35.57711 1.000 7.91072 139 PHE B CA 1
ATOM 2983 C C . PHE B 1 139 ? 4.87169 6.28329 -34.97069 1.000 7.71765 139 PHE B C 1
ATOM 2984 O O . PHE B 1 139 ? 5.73411 5.44636 -34.65952 1.000 8.15282 139 PHE B O 1
ATOM 2992 N N . VAL B 1 140 ? 3.56783 6.07987 -34.82858 1.000 7.45411 140 VAL B N 1
ATOM 2993 C CA . VAL B 1 140 ? 3.02638 4.79007 -34.39614 1.000 5.88517 140 VAL B CA 1
ATOM 2994 C C . VAL B 1 140 ? 1.87503 4.41428 -35.31885 1.000 8.09668 140 VAL B C 1
ATOM 2995 O O . VAL B 1 140 ? 1.07435 5.26761 -35.70948 1.000 9.40445 140 VAL B O 1
ATOM 2999 N N . MET B 1 141 ? 1.80989 3.13511 -35.68664 1.000 6.68493 141 MET B N 1
ATOM 3000 C CA . MET B 1 141 ? 0.68834 2.55928 -36.41091 1.000 7.81909 141 MET B CA 1
ATOM 3001 C C . MET B 1 141 ? 0.04495 1.49545 -35.53907 1.000 5.78924 141 MET B C 1
ATOM 3002 O O . MET B 1 141 ? 0.73020 0.60037 -35.04269 1.000 7.62390 141 MET B O 1
ATOM 3007 N N . ILE B 1 142 ? -1.25741 1.59738 -35.31840 1.000 7.04810 142 ILE B N 1
ATOM 3008 C CA . ILE B 1 142 ? -1.97122 0.55650 -34.58178 1.000 7.19700 142 ILE B CA 1
ATOM 3009 C C . ILE B 1 142 ? -3.03540 -0.01395 -35.50041 1.000 8.08794 142 ILE B C 1
ATOM 3010 O O . ILE B 1 142 ? -3.93050 0.72162 -35.94602 1.000 7.15165 142 ILE B O 1
ATOM 3015 N N . ALA B 1 143 ? -2.93203 -1.31703 -35.80932 1.000 6.72422 143 ALA B N 1
ATOM 3016 C CA . ALA B 1 143 ? -3.85089 -1.94310 -36.76080 1.000 5.32582 143 ALA B CA 1
ATOM 3017 C C . ALA B 1 143 ? -4.66468 -3.01125 -36.05370 1.000 6.79846 143 ALA B C 1
ATOM 3018 O O . ALA B 1 143 ? -4.11489 -3.81308 -35.29621 1.000 7.03723 143 ALA B O 1
ATOM 3020 N N . ILE B 1 144 ? -5.96901 -3.03776 -36.31232 1.000 5.46924 144 ILE B N 1
ATOM 3021 C CA . ILE B 1 144 ? -6.86481 -4.03138 -35.70628 1.000 7.03111 144 ILE B CA 1
ATOM 3022 C C . ILE B 1 144 ? -7.09607 -5.17033 -36.69616 1.000 8.39043 144 ILE B C 1
ATOM 3023 O O . ILE B 1 144 ? -7.63653 -4.95234 -37.80625 1.000 8.24026 144 ILE B O 1
ATOM 3028 N N . LEU B 1 145 ? -6.69656 -6.38244 -36.29154 1.000 4.63135 145 LEU B N 1
ATOM 3029 C CA . LEU B 1 145 ? -6.83225 -7.53760 -37.17716 1.000 7.15079 145 LEU B CA 1
ATOM 3030 C C . LEU B 1 145 ? -8.10371 -8.35025 -36.92350 1.000 8.03495 145 LEU B C 1
ATOM 3031 O O . LEU B 1 145 ? -8.66916 -8.89631 -37.87194 1.000 10.43889 145 LEU B O 1
ATOM 3036 N N . ASN B 1 146 ? -8.59041 -8.43776 -35.69668 1.000 6.37428 146 ASN B N 1
ATOM 3037 C CA . ASN B 1 146 ? -9.75185 -9.26304 -35.42226 1.000 5.56998 146 ASN B CA 1
ATOM 3038 C C . ASN B 1 146 ? -10.30845 -8.79408 -34.10272 1.000 7.97160 146 ASN B C 1
ATOM 3039 O O . ASN B 1 146 ? -9.53667 -8.49696 -33.18473 1.000 9.69774 146 ASN B O 1
ATOM 3044 N N . LYS B 1 147 ? -11.63720 -8.74624 -34.01273 1.000 6.99506 147 LYS B N 1
ATOM 3045 C CA . LYS B 1 147 ? -12.34632 -8.53167 -32.75772 1.000 6.50691 147 LYS B CA 1
ATOM 3046 C C . LYS B 1 147 ? -13.44601 -9.56391 -32.68953 1.000 10.48631 147 LYS B C 1
ATOM 3047 O O . LYS B 1 147 ? -14.20228 -9.72566 -33.65853 1.000 10.80280 147 LYS B O 1
ATOM 3053 N N . VAL B 1 148 ? -13.50650 -10.28038 -31.57032 1.000 7.91734 148 VAL B N 1
ATOM 3054 C CA . VAL B 1 148 ? -14.51275 -11.32024 -31.34995 1.000 8.40651 148 VAL B CA 1
ATOM 3055 C C . VAL B 1 148 ? -15.17360 -11.07827 -29.99778 1.000 11.84015 148 VAL B C 1
ATOM 3056 O O . VAL B 1 148 ? -14.51176 -11.15929 -28.94824 1.000 7.91983 148 VAL B O 1
ATOM 3060 N N . ASN B 1 149 ? -16.48376 -10.78047 -30.02251 1.000 9.19481 149 ASN B N 1
ATOM 3061 C CA . ASN B 1 149 ? -17.31369 -10.72564 -28.81775 1.000 9.66680 149 ASN B CA 1
ATOM 3062 C C . ASN B 1 149 ? -16.79193 -9.71065 -27.81183 1.000 8.70791 149 ASN B C 1
ATOM 3063 O O . ASN B 1 149 ? -16.83009 -9.94634 -26.59533 1.000 10.04996 149 ASN B O 1
ATOM 3068 N N . VAL B 1 150 ? -16.35456 -8.55649 -28.30852 1.000 10.66328 150 VAL B N 1
ATOM 3069 C CA . VAL B 1 150 ? -15.89600 -7.49765 -27.42526 1.000 12.63340 150 VAL B CA 1
ATOM 3070 C C . VAL B 1 150 ? -16.58738 -6.18331 -27.73088 1.000 11.52531 150 VAL B C 1
ATOM 3071 O O . VAL B 1 150 ? -17.06976 -5.92144 -28.84778 1.000 12.53035 150 VAL B O 1
ATOM 3075 N N . ALA B 1 151 ? -16.67332 -5.37733 -26.69411 1.000 8.99415 151 ALA B N 1
ATOM 3076 C CA . ALA B 1 151 ? -17.05399 -3.98445 -26.78028 1.000 12.90250 151 ALA B CA 1
ATOM 3077 C C . ALA B 1 151 ? -15.92239 -3.14446 -26.19069 1.000 11.48876 151 ALA B C 1
ATOM 3078 O O . ALA B 1 151 ? -14.85149 -3.65431 -25.85113 1.000 11.44210 151 ALA B O 1
ATOM 3080 N N . GLY B 1 152 ? -16.15267 -1.84283 -26.10743 1.000 12.36629 152 GLY B N 1
ATOM 3081 C CA . GLY B 1 152 ? -15.08949 -1.01429 -25.55871 1.000 12.71980 152 GLY B CA 1
ATOM 3082 C C . GLY B 1 152 ? -13.94226 -0.90003 -26.54406 1.000 8.09913 152 GLY B C 1
ATOM 3083 O O . GLY B 1 152 ? -14.10189 -1.02619 -27.76524 1.000 11.15118 152 GLY B O 1
ATOM 3084 N N . GLY B 1 153 ? -12.74903 -0.69599 -26.00982 1.000 9.12663 153 GLY B N 1
ATOM 3085 C CA . GLY B 1 153 ? -11.57873 -0.56975 -26.86972 1.000 9.47236 153 GLY B CA 1
ATOM 3086 C C . GLY B 1 153 ? -11.60227 0.66276 -27.74316 1.000 7.75104 153 GLY B C 1
ATOM 3087 O O . GLY B 1 153 ? -11.29203 0.59115 -28.93540 1.000 9.47827 153 GLY B O 1
ATOM 3088 N N . THR B 1 154 ? -11.95265 1.80571 -27.14677 1.000 8.59496 154 THR B N 1
ATOM 3089 C CA . THR B 1 154 ? -12.07513 3.05370 -27.89284 1.000 7.65717 154 THR B CA 1
ATOM 3090 C C . THR B 1 154 ? -10.77299 3.82842 -27.79016 1.000 7.07558 154 THR B C 1
ATOM 3091 O O . THR B 1 154 ? -10.33115 4.13516 -26.67766 1.000 8.42512 154 THR B O 1
ATOM 3095 N N . THR B 1 155 ? -10.18970 4.13883 -28.94157 1.000 6.02530 155 THR B N 1
ATOM 3096 C CA . THR B 1 155 ? -8.97222 4.94963 -29.01925 1.000 6.88218 155 THR B CA 1
ATOM 3097 C C . THR B 1 155 ? -9.31749 6.40868 -28.76028 1.000 9.39084 155 THR B C 1
ATOM 3098 O O . THR B 1 155 ? -10.27080 6.93250 -29.34035 1.000 9.20042 155 THR B O 1
ATOM 3102 N N . ARG B 1 156 ? -8.50687 7.07975 -27.91666 1.000 6.81641 156 ARG B N 1
ATOM 3103 C CA . ARG B 1 156 ? -8.67160 8.50098 -27.63873 1.000 8.84747 156 ARG B CA 1
ATOM 3104 C C . ARG B 1 156 ? -7.34809 9.19279 -27.89356 1.000 7.31602 156 ARG B C 1
ATOM 3105 O O . ARG B 1 156 ? -6.30276 8.72088 -27.44237 1.000 7.93292 156 ARG B O 1
ATOM 3113 N N . LEU B 1 157 ? -7.38929 10.28868 -28.65151 1.000 8.50365 157 LEU B N 1
ATOM 3114 C CA . LEU B 1 157 ? -6.19152 11.05613 -28.93785 1.000 7.43297 157 LEU B CA 1
ATOM 3115 C C . LEU B 1 157 ? -6.24254 12.38944 -28.19486 1.000 7.58518 157 LEU B C 1
ATOM 3116 O O . LEU B 1 157 ? -7.30189 13.01621 -28.10787 1.000 10.27038 157 LEU B O 1
ATOM 3121 N N . TRP B 1 158 ? -5.10473 12.78166 -27.62936 1.000 8.50942 158 TRP B N 1
ATOM 3122 C CA . TRP B 1 158 ? -5.00738 13.90106 -26.71235 1.000 9.37071 158 TRP B CA 1
ATOM 3123 C C . TRP B 1 158 ? -3.91726 14.86415 -27.14961 1.000 9.76242 158 TRP B C 1
ATOM 3124 O O . TRP B 1 158 ? -2.82552 14.45651 -27.55253 1.000 12.98331 158 TRP B O 1
ATOM 3135 N N . LYS B 1 159 ? -4.21740 16.14295 -27.02690 1.000 12.60396 159 LYS B N 1
ATOM 3136 C CA . LYS B 1 159 ? -3.12640 17.10489 -27.06257 1.000 11.55097 159 LYS B CA 1
ATOM 3137 C C . LYS B 1 159 ? -2.39476 17.08960 -25.71854 1.000 9.19164 159 LYS B C 1
ATOM 3138 O O . LYS B 1 159 ? -3.02243 16.93575 -24.67123 1.000 12.60071 159 LYS B O 1
ATOM 3144 N N . PRO B 1 160 ? -1.07773 17.20851 -25.71942 1.000 15.81376 160 PRO B N 1
ATOM 3145 C CA . PRO B 1 160 ? -0.33268 17.19268 -24.45620 1.000 14.42251 160 PRO B CA 1
ATOM 3146 C C . PRO B 1 160 ? -0.88380 18.19577 -23.45345 1.000 16.61780 160 PRO B C 1
ATOM 3147 O O . PRO B 1 160 ? -1.15073 19.35417 -23.79111 1.000 17.75544 160 PRO B O 1
ATOM 3151 N N . GLY B 1 161 ? -1.07735 17.71815 -22.22156 1.000 16.09306 161 GLY B N 1
ATOM 3152 C CA . GLY B 1 161 ? -1.64673 18.51395 -21.15137 1.000 17.98627 161 GLY B CA 1
ATOM 3153 C C . GLY B 1 161 ? -3.15773 18.63147 -21.14593 1.000 17.22781 161 GLY B C 1
ATOM 3154 O O . GLY B 1 161 ? -3.71630 19.13497 -20.16436 1.000 23.99185 161 GLY B O 1
ATOM 3155 N N . ALA B 1 162 ? -3.85209 18.21987 -22.20452 1.000 15.71977 162 ALA B N 1
ATOM 3156 C CA . ALA B 1 162 ? -5.29119 18.43295 -22.24753 1.000 14.96532 162 ALA B CA 1
ATOM 3157 C C . ALA B 1 162 ? -6.02332 17.59664 -21.20242 1.000 18.38020 162 ALA B C 1
ATOM 3158 O O . ALA B 1 162 ? -5.61761 16.47671 -20.86526 1.000 20.96969 162 ALA B O 1
ATOM 3160 N N . ASP B 1 163 ? -7.13511 18.16088 -20.69491 1.000 15.27027 163 ASP B N 1
ATOM 3161 C CA . ASP B 1 163 ? -8.03768 17.51451 -19.75620 1.000 18.33616 163 ASP B CA 1
ATOM 3162 C C . ASP B 1 163 ? -8.93137 16.46114 -20.40396 1.000 14.76054 163 ASP B C 1
ATOM 3163 O O . ASP B 1 163 ? -9.49205 15.63145 -19.67919 1.000 17.43093 163 ASP B O 1
ATOM 3168 N N . ALA B 1 164 ? -9.11586 16.51059 -21.72086 1.000 15.25716 164 ALA B N 1
ATOM 3169 C CA . ALA B 1 164 ? -10.02482 15.60586 -22.41496 1.000 17.71793 164 ALA B CA 1
ATOM 3170 C C . ALA B 1 164 ? -9.47113 15.36257 -23.80831 1.000 15.94458 164 ALA B C 1
ATOM 3171 O O . ALA B 1 164 ? -8.74191 16.20302 -24.33419 1.000 12.77395 164 ALA B O 1
ATOM 3173 N N . PRO B 1 165 ? -9.78522 14.23357 -24.42006 1.000 12.79858 165 PRO B N 1
ATOM 3174 C CA . PRO B 1 165 ? -9.28468 13.98544 -25.77199 1.000 11.21448 165 PRO B CA 1
ATOM 3175 C C . PRO B 1 165 ? -10.00719 14.83700 -26.79373 1.000 14.24461 165 PRO B C 1
ATOM 3176 O O . PRO B 1 165 ? -11.15247 15.24760 -26.58936 1.000 19.07340 165 PRO B O 1
ATOM 3180 N N . PHE B 1 166 ? -9.32648 15.10915 -27.89845 1.000 12.38160 166 PHE B N 1
ATOM 3181 C CA . PHE B 1 166 ? -9.96138 15.84557 -28.98250 1.000 12.95495 166 PHE B CA 1
ATOM 3182 C C . PHE B 1 166 ? -10.54961 14.94229 -30.05073 1.000 17.33278 166 PHE B C 1
ATOM 3183 O O . PHE B 1 166 ? -11.33516 15.41040 -30.87986 1.000 17.83081 166 PHE B O 1
ATOM 3191 N N . TRP B 1 167 ? -10.20492 13.65676 -30.05069 1.000 13.70492 167 TRP B N 1
ATOM 3192 C CA . TRP B 1 167 ? -10.79293 12.70487 -30.98163 1.000 10.79439 167 TRP B CA 1
ATOM 3193 C C . TRP B 1 167 ? -10.93580 11.38160 -30.24941 1.000 13.19827 167 TRP B C 1
ATOM 3194 O O . TRP B 1 167 ? -10.05883 11.00702 -29.46908 1.000 12.17457 167 TRP B O 1
ATOM 3205 N N . SER B 1 168 ? -12.04420 10.67446 -30.50725 1.000 12.36951 168 SER B N 1
ATOM 3206 C CA . SER B 1 168 ? -12.26724 9.33886 -29.97004 1.000 9.25627 168 SER B CA 1
ATOM 3207 C C . SER B 1 168 ? -12.89997 8.52735 -31.08880 1.000 16.87948 168 SER B C 1
ATOM 3208 O O . SER B 1 168 ? -13.71615 9.04584 -31.86750 1.000 15.52720 168 SER B O 1
ATOM 3211 N N . GLY B 1 169 ? -12.53239 7.25959 -31.16549 1.000 12.05786 169 GLY B N 1
ATOM 3212 C CA . GLY B 1 169 ? -13.16372 6.37733 -32.12722 1.000 9.58291 169 GLY B CA 1
ATOM 3213 C C . GLY B 1 169 ? -12.78069 4.96272 -31.77937 1.000 8.50341 169 GLY B C 1
ATOM 3214 O O . GLY B 1 169 ? -11.64995 4.68085 -31.34262 1.000 8.47751 169 GLY B O 1
ATOM 3215 N N . THR B 1 170 ? -13.70220 4.05039 -31.94207 1.000 9.86092 170 THR B N 1
ATOM 3216 C CA . THR B 1 170 ? -13.41632 2.64101 -31.75271 1.000 9.36491 170 THR B CA 1
ATOM 3217 C C . THR B 1 170 ? -12.97324 2.05277 -33.08171 1.000 9.12246 170 THR B C 1
ATOM 3218 O O . THR B 1 170 ? -13.77580 1.94995 -34.02275 1.000 10.84023 170 THR B O 1
ATOM 3222 N N . LEU B 1 171 ? -11.70595 1.66436 -33.16429 1.000 7.92727 171 LEU B N 1
ATOM 3223 C CA . LEU B 1 171 ? -11.19856 1.07036 -34.39574 1.000 6.36786 171 LEU B CA 1
ATOM 3224 C C . LEU B 1 171 ? -11.71296 -0.34927 -34.49276 1.000 7.38916 171 LEU B C 1
ATOM 3225 O O . LEU B 1 171 ? -11.68265 -1.09924 -33.52035 1.000 9.24444 171 LEU B O 1
ATOM 3230 N N . GLU B 1 172 ? -12.22057 -0.69797 -35.66149 1.000 9.15867 172 GLU B N 1
ATOM 3231 C CA . GLU B 1 172 ? -12.75486 -2.03108 -35.90875 1.000 8.91845 172 GLU B CA 1
ATOM 3232 C C . GLU B 1 172 ? -11.77096 -2.86537 -36.69739 1.000 7.58987 172 GLU B C 1
ATOM 3233 O O . GLU B 1 172 ? -10.81928 -2.36344 -37.27492 1.000 8.23115 172 GLU B O 1
ATOM 3239 N N . ALA B 1 173 ? -12.02794 -4.18032 -36.72885 1.000 9.21258 173 ALA B N 1
ATOM 3240 C CA . ALA B 1 173 ? -11.19875 -5.05784 -37.53932 1.000 7.37899 173 ALA B CA 1
ATOM 3241 C C . ALA B 1 173 ? -11.12244 -4.55070 -38.97081 1.000 10.21764 173 ALA B C 1
ATOM 3242 O O . ALA B 1 173 ? -12.14218 -4.17292 -39.57118 1.000 12.61277 173 ALA B O 1
ATOM 3244 N N . GLY B 1 174 ? -9.90473 -4.48280 -39.49768 1.000 9.52279 174 GLY B N 1
ATOM 3245 C CA . GLY B 1 174 ? -9.65742 -3.96181 -40.82636 1.000 9.19549 174 GLY B CA 1
ATOM 3246 C C . GLY B 1 174 ? -9.34522 -2.47706 -40.88748 1.000 13.47724 174 GLY B C 1
ATOM 3247 O O . GLY B 1 174 ? -9.22862 -1.94238 -41.99571 1.000 13.29698 174 GLY B O 1
ATOM 3248 N N . GLN B 1 175 ? -9.24310 -1.79520 -39.74341 1.000 8.71444 175 GLN B N 1
ATOM 3249 C CA . GLN B 1 175 ? -8.84628 -0.39106 -39.67038 1.000 6.89462 175 GLN B CA 1
ATOM 3250 C C . GLN B 1 175 ? -7.50622 -0.24032 -38.97900 1.000 8.29148 175 GLN B C 1
ATOM 3251 O O . GLN B 1 175 ? -7.12107 -1.06736 -38.15444 1.000 9.21947 175 GLN B O 1
ATOM 3257 N N . ALA B 1 176 ? -6.82373 0.85494 -39.29284 1.000 7.41853 176 ALA B N 1
ATOM 3258 C CA . ALA B 1 176 ? -5.60405 1.19993 -38.56755 1.000 8.59833 176 ALA B CA 1
ATOM 3259 C C . ALA B 1 176 ? -5.56658 2.69395 -38.33634 1.000 10.74271 176 ALA B C 1
ATOM 3260 O O . ALA B 1 176 ? -6.08161 3.45829 -39.15158 1.000 9.64961 176 ALA B O 1
ATOM 3262 N N . VAL B 1 177 ? -4.94098 3.11697 -37.22886 1.000 8.15797 177 VAL B N 1
ATOM 3263 C CA . VAL B 1 177 ? -4.66200 4.53385 -37.03367 1.000 8.80253 177 VAL B CA 1
ATOM 3264 C C . VAL B 1 177 ? -3.16186 4.75619 -37.12178 1.000 9.17834 177 VAL B C 1
ATOM 3265 O O . VAL B 1 177 ? -2.36452 3.94794 -36.62501 1.000 8.43878 177 VAL B O 1
ATOM 3269 N N A LEU B 1 178 ? -2.76955 5.82772 -37.80407 0.393 8.41748 178 LEU B N 1
ATOM 3270 N N B LEU B 1 178 ? -2.78121 5.84127 -37.79580 0.607 8.37877 178 LEU B N 1
ATOM 3271 C CA A LEU B 1 178 ? -1.38125 6.25880 -37.86727 0.393 8.12683 178 LEU B CA 1
ATOM 3272 C CA B LEU B 1 178 ? -1.40873 6.31366 -37.84817 0.607 8.08974 178 LEU B CA 1
ATOM 3273 C C A LEU B 1 178 ? -1.28298 7.59773 -37.16556 0.393 9.65124 178 LEU B C 1
ATOM 3274 C C B LEU B 1 178 ? -1.31691 7.56944 -36.98908 0.607 9.72936 178 LEU B C 1
ATOM 3275 O O A LEU B 1 178 ? -2.03656 8.51380 -37.49634 0.393 8.61020 178 LEU B O 1
ATOM 3276 O O B LEU B 1 178 ? -2.21593 8.41265 -37.02138 0.607 9.61194 178 LEU B O 1
ATOM 3285 N N A LEU B 1 179 ? -0.36279 7.71732 -36.21098 0.393 8.12398 179 LEU B N 1
ATOM 3286 N N B LEU B 1 179 ? -0.25299 7.67579 -36.19194 0.607 8.09226 179 LEU B N 1
ATOM 3287 C CA A LEU B 1 179 ? -0.30394 8.91210 -35.38301 0.393 9.01943 179 LEU B CA 1
ATOM 3288 C CA B LEU B 1 179 ? -0.12347 8.73079 -35.19113 0.607 9.18543 179 LEU B CA 1
ATOM 3289 C C A LEU B 1 179 ? 1.11300 9.45313 -35.24916 0.393 8.42210 179 LEU B C 1
ATOM 3290 C C B LEU B 1 179 ? 1.21945 9.43994 -35.28905 0.607 8.34615 179 LEU B C 1
ATOM 3291 O O A LEU B 1 179 ? 2.09839 8.70754 -35.21040 0.393 8.19972 179 LEU B O 1
ATOM 3292 O O B LEU B 1 179 ? 2.26766 8.79346 -35.40750 0.607 8.13701 179 LEU B O 1
ATOM 3301 N N . ASP B 1 180 ? 1.17760 10.77496 -35.17228 1.000 9.60233 180 ASP B N 1
ATOM 3302 C CA . ASP B 1 180 ? 2.35018 11.54690 -34.77423 1.000 9.81435 180 ASP B CA 1
ATOM 3303 C C . ASP B 1 180 ? 2.52022 11.35741 -33.27113 1.000 13.26152 180 ASP B C 1
ATOM 3304 O O . ASP B 1 180 ? 1.79018 11.95292 -32.46846 1.000 14.27918 180 ASP B O 1
ATOM 3309 N N . ASP B 1 181 ? 3.45945 10.49252 -32.88313 1.000 8.97213 181 ASP B N 1
ATOM 3310 C CA . ASP B 1 181 ? 3.59040 10.06630 -31.49870 1.000 8.11096 181 ASP B CA 1
ATOM 3311 C C . ASP B 1 181 ? 4.30639 11.08636 -30.63688 1.000 11.91236 181 ASP B C 1
ATOM 3312 O O . ASP B 1 181 ? 4.35051 10.93691 -29.40997 1.000 11.90054 181 ASP B O 1
ATOM 3317 N N . ARG B 1 182 ? 4.87652 12.10685 -31.26022 1.000 11.76586 182 ARG B N 1
ATOM 3318 C CA . ARG B 1 182 ? 5.44833 13.22668 -30.53349 1.000 14.05330 182 ARG B CA 1
ATOM 3319 C C . ARG B 1 182 ? 4.43198 14.32019 -30.26027 1.000 13.41711 182 ARG B C 1
ATOM 3320 O O . ARG B 1 182 ? 4.35850 14.80556 -29.12354 1.000 16.16847 182 ARG B O 1
ATOM 3328 N N . GLY B 1 183 ? 3.63416 14.70012 -31.26400 1.000 11.97152 183 GLY B N 1
ATOM 3329 C CA . GLY B 1 183 ? 2.68638 15.78443 -31.11059 1.000 10.84253 183 GLY B CA 1
ATOM 3330 C C . GLY B 1 183 ? 1.40539 15.42946 -30.39742 1.000 14.53025 183 GLY B C 1
ATOM 3331 O O . GLY B 1 183 ? 0.72064 16.33089 -29.90670 1.000 16.32920 183 GLY B O 1
ATOM 3332 N N . LEU B 1 184 ? 1.04059 14.15342 -30.37815 1.000 11.88041 184 LEU B N 1
ATOM 3333 C CA . LEU B 1 184 ? -0.18934 13.67644 -29.75534 1.000 13.26216 184 LEU B CA 1
ATOM 3334 C C . LEU B 1 184 ? 0.16398 12.63420 -28.71397 1.000 13.36269 184 LEU B C 1
ATOM 3335 O O . LEU B 1 184 ? 1.20061 11.98291 -28.81143 1.000 13.11698 184 LEU B O 1
ATOM 3340 N N . ALA B 1 185 ? -0.69979 12.49536 -27.72462 1.000 8.14469 185 ALA B N 1
ATOM 3341 C CA . ALA B 1 185 ? -0.67702 11.38367 -26.78765 1.000 8.08238 185 ALA B CA 1
ATOM 3342 C C . ALA B 1 185 ? -1.93656 10.55533 -27.00707 1.000 9.03131 185 ALA B C 1
ATOM 3343 O O . ALA B 1 185 ? -2.89228 11.00352 -27.64955 1.000 9.36958 185 ALA B O 1
ATOM 3345 N N . HIS B 1 186 ? -1.93053 9.32695 -26.49672 1.000 7.63779 186 HIS B N 1
ATOM 3346 C CA . HIS B 1 186 ? -3.07528 8.45816 -26.74096 1.000 6.91283 186 HIS B CA 1
ATOM 3347 C C . HIS B 1 186 ? -3.35054 7.56207 -25.54496 1.000 5.71392 186 HIS B C 1
ATOM 3348 O O . HIS B 1 186 ? -2.46858 7.25778 -24.72620 1.000 5.87220 186 HIS B O 1
ATOM 3355 N N . ASP B 1 187 ? -4.60822 7.12488 -25.46399 1.000 6.89453 187 ASP B N 1
ATOM 3356 C CA . ASP B 1 187 ? -4.92421 5.96846 -24.62823 1.000 8.31926 187 ASP B CA 1
ATOM 3357 C C . ASP B 1 187 ? -6.07662 5.23275 -25.28471 1.000 8.45319 187 ASP B C 1
ATOM 3358 O O . ASP B 1 187 ? -6.61075 5.66540 -26.30068 1.000 7.18243 187 ASP B O 1
ATOM 3363 N N . VAL B 1 188 ? -6.42746 4.07900 -24.71254 1.000 5.76584 188 VAL B N 1
ATOM 3364 C CA . VAL B 1 188 ? -7.50571 3.25810 -25.24901 1.000 7.92483 188 VAL B CA 1
ATOM 3365 C C . VAL B 1 188 ? -8.31174 2.72678 -24.08416 1.000 6.64901 188 VAL B C 1
ATOM 3366 O O . VAL B 1 188 ? -7.74770 2.25033 -23.09264 1.000 9.15624 188 VAL B O 1
ATOM 3370 N N . THR B 1 189 ? -9.62925 2.81889 -24.18744 1.000 6.36991 189 THR B N 1
ATOM 3371 C CA . THR B 1 189 ? -10.42500 2.27647 -23.08710 1.000 7.46509 189 THR B CA 1
ATOM 3372 C C . THR B 1 189 ? -10.35251 0.74775 -23.08998 1.000 9.54275 189 THR B C 1
ATOM 3373 O O . THR B 1 189 ? -10.11166 0.11790 -24.11827 1.000 9.21963 189 THR B O 1
ATOM 3377 N N . ASP B 1 190 ? -10.61366 0.14844 -21.92639 1.000 8.51796 190 ASP B N 1
ATOM 3378 C CA . ASP B 1 190 ? -10.49968 -1.30022 -21.78938 1.000 8.36793 190 ASP B CA 1
ATOM 3379 C C . ASP B 1 190 ? -11.41283 -2.03013 -22.77479 1.000 7.69279 190 ASP B C 1
ATOM 3380 O O . ASP B 1 190 ? -12.50844 -1.56319 -23.11617 1.000 11.36942 190 ASP B O 1
ATOM 3385 N N . VAL B 1 191 ? -10.94288 -3.21291 -23.18730 1.000 8.54723 191 VAL B N 1
ATOM 3386 C CA . VAL B 1 191 ? -11.75830 -4.18996 -23.91238 1.000 9.34325 191 VAL B CA 1
ATOM 3387 C C . VAL B 1 191 ? -12.76141 -4.78870 -22.94090 1.000 8.49202 191 VAL B C 1
ATOM 3388 O O . VAL B 1 191 ? -12.39108 -5.21781 -21.84376 1.000 9.87298 191 VAL B O 1
ATOM 3392 N N . LEU B 1 192 ? -14.03593 -4.83046 -23.33071 1.000 8.77675 192 LEU B N 1
ATOM 3393 C CA . LEU B 1 192 ? -15.06920 -5.44302 -22.50439 1.000 10.11062 192 LEU B CA 1
ATOM 3394 C C . LEU B 1 192 ? -15.66245 -6.67172 -23.18075 1.000 11.20468 192 LEU B C 1
ATOM 3395 O O . LEU B 1 192 ? -15.77576 -6.73224 -24.40647 1.000 10.70002 192 LEU B O 1
ATOM 3400 N N . SER B 1 193 ? -16.09370 -7.63475 -22.37292 1.000 10.19353 193 SER B N 1
ATOM 3401 C CA . SER B 1 193 ? -16.88877 -8.73382 -22.91222 1.000 9.32239 193 SER B CA 1
ATOM 3402 C C . SER B 1 193 ? -18.20557 -8.20010 -23.45489 1.000 11.97716 193 SER B C 1
ATOM 3403 O O . SER B 1 193 ? -18.87220 -7.38967 -22.80703 1.000 15.44447 193 SER B O 1
ATOM 3406 N N . ALA B 1 194 ? -18.56451 -8.61818 -24.67723 1.000 12.52271 194 ALA B N 1
ATOM 3407 C CA . ALA B 1 194 ? -19.78498 -8.07755 -25.26307 1.000 12.63731 194 ALA B CA 1
ATOM 3408 C C . ALA B 1 194 ? -21.03489 -8.67370 -24.62855 1.000 17.62183 194 ALA B C 1
ATOM 3409 O O . ALA B 1 194 ? -22.09023 -8.02356 -24.62575 1.000 19.95242 194 ALA B O 1
ATOM 3411 N N . ASP B 1 195 ? -20.93352 -9.88088 -24.05763 1.000 14.57104 195 ASP B N 1
ATOM 3412 C CA . ASP B 1 195 ? -22.12569 -10.59348 -23.60954 1.000 19.50042 195 ASP B CA 1
ATOM 3413 C C . ASP B 1 195 ? -21.94345 -11.33212 -22.29436 1.000 22.05198 195 ASP B C 1
ATOM 3414 O O . ASP B 1 195 ? -22.84478 -12.08583 -21.89704 1.000 24.61935 195 ASP B O 1
ATOM 3419 N N . GLY B 1 196 ? -20.81541 -11.16733 -21.61326 1.000 20.84798 196 GLY B N 1
ATOM 3420 C CA . GLY B 1 196 ? -20.53545 -11.88637 -20.40194 1.000 17.32045 196 GLY B CA 1
ATOM 3421 C C . GLY B 1 196 ? -19.56420 -13.02911 -20.57518 1.000 17.68537 196 GLY B C 1
ATOM 3422 O O . GLY B 1 196 ? -18.99564 -13.49323 -19.58145 1.000 20.86121 196 GLY B O 1
ATOM 3423 N N . GLY B 1 197 ? -19.36046 -13.49020 -21.81046 1.000 14.44179 197 GLY B N 1
ATOM 3424 C CA . GLY B 1 197 ? -18.46637 -14.58025 -22.09248 1.000 15.19870 197 GLY B CA 1
ATOM 3425 C C . GLY B 1 197 ? -17.12673 -14.08726 -22.60246 1.000 14.32738 197 GLY B C 1
ATOM 3426 O O . GLY B 1 197 ? -16.86464 -12.88453 -22.68903 1.000 15.57350 197 GLY B O 1
ATOM 3427 N N . PRO B 1 198 ? -16.25181 -15.02072 -22.93295 1.000 13.77709 198 PRO B N 1
ATOM 3428 C CA . PRO B 1 198 ? -14.91400 -14.64872 -23.41928 1.000 12.25583 198 PRO B CA 1
ATOM 3429 C C . PRO B 1 198 ? -14.95176 -13.93281 -24.77245 1.000 11.61405 198 PRO B C 1
ATOM 3430 O O . PRO B 1 198 ? -15.75284 -14.25416 -25.66244 1.000 13.18174 198 PRO B O 1
ATOM 3434 N N . GLY B 1 199 ? -14.05500 -12.94581 -24.91870 1.000 8.97134 199 GLY B N 1
ATOM 3435 C CA . GLY B 1 199 ? -13.86976 -12.24217 -26.17583 1.000 8.12075 199 GLY B CA 1
ATOM 3436 C C . GLY B 1 199 ? -12.42328 -11.80146 -26.26852 1.000 10.10299 199 GLY B C 1
ATOM 3437 O O . GLY B 1 199 ? -11.67868 -11.86845 -25.28779 1.000 8.07828 199 GLY B O 1
ATOM 3438 N N . HIS B 1 200 ? -12.01708 -11.37604 -27.46058 1.000 7.64418 200 HIS B N 1
ATOM 3439 C CA . HIS B 1 200 ? -10.62409 -10.95032 -27.63792 1.000 8.57963 200 HIS B CA 1
ATOM 3440 C C . HIS B 1 200 ? -10.50322 -9.92435 -28.75696 1.000 8.65778 200 HIS B C 1
ATOM 3441 O O . HIS B 1 200 ? -11.36194 -9.80739 -29.63288 1.000 6.86681 200 HIS B O 1
ATOM 3448 N N . ARG B 1 201 ? -9.39232 -9.19195 -28.70546 1.000 5.40921 201 ARG B N 1
ATOM 3449 C CA . ARG B 1 201 ? -9.07143 -8.11428 -29.63492 1.000 6.43688 201 ARG B CA 1
ATOM 3450 C C . ARG B 1 201 ? -7.62939 -8.33892 -30.06633 1.000 5.86834 201 ARG B C 1
ATOM 3451 O O . ARG B 1 201 ? -6.72397 -8.29562 -29.22731 1.000 5.54069 201 ARG B O 1
ATOM 3459 N N . ASP B 1 202 ? -7.41488 -8.56994 -31.37107 1.000 5.13997 202 ASP B N 1
ATOM 3460 C CA . ASP B 1 202 ? -6.11127 -8.92287 -31.93149 1.000 6.33214 202 ASP B CA 1
ATOM 3461 C C . ASP B 1 202 ? -5.61136 -7.76066 -32.77643 1.000 6.58426 202 ASP B C 1
ATOM 3462 O O . ASP B 1 202 ? -6.30908 -7.33958 -33.71620 1.000 5.12679 202 ASP B O 1
ATOM 3467 N N . ILE B 1 203 ? -4.41081 -7.24930 -32.45672 1.000 4.25197 203 ILE B N 1
ATOM 3468 C CA . ILE B 1 203 ? -3.87833 -6.03920 -33.08209 1.000 4.33679 203 ILE B CA 1
ATOM 3469 C C . ILE B 1 203 ? -2.39804 -6.21432 -33.39513 1.000 4.76248 203 ILE B C 1
ATOM 3470 O O . ILE B 1 203 ? -1.74286 -7.17666 -32.96539 1.000 4.68967 203 ILE B O 1
ATOM 3475 N N . VAL B 1 204 ? -1.87438 -5.27891 -34.16706 1.000 5.04869 204 VAL B N 1
ATOM 3476 C CA . VAL B 1 204 ? -0.42268 -5.13622 -34.30855 1.000 5.85444 204 VAL B CA 1
ATOM 3477 C C . VAL B 1 204 ? -0.08578 -3.66774 -34.14963 1.000 5.72879 204 VAL B C 1
ATOM 3478 O O . VAL B 1 204 ? -0.80467 -2.79680 -34.66711 1.000 7.31984 204 VAL B O 1
ATOM 3482 N N . ILE B 1 205 ? 0.94816 -3.40042 -33.34910 1.000 4.19938 205 ILE B N 1
ATOM 3483 C CA . ILE B 1 205 ? 1.43956 -2.05319 -33.08593 1.000 5.05581 205 ILE B CA 1
ATOM 3484 C C . ILE B 1 205 ? 2.82205 -1.95344 -33.68693 1.000 4.69197 205 ILE B C 1
ATOM 3485 O O . ILE B 1 205 ? 3.68131 -2.81795 -33.45864 1.000 7.86012 205 ILE B O 1
ATOM 3490 N N . ILE B 1 206 ? 3.01348 -0.92469 -34.49425 1.000 6.74390 206 ILE B N 1
ATOM 3491 C CA . ILE B 1 206 ? 4.29110 -0.68837 -35.14716 1.000 7.45887 206 ILE B CA 1
ATOM 3492 C C . ILE B 1 206 ? 4.78152 0.69444 -34.75217 1.000 5.33750 206 ILE B C 1
ATOM 3493 O O . ILE B 1 206 ? 4.09742 1.69950 -34.99029 1.000 9.33023 206 ILE B O 1
ATOM 3498 N N . ALA B 1 207 ? 5.96975 0.74245 -34.16652 1.000 5.66822 207 ALA B N 1
ATOM 3499 C CA . ALA B 1 207 ? 6.56226 1.97551 -33.66543 1.000 6.00721 207 ALA B CA 1
ATOM 3500 C C . ALA B 1 207 ? 7.73176 2.29888 -34.58341 1.000 6.33108 207 ALA B C 1
ATOM 3501 O O . ALA B 1 207 ? 8.65303 1.47855 -34.73175 1.000 9.77600 207 ALA B O 1
ATOM 3503 N N . PHE B 1 208 ? 7.71610 3.50407 -35.14600 1.000 7.19266 208 PHE B N 1
ATOM 3504 C CA . PHE B 1 208 ? 8.71041 3.93465 -36.12677 1.000 9.65465 208 PHE B CA 1
ATOM 3505 C C . PHE B 1 208 ? 9.67999 4.94050 -35.51892 1.000 10.42112 208 PHE B C 1
ATOM 3506 O O . PHE B 1 208 ? 9.26619 6.01374 -35.03635 1.000 9.20252 208 PHE B O 1
ATOM 3514 N N . SER B 1 209 ? 10.96522 4.64414 -35.66646 1.000 9.06248 209 SER B N 1
ATOM 3515 C CA . SER B 1 209 ? 12.06112 5.55078 -35.32102 1.000 8.72599 209 SER B CA 1
ATOM 3516 C C . SER B 1 209 ? 13.09563 5.56176 -36.43865 1.000 9.31092 209 SER B C 1
ATOM 3517 O O . SER B 1 209 ? 13.36044 4.53646 -37.05728 1.000 11.36201 209 SER B O 1
ATOM 3520 N N . ARG B 1 210 ? 13.73832 6.71050 -36.62661 1.000 11.79640 210 ARG B N 1
ATOM 3521 C CA . ARG B 1 210 ? 14.86588 6.72711 -37.56005 1.000 10.76315 210 ARG B CA 1
ATOM 3522 C C . ARG B 1 210 ? 15.97226 5.82369 -37.03438 1.000 12.08499 210 ARG B C 1
ATOM 3523 O O . ARG B 1 210 ? 16.18583 5.70643 -35.81850 1.000 12.15956 210 ARG B O 1
ATOM 3531 N N . TRP B 1 211 ? 16.70705 5.18903 -37.96670 1.000 11.73038 211 TRP B N 1
ATOM 3532 C CA . TRP B 1 211 ? 17.78933 4.30140 -37.55056 1.000 10.72136 211 TRP B CA 1
ATOM 3533 C C . TRP B 1 211 ? 18.79095 5.02197 -36.65203 1.000 11.47250 211 TRP B C 1
ATOM 3534 O O . TRP B 1 211 ? 19.27966 4.44452 -35.67393 1.000 11.34843 211 TRP B O 1
ATOM 3545 N N . ALA B 1 212 ? 19.03436 6.30896 -36.91896 1.000 13.13753 212 ALA B N 1
ATOM 3546 C CA . ALA B 1 212 ? 19.91708 7.11711 -36.09209 1.000 15.79663 212 ALA B CA 1
ATOM 3547 C C . ALA B 1 212 ? 19.41897 7.24195 -34.65611 1.000 18.26072 212 ALA B C 1
ATOM 3548 O O . ALA B 1 212 ? 20.21703 7.51637 -33.75357 1.000 16.53570 212 ALA B O 1
ATOM 3550 N N . GLU B 1 213 ? 18.12075 6.99715 -34.42072 1.000 15.74976 213 GLU B N 1
ATOM 3551 C CA . GLU B 1 213 ? 17.49179 7.06746 -33.10189 1.000 17.11157 213 GLU B CA 1
ATOM 3552 C C . GLU B 1 213 ? 16.88413 5.72348 -32.70725 1.000 16.62409 213 GLU B C 1
ATOM 3553 O O . GLU B 1 213 ? 15.84925 5.68147 -32.02581 1.000 14.70596 213 GLU B O 1
ATOM 3559 N N . LYS B 1 214 ? 17.49303 4.62242 -33.14236 1.000 14.14802 214 LYS B N 1
ATOM 3560 C CA . LYS B 1 214 ? 16.82601 3.32329 -33.10637 1.000 11.26070 214 LYS B CA 1
ATOM 3561 C C . LYS B 1 214 ? 16.61914 2.83478 -31.68294 1.000 13.32144 214 LYS B C 1
ATOM 3562 O O . LYS B 1 214 ? 17.41099 3.09974 -30.77297 1.000 13.64297 214 LYS B O 1
ATOM 3568 N N . TRP B 1 215 ? 15.53948 2.07971 -31.50348 1.000 11.97333 215 TRP B N 1
ATOM 3569 C CA . TRP B 1 215 ? 15.23021 1.42459 -30.23726 1.000 11.08186 215 TRP B CA 1
ATOM 3570 C C . TRP B 1 215 ? 15.74191 -0.00818 -30.23593 1.000 12.12290 215 TRP B C 1
ATOM 3571 O O . TRP B 1 215 ? 15.00601 -0.96436 -29.98277 1.000 13.14937 215 TRP B O 1
ATOM 3582 N N . TYR B 1 216 ? 17.03191 -0.19239 -30.52452 1.000 10.40015 216 TYR B N 1
ATOM 3583 C CA . TYR B 1 216 ? 17.56043 -1.51739 -30.80024 1.000 10.45782 216 TYR B CA 1
ATOM 3584 C C . TYR B 1 216 ? 19.04534 -1.50338 -30.47322 1.000 10.35437 216 TYR B C 1
ATOM 3585 O O . TYR B 1 216 ? 19.72834 -0.57161 -30.90799 1.000 14.98180 216 TYR B O 1
ATOM 3594 N N . GLY B 1 217 ? 19.52659 -2.50107 -29.73387 1.000 11.69881 217 GLY B N 1
ATOM 3595 C CA . GLY B 1 217 ? 20.96322 -2.64423 -29.50962 1.000 15.54845 217 GLY B CA 1
ATOM 3596 C C . GLY B 1 217 ? 21.39815 -2.21380 -28.11592 1.000 19.47866 217 GLY B C 1
ATOM 3597 O O . GLY B 1 217 ? 20.60521 -1.76003 -27.29201 1.000 15.22603 217 GLY B O 1
ATOM 3598 N N . ASP B 1 218 ? 22.71141 -2.36041 -27.85752 1.000 17.86061 218 ASP B N 1
ATOM 3599 C CA . ASP B 1 218 ? 23.23662 -2.22000 -26.49486 1.000 18.99023 218 ASP B CA 1
ATOM 3600 C C . ASP B 1 218 ? 23.08895 -0.80562 -25.95637 1.000 17.18017 218 ASP B C 1
ATOM 3601 O O . ASP B 1 218 ? 22.86315 -0.61995 -24.75399 1.000 15.86151 218 ASP B O 1
ATOM 3606 N N . GLU B 1 219 ? 23.27014 0.20475 -26.80667 1.000 18.48523 219 GLU B N 1
ATOM 3607 C CA . GLU B 1 219 ? 23.19033 1.57754 -26.32709 1.000 19.50586 219 GLU B CA 1
ATOM 3608 C C . GLU B 1 219 ? 21.75970 1.91214 -25.91966 1.000 18.04809 219 GLU B C 1
ATOM 3609 O O . GLU B 1 219 ? 21.52648 2.44111 -24.82551 1.000 17.04640 219 GLU B O 1
ATOM 3615 N N . HIS B 1 220 ? 20.79355 1.60264 -26.79127 1.000 15.13804 220 HIS B N 1
ATOM 3616 C CA . HIS B 1 220 ? 19.39012 1.76488 -26.42857 1.000 12.92812 220 HIS B CA 1
ATOM 3617 C C . HIS B 1 220 ? 19.05981 1.01206 -25.13878 1.000 15.33580 220 HIS B C 1
ATOM 3618 O O . HIS B 1 220 ? 18.40726 1.55963 -24.24107 1.000 14.78300 220 HIS B O 1
ATOM 3625 N N . ASP B 1 221 ? 19.47532 -0.25872 -25.03418 1.000 11.68708 221 ASP B N 1
ATOM 3626 C CA . ASP B 1 221 ? 19.14063 -1.04093 -23.84654 1.000 11.31701 221 ASP B CA 1
ATOM 3627 C C . ASP B 1 221 ? 19.67911 -0.37962 -22.59013 1.000 14.36361 221 ASP B C 1
ATOM 3628 O O . ASP B 1 221 ? 18.98428 -0.30717 -21.56753 1.000 13.55731 221 ASP B O 1
ATOM 3633 N N . ALA B 1 222 ? 20.92908 0.08364 -22.63954 1.000 17.56937 222 ALA B N 1
ATOM 3634 C CA . ALA B 1 222 ? 21.52863 0.67190 -21.44759 1.000 20.10137 222 ALA B CA 1
ATOM 3635 C C . ALA B 1 222 ? 20.79220 1.92580 -21.03766 1.000 18.68600 222 ALA B C 1
ATOM 3636 O O . ALA B 1 222 ? 20.60950 2.18076 -19.83808 1.000 20.34846 222 ALA B O 1
ATOM 3638 N N . ALA B 1 223 ? 20.35687 2.71558 -22.02088 1.000 13.72753 223 ALA B N 1
ATOM 3639 C CA . ALA B 1 223 ? 19.62248 3.94549 -21.73204 1.000 16.00236 223 ALA B CA 1
ATOM 3640 C C . ALA B 1 223 ? 18.24104 3.62819 -21.16325 1.000 18.72938 223 ALA B C 1
ATOM 3641 O O . ALA B 1 223 ? 17.78824 4.26554 -20.20636 1.000 19.03553 223 ALA B O 1
ATOM 3643 N N . ALA B 1 224 ? 17.55859 2.63576 -21.72775 1.000 15.54442 224 ALA B N 1
ATOM 3644 C CA . ALA B 1 224 ? 16.20733 2.35452 -21.25487 1.000 14.10006 224 ALA B CA 1
ATOM 3645 C C . ALA B 1 224 ? 16.21050 1.71600 -19.87490 1.000 14.86760 224 ALA B C 1
ATOM 3646 O O . ALA B 1 224 ? 15.26803 1.93300 -19.09850 1.000 15.39705 224 ALA B O 1
ATOM 3648 N N . LEU B 1 225 ? 17.23337 0.90971 -19.56723 1.000 15.61094 225 LEU B N 1
ATOM 3649 C CA . LEU B 1 225 ? 17.38497 0.22912 -18.28382 1.000 14.37634 225 LEU B CA 1
ATOM 3650 C C . LEU B 1 225 ? 18.07752 1.10269 -17.24154 1.000 19.44315 225 LEU B C 1
ATOM 3651 O O . LEU B 1 225 ? 18.24851 0.65539 -16.10075 1.000 21.81919 225 LEU B O 1
ATOM 3656 N N . GLU B 1 226 ? 18.46866 2.32478 -17.62940 1.000 17.62517 226 GLU B N 1
ATOM 3657 C CA . GLU B 1 226 ? 19.16385 3.30178 -16.77797 1.000 21.86592 226 GLU B CA 1
ATOM 3658 C C . GLU B 1 226 ? 20.44638 2.72395 -16.19545 1.000 38.13366 226 GLU B C 1
ATOM 3659 O O . GLU B 1 226 ? 20.76634 2.92094 -15.02099 1.000 44.21726 226 GLU B O 1
ATOM 3665 N N . GLU B 1 227 ? 21.20568 2.03758 -17.04664 1.00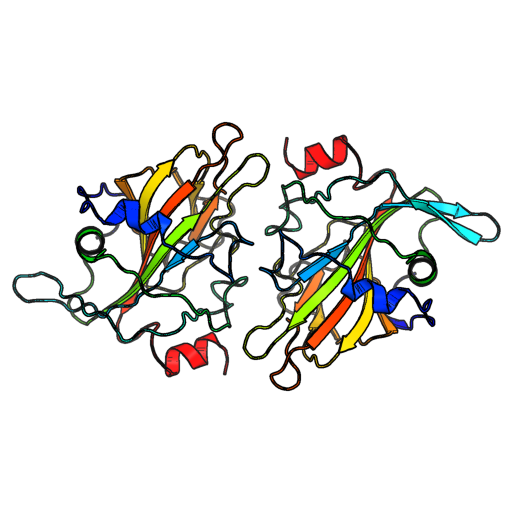0 29.63726 227 GLU B N 1
ATOM 3666 C CA . GLU B 1 227 ? 22.45108 1.40005 -16.64808 1.000 42.05227 227 GLU B CA 1
ATOM 3667 C C . GLU B 1 227 ? 23.63881 2.35457 -16.77951 1.000 56.64773 227 GLU B C 1
ATOM 3668 O O . GLU B 1 227 ? 23.67795 3.19894 -17.67916 1.000 54.75662 227 GLU B O 1
#

Secondary structure (DSSP, 8-state):
---TTSEEEEEPPP--TTHHHHGGGPPB-SSSSTTSEEEEEEEEEEEEETTTEEEEEEPPP--B---TTT-TTT-SS-B--PPP-S--HHHHHHHHHHHT--TTS-EEEEEEEEEEEEBTTB-B-S-TT-SB--SSSEEEEEEEEEESEEE-EEEEE-TT-SS-SEEEEPPTTEEEEEETTT-EEEEPPEEESSSS-EEEEEEEEEEEEGGG-S-SHHHHHHHHT-/---TTSEEEEEPPP--TTHHHHGGGPPB-SSSSTTSEEEEEEEEEEEEETTTEEEEEEPPP--B---TTT-TTT-SS-B--PPP-S--HHHHHHHHHHHT--TTS-EEEEEEEEEEEEBTTB-B-S-TT-SB--SSSEEEEEEEEEESEEE-EEEEE-TT-SS-SEEEEPPTTEEEEEETTT-EEEEPPEEESSSS-EEEEEEEEEEEEGGG-S-SHHHHHHHTT-

Radius of gyration: 24.05 Å; Cα contacts (8 Å, |Δi|>4): 1153; chains: 2; bounding box: 46×38×87 Å

Nearest PDB structures (foldseek):
  8jms-assembly1_A  TM=9.438E-01  e=2.897E-39  Streptomyces cavourensis
  6lnh-assembly1_B  TM=7.690E-01  e=1.508E-13  Bacillus thuringiensis
  6lnh-assembly1_C  TM=7.495E-01  e=3.695E-13  Bacillus thuringiensis
  6lnh-assembly1_A  TM=7.517E-01  e=6.117E-13  Bacillus thuringiensis
  6lnh-assembly1_D  TM=7.338E-01  e=1.585E-12  Bacillus thuringiensis

Foldseek 3Di:
DADPLFKDKDFFDDDDPVPVVCQVVFDAFPQDFVRQKGKAKWKWKWAADPVGFIDIGTDDDAFAAAACVFAVRRHLDGGDHHHDDDDCVNRVRVVCVVVVPDNPAIKMKMKMWMKGKAAAPRWGADPPSPWGQRPFQKKKKAWADKWQKDFFKKFKCAPPDPGGPDIGRDHHRMMMMGRSVGITMGGTTIYGNPRGMIMTIMMMMGMHTPVPDCDDDVNRCVRNVD/DADPLFKDKDFFDDDDVVPVVCQVVFDAQPQDFVRQKGKAKWKWKWAQDPVRAIDTGTDDDAFAAAACVFAVRRHLDGGDHHHDDDDCVVRVRVVCVVVVPDNPAMKMKMKMWMKGKAAAPRWTADPPSPWGFRPFQKKKKAWADKWQKDFFKKFKCAPPDPGGPDIGRDHHRMMMMGRSVGITMGGTTIYGNPRGMIMTIMMMMGMHTPVGDCDDDVNSCVRNVD

Organism: NCBI:txid1649184

B-factor: mean 18.46, std 11.75, range [2.84, 86.3]

InterPro domains:
  IPR018724 2OG-Fe dioxygenase [PF10014] (22-206)

Sequence (452 aa):
PLGTEGFTTVIDLPEVAPDILPSYDRCPVDDYMMGNGTRFKRFSSQYKLTPAEDDTWSFKRLPHRDYTTYKKFNPVVGGGIRRRVYEPIEVDFTPLISEGIRELGLDRSSEPWQINVHQNRTRADGGRPGPLTPEGVHHDGHEFVMIAILNKVNVAGGTTRLWKPGADAPFWSGTLEAGQAVLLLDDRGLAHDVTDVLSADGGPGHRDIVIIAFSRWAEKWYGDEHDAAALEEPLGTEGFTTVIDLPEVAPDILPSYDRCPVDDYMMGNGTRFKRFSSQYKLLTPAEDDTWSFKRLPHRDYTTYKKFNPVVGGGIRRRVYEPIEVDFTPLISEGIRELGLDRSEPWQINVHQNRTRRADGGRPGPLTPEGVHHDGHEFVMIAILNKVNVAGGTTRLWKPGADAPFWSGTLEAGQAVLLLLDDRGLAHDVTDVLSADGGPGHRDIVIIAFSRWAEKWYGDEHDAAALEE

Solvent-accessible surface area: 18856 Å² total